Protein 8CCZ (pdb70)

Structure (mmCIF, N/CA/C/O backbone):
data_8CCZ
#
_entry.id   8CCZ
#
_cell.length_a   54.545
_cell.length_b   78.124
_cell.length_c   76.575
_cell.angle_alpha   90.000
_cell.angle_beta   96.093
_cell.angle_gamma   90.000
#
_symmetry.space_group_name_H-M   'P 1 21 1'
#
loop_
_entity.id
_entity.type
_entity.pdbx_description
1 polymer 'NAD-dependent protein deacetylase sirtuin-3, mitochondrial'
2 polymer 'Protein Tat'
3 non-polymer 'ZINC ION'
4 water water
#
loop_
_atom_site.group_PDB
_atom_site.id
_atom_site.type_symbol
_atom_site.label_atom_id
_atom_site.label_alt_id
_atom_site.label_comp_id
_atom_site.label_asym_id
_atom_site.label_entity_id
_atom_site.label_seq_id
_atom_site.pdbx_PDB_ins_code
_atom_site.Cartn_x
_atom_site.Cartn_y
_atom_site.Cartn_z
_atom_site.occupancy
_atom_site.B_iso_or_equiv
_atom_site.auth_seq_id
_atom_site.auth_comp_id
_atom_site.auth_asym_id
_atom_site.auth_atom_id
_atom_site.pdbx_PDB_model_num
ATOM 1 N N . LYS A 1 5 ? -2.68964 6.81376 13.94261 1.000 60.62922 122 LYS A N 1
ATOM 2 C CA . LYS A 1 5 ? -1.47880 6.89551 14.75010 1.000 59.60624 122 LYS A CA 1
ATOM 3 C C . LYS A 1 5 ? -1.82914 7.01236 16.22993 1.000 54.17245 122 LYS A C 1
ATOM 4 O O . LYS A 1 5 ? -2.33074 8.04288 16.67883 1.000 59.65506 122 LYS A O 1
ATOM 10 N N . LEU A 1 6 ? -1.56519 5.94902 16.98279 1.000 52.45479 123 LEU A N 1
ATOM 11 C CA . LEU A 1 6 ? -1.86209 5.93800 18.40533 1.000 48.96372 123 LEU A CA 1
ATOM 12 C C . LEU A 1 6 ? -0.74379 6.61027 19.19689 1.000 42.30267 123 LEU A C 1
ATOM 13 O O . LEU A 1 6 ? 0.38469 6.76952 18.72331 1.000 43.85383 123 LEU A O 1
ATOM 18 N N . SER A 1 7 ? -1.07531 7.00715 20.42046 1.000 43.70604 124 SER A N 1
ATOM 19 C CA . SER A 1 7 ? -0.13883 7.63791 21.33740 1.000 46.21864 124 SER A CA 1
ATOM 20 C C . SER A 1 7 ? 0.13174 6.70778 22.51558 1.000 39.55870 124 SER A C 1
ATOM 21 O O . SER A 1 7 ? -0.41791 5.60668 22.61209 1.000 37.64459 124 SER A O 1
ATOM 24 N N . LEU A 1 8 ? 0.99690 7.16570 23.42281 1.000 38.52972 125 LEU A N 1
ATOM 25 C CA . LEU A 1 8 ? 1.26319 6.39619 24.63294 1.000 38.79390 125 LEU A CA 1
ATOM 26 C C . LEU A 1 8 ? 0.05403 6.39669 25.55892 1.000 39.06247 125 LEU A C 1
ATOM 27 O O . LEU A 1 8 ? -0.28271 5.36443 26.15072 1.000 37.49254 125 LEU A O 1
ATOM 32 N N . GLN A 1 9 ? -0.61345 7.54578 25.69441 1.000 39.43062 126 GLN A N 1
ATOM 33 C CA . GLN A 1 9 ? -1.80432 7.61185 26.53428 1.000 40.64479 126 GLN A CA 1
ATOM 34 C C . GLN A 1 9 ? -2.94447 6.78595 25.95306 1.000 35.87393 126 GLN A C 1
ATOM 35 O O . GLN A 1 9 ? -3.75956 6.23965 26.70539 1.000 45.44924 126 GLN A O 1
ATOM 41 N N . ASP A 1 10 ? -3.01515 6.67534 24.62356 1.000 41.18148 127 ASP A N 1
ATOM 42 C CA . ASP A 1 10 ? -4.03402 5.83150 24.00706 1.000 41.98726 127 ASP A CA 1
ATOM 43 C C . ASP A 1 10 ? -3.84865 4.37088 24.39793 1.000 41.18666 127 ASP A C 1
ATOM 44 O O . ASP A 1 10 ? -4.82287 3.67636 24.71018 1.000 35.60981 127 ASP A O 1
ATOM 49 N N . VAL A 1 11 ? -2.60436 3.88701 24.38807 1.000 35.48148 128 VAL A N 1
ATOM 50 C CA . VAL A 1 11 ? -2.33796 2.51801 24.81953 1.000 38.72456 128 VAL A CA 1
ATOM 51 C C . VAL A 1 11 ? -2.63640 2.36140 26.30543 1.000 33.91584 128 VAL A C 1
ATOM 52 O O . VAL A 1 11 ? -3.13731 1.31967 26.74696 1.000 36.71305 128 VAL A O 1
ATOM 56 N N . ALA A 1 12 ? -2.34506 3.39564 27.09832 1.000 37.54284 129 ALA A N 1
ATOM 57 C CA . ALA A 1 12 ? -2.63643 3.33827 28.52668 1.000 35.07400 129 ALA A CA 1
ATOM 58 C C . ALA A 1 12 ? -4.13654 3.26315 28.78375 1.000 41.05849 129 ALA A C 1
ATOM 59 O O . ALA A 1 12 ? -4.58366 2.51014 29.65603 1.000 40.83030 129 ALA A O 1
ATOM 61 N N . GLU A 1 13 ? -4.93041 4.03187 28.03295 1.000 41.44655 130 GLU A N 1
ATOM 62 C CA . GLU A 1 13 ? -6.37760 4.00831 28.22718 1.000 41.64239 130 GLU A CA 1
ATOM 63 C C . GLU A 1 13 ? -6.96789 2.65337 27.85583 1.000 42.95128 130 GLU A C 1
ATOM 64 O O . GLU A 1 13 ? -7.93035 2.19679 28.48430 1.000 42.20486 130 GLU A O 1
ATOM 70 N N . LEU A 1 14 ? -6.40908 1.99829 26.83555 1.000 41.98290 131 LEU A N 1
ATOM 71 C CA . LEU A 1 14 ? -6.88984 0.67323 26.45800 1.000 45.65301 131 LEU A CA 1
ATOM 72 C C . LEU A 1 14 ? -6.63051 -0.34059 27.56460 1.000 48.71994 131 LEU A C 1
ATOM 73 O O . LEU A 1 14 ? -7.43745 -1.25123 27.78586 1.000 51.67263 131 LEU A O 1
ATOM 78 N N . ILE A 1 15 ? -5.51062 -0.19473 28.27499 1.000 42.32986 132 ILE A N 1
ATOM 79 C CA . ILE A 1 15 ? -5.20196 -1.10583 29.37154 1.000 43.29694 132 ILE A CA 1
ATOM 80 C C . ILE A 1 15 ? -6.07236 -0.79770 30.58435 1.000 44.34147 132 ILE A C 1
ATOM 81 O O . ILE A 1 15 ? -6.49885 -1.70802 31.30572 1.000 44.94983 132 ILE A O 1
ATOM 86 N N . ARG A 1 16 ? -6.35704 0.48585 30.82662 1.000 45.59488 133 ARG A N 1
ATOM 87 C CA . ARG A 1 16 ? -7.18178 0.85253 31.97510 1.000 48.30859 133 ARG A CA 1
ATOM 88 C C . ARG A 1 16 ? -8.60986 0.34504 31.81617 1.000 50.13415 133 ARG A C 1
ATOM 89 O O . ARG A 1 16 ? -9.21235 -0.14091 32.78072 1.000 55.76162 133 ARG A O 1
ATOM 97 N N . ALA A 1 17 ? -9.16571 0.44412 30.61066 1.000 45.87105 134 ALA A N 1
ATOM 98 C CA . ALA A 1 17 ? -10.50162 -0.06444 30.33208 1.000 45.31494 134 ALA A CA 1
ATOM 99 C C . ALA A 1 17 ? -10.50963 -1.55066 29.99963 1.000 51.98038 134 ALA A C 1
ATOM 100 O O . ALA A 1 17 ? -11.54207 -2.05988 29.55407 1.000 61.23372 134 ALA A O 1
ATOM 102 N N . ARG A 1 18 ? -9.38530 -2.24336 30.18687 1.000 48.93737 135 ARG A N 1
ATOM 103 C CA . ARG A 1 18 ? -9.29745 -3.68649 29.95975 1.000 53.31366 135 ARG A CA 1
ATOM 104 C C . ARG A 1 18 ? -9.60735 -4.04605 28.50864 1.000 55.92795 135 ARG A C 1
ATOM 105 O O . ARG A 1 18 ? -10.01618 -5.16925 28.20385 1.000 60.83038 135 ARG A O 1
ATOM 113 N N . ALA A 1 19 ? -9.41933 -3.08530 27.60010 1.000 53.51039 136 ALA A N 1
ATOM 114 C CA . ALA A 1 19 ? -9.57118 -3.37769 26.18093 1.000 52.35218 136 ALA A CA 1
ATOM 115 C C . ALA A 1 19 ? -8.45552 -4.28508 25.68515 1.000 53.61801 136 ALA A C 1
ATOM 116 O O . ALA A 1 19 ? -8.67340 -5.09112 24.77459 1.000 54.84917 136 ALA A O 1
ATOM 118 N N . CYS A 1 20 ? -7.26683 -4.17717 26.27463 1.000 47.12308 137 CYS A N 1
ATOM 119 C CA . CYS A 1 20 ? -6.13909 -5.05820 25.98051 1.000 46.73245 137 CYS A CA 1
ATOM 120 C C . CYS A 1 20 ? -5.78108 -5.78874 27.27142 1.000 49.29598 137 CYS A C 1
ATOM 121 O O . CYS A 1 20 ? -5.17803 -5.20314 28.17709 1.000 51.44268 137 CYS A O 1
ATOM 124 N N . GLN A 1 21 ? -6.15383 -7.06951 27.35607 1.000 44.26853 138 GLN A N 1
ATOM 125 C CA . GLN A 1 21 ? -5.93531 -7.86092 28.56193 1.000 44.64950 138 GLN A CA 1
ATOM 126 C C . GLN A 1 21 ? -5.24993 -9.19134 28.26611 1.000 37.56009 138 GLN A C 1
ATOM 127 O O . GLN A 1 21 ? -5.25174 -10.08553 29.11867 1.000 40.11950 138 GLN A O 1
ATOM 133 N N . ARG A 1 22 ? -4.66641 -9.34245 27.07560 1.000 33.99773 139 ARG A N 1
ATOM 134 C CA . ARG A 1 22 ? -3.85432 -10.50676 26.72373 1.000 34.66709 139 ARG A CA 1
ATOM 135 C C . ARG A 1 22 ? -2.55138 -9.99437 26.10738 1.000 34.34210 139 ARG A C 1
ATOM 136 O O . ARG A 1 22 ? -2.29235 -10.15521 24.91274 1.000 29.97017 139 ARG A O 1
ATOM 144 N N . VAL A 1 23 ? -1.73179 -9.36788 26.94222 1.000 27.82226 140 VAL A N 1
ATOM 145 C CA . VAL A 1 23 ? -0.51912 -8.69643 26.49504 1.000 24.13798 140 VAL A CA 1
ATOM 146 C C . VAL A 1 23 ? 0.62519 -9.69881 26.45145 1.000 24.47158 140 VAL A C 1
ATOM 147 O O . VAL A 1 23 ? 0.88055 -10.40832 27.43187 1.000 23.84427 140 VAL A O 1
ATOM 151 N N . VAL A 1 24 ? 1.31646 -9.75840 25.31568 1.000 27.82688 141 VAL A N 1
ATOM 152 C CA . VAL A 1 24 ? 2.58147 -10.47545 25.20376 1.000 25.02075 141 VAL A CA 1
ATOM 153 C C . VAL A 1 24 ? 3.70470 -9.45035 25.21521 1.000 26.07724 141 VAL A C 1
ATOM 154 O O . VAL A 1 24 ? 3.58518 -8.37041 24.62097 1.000 26.95168 141 VAL A O 1
ATOM 158 N N . VAL A 1 25 ? 4.79126 -9.77370 25.90954 1.000 26.89252 142 VAL A N 1
ATOM 159 C CA . VAL A 1 25 ? 5.89560 -8.84590 26.11188 1.000 25.73401 142 VAL A CA 1
ATOM 160 C C . VAL A 1 25 ? 7.17562 -9.47199 25.57926 1.000 25.00813 142 VAL A C 1
ATOM 161 O O . VAL A 1 25 ? 7.44221 -10.65769 25.80489 1.000 24.77675 142 VAL A O 1
ATOM 165 N N . MET A 1 26 ? 7.96165 -8.66845 24.86708 1.000 25.46976 143 MET A N 1
ATOM 166 C CA . MET A 1 26 ? 9.28618 -9.05003 24.39368 1.000 27.44506 143 MET A CA 1
ATOM 167 C C . MET A 1 26 ? 10.29315 -8.07499 24.98466 1.000 23.52211 143 MET A C 1
ATOM 168 O O . MET A 1 26 ? 10.18239 -6.86316 24.77213 1.000 21.31332 143 MET A O 1
ATOM 173 N N . VAL A 1 27 ? 11.26356 -8.59625 25.73337 1.000 26.75664 144 VAL A N 1
ATOM 174 C CA . VAL A 1 27 ? 12.23583 -7.75769 26.42138 1.000 25.69889 144 VAL A CA 1
ATOM 175 C C . VAL A 1 27 ? 13.64563 -8.20312 26.06356 1.000 29.17810 144 VAL A C 1
ATOM 176 O O . VAL A 1 27 ? 13.88791 -9.36392 25.71732 1.000 22.62355 144 VAL A O 1
ATOM 180 N N . GLY A 1 28 ? 14.57960 -7.25914 26.14968 1.000 25.97927 145 GLY A N 1
ATOM 181 C CA . GLY A 1 28 ? 15.98296 -7.53327 25.91818 1.000 24.02668 145 GLY A CA 1
ATOM 182 C C . GLY A 1 28 ? 16.85727 -7.00017 27.03451 1.000 24.04267 145 GLY A C 1
ATOM 183 O O . GLY A 1 28 ? 16.36469 -6.71367 28.12968 1.000 20.63605 145 GLY A O 1
ATOM 184 N N . ALA A 1 29 ? 18.15771 -6.85334 26.76730 1.000 20.63158 146 ALA A N 1
ATOM 185 C CA . ALA A 1 29 ? 19.09880 -6.45065 27.80708 1.000 22.92712 146 ALA A CA 1
ATOM 186 C C . ALA A 1 29 ? 18.85344 -5.03470 28.31150 1.000 27.01058 146 ALA A C 1
ATOM 187 O O . ALA A 1 29 ? 19.32970 -4.68985 29.39844 1.000 24.14553 146 ALA A O 1
ATOM 189 N N . GLY A 1 30 ? 18.12250 -4.21240 27.55575 1.000 24.99474 147 GLY A N 1
ATOM 190 C CA . GLY A 1 30 ? 17.89337 -2.83479 27.95440 1.000 25.95446 147 GLY A CA 1
ATOM 191 C C . GLY A 1 30 ? 17.10835 -2.68238 29.23995 1.000 25.52080 147 GLY A C 1
ATOM 192 O O . GLY A 1 30 ? 17.21997 -1.64622 29.90402 1.000 27.75405 147 GLY A O 1
ATOM 193 N N . ILE A 1 31 ? 16.31591 -3.69304 29.61233 1.000 22.94898 148 ILE A N 1
ATOM 194 C CA . ILE A 1 31 ? 15.51942 -3.61795 30.83452 1.000 19.16011 148 ILE A CA 1
ATOM 195 C C . ILE A 1 31 ? 16.28622 -4.05922 32.07204 1.000 19.41853 148 ILE A C 1
ATOM 196 O O . ILE A 1 31 ? 15.79282 -3.86303 33.19361 1.000 26.08693 148 ILE A O 1
ATOM 201 N N . SER A 1 32 ? 17.47120 -4.65481 31.91102 1.000 25.62001 149 SER A N 1
ATOM 202 C CA . SER A 1 32 ? 18.25620 -5.13310 33.04053 1.000 25.57963 149 SER A CA 1
ATOM 203 C C . SER A 1 32 ? 19.48336 -4.28633 33.34178 1.000 23.75450 149 SER A C 1
ATOM 204 O O . SER A 1 32 ? 20.05578 -4.43017 34.42616 1.000 22.02641 149 SER A O 1
ATOM 207 N N . THR A 1 33 ? 19.90828 -3.42984 32.41554 1.000 26.18538 150 THR A N 1
ATOM 208 C CA . THR A 1 33 ? 20.95143 -2.45438 32.72342 1.000 32.41772 150 THR A CA 1
ATOM 209 C C . THR A 1 33 ? 20.63935 -1.60329 33.95300 1.000 28.74038 150 THR A C 1
ATOM 210 O O . THR A 1 33 ? 21.57221 -1.33080 34.72815 1.000 26.71477 150 THR A O 1
ATOM 214 N N . PRO A 1 34 ? 19.39974 -1.15685 34.19755 1.000 28.21898 151 PRO A N 1
ATOM 215 C CA . PRO A 1 34 ? 19.12373 -0.42414 35.44603 1.000 30.79809 151 PRO A CA 1
ATOM 216 C C . PRO A 1 34 ? 19.44834 -1.20432 36.70755 1.000 27.19717 151 PRO A C 1
ATOM 217 O O . PRO A 1 34 ? 19.69628 -0.58580 37.74973 1.000 28.72855 151 PRO A O 1
ATOM 221 N N . SER A 1 35 ? 19.45057 -2.53461 36.65422 1.000 28.70516 152 SER A N 1
ATOM 222 C CA . SER A 1 35 ? 19.81531 -3.34939 37.80547 1.000 26.81991 152 SER A CA 1
ATOM 223 C C . SER A 1 35 ? 21.31386 -3.35897 38.07403 1.000 26.27481 152 SER A C 1
ATOM 224 O O . SER A 1 35 ? 21.74199 -3.93455 39.08031 1.000 29.45505 152 SER A O 1
ATOM 227 N N . GLY A 1 36 ? 22.11484 -2.74148 37.20908 1.000 27.10312 153 GLY A N 1
ATOM 228 C CA . GLY A 1 36 ? 23.55270 -2.73160 37.35933 1.000 26.20353 153 GLY A CA 1
ATOM 229 C C . GLY A 1 36 ? 24.28147 -3.79612 36.57281 1.000 31.86089 153 GLY A C 1
ATOM 230 O O . GLY A 1 36 ? 25.51117 -3.88121 36.67459 1.000 35.88000 153 GLY A O 1
ATOM 231 N N . ILE A 1 37 ? 23.56774 -4.60880 35.79937 1.000 33.47039 154 ILE A N 1
ATOM 232 C CA . ILE A 1 37 ? 24.18070 -5.65657 34.98776 1.000 32.41189 154 ILE A CA 1
ATOM 233 C C . ILE A 1 37 ? 25.02678 -4.99864 33.90524 1.000 35.55730 154 ILE A C 1
ATOM 234 O O . ILE A 1 37 ? 24.49376 -4.27219 33.05371 1.000 39.48614 154 ILE A O 1
ATOM 239 N N . PRO A 1 38 ? 26.33542 -5.22404 33.89684 1.000 41.31917 155 PRO A N 1
ATOM 240 C CA . PRO A 1 38 ? 27.20890 -4.48499 32.98447 1.000 46.34514 155 PRO A CA 1
ATOM 241 C C . PRO A 1 38 ? 27.19160 -5.04347 31.57186 1.000 49.83757 155 PRO A C 1
ATOM 242 O O . PRO A 1 38 ? 26.99032 -6.23855 31.34328 1.000 44.92268 155 PRO A O 1
ATOM 246 N N . ASP A 1 39 ? 27.41103 -4.14356 30.61678 1.000 48.45337 156 ASP A N 1
ATOM 247 C CA . ASP A 1 39 ? 27.59223 -4.51940 29.21980 1.000 46.70579 156 ASP A CA 1
ATOM 248 C C . ASP A 1 39 ? 29.05907 -4.87589 29.01381 1.000 53.84555 156 ASP A C 1
ATOM 249 O O . ASP A 1 39 ? 29.92665 -3.99635 29.02700 1.000 60.08172 156 ASP A O 1
ATOM 254 N N . PHE A 1 40 ? 29.34106 -6.16414 28.82485 1.000 52.46179 157 PHE A N 1
ATOM 255 C CA . PHE A 1 40 ? 30.72370 -6.63139 28.72634 1.000 52.07830 157 PHE A CA 1
ATOM 256 C C . PHE A 1 40 ? 31.41942 -6.20118 27.43909 1.000 58.11541 157 PHE A C 1
ATOM 257 O O . PHE A 1 40 ? 32.54863 -6.65515 27.21078 1.000 61.09460 157 PHE A O 1
ATOM 265 N N . ARG A 1 41 ? 30.81775 -5.36226 26.59564 1.000 56.87143 158 ARG A N 1
ATOM 266 C CA . ARG A 1 41 ? 31.49137 -4.87768 25.39933 1.000 60.12243 158 ARG A CA 1
ATOM 267 C C . ARG A 1 41 ? 32.24977 -3.57859 25.63071 1.000 57.08370 158 ARG A C 1
ATOM 268 O O . ARG A 1 41 ? 33.11007 -3.22696 24.81543 1.000 64.37900 158 ARG A O 1
ATOM 276 N N . SER A 1 42 ? 31.95495 -2.86255 26.71455 1.000 59.43723 159 SER A N 1
ATOM 277 C CA . SER A 1 42 ? 32.55380 -1.56889 26.99416 1.000 57.89393 159 SER A CA 1
ATOM 278 C C . SER A 1 42 ? 33.36178 -1.61596 28.28648 1.000 63.94172 159 SER A C 1
ATOM 279 O O . SER A 1 42 ? 33.01062 -2.34687 29.21820 1.000 55.01718 159 SER A O 1
ATOM 282 N N . PRO A 1 43 ? 34.44771 -0.85064 28.37048 1.000 64.68319 160 PRO A N 1
ATOM 283 C CA . PRO A 1 43 ? 35.28300 -0.87398 29.57727 1.000 59.10748 160 PRO A CA 1
ATOM 284 C C . PRO A 1 43 ? 34.56752 -0.26145 30.77249 1.000 55.47426 160 PRO A C 1
ATOM 285 O O . PRO A 1 43 ? 33.54430 0.41485 30.65326 1.000 63.33251 160 PRO A O 1
ATOM 289 N N . GLY A 1 44 ? 35.13451 -0.51513 31.95067 1.000 57.56353 161 GLY A N 1
ATOM 290 C CA . GLY A 1 44 ? 34.61978 0.06149 33.17659 1.000 59.61551 161 GLY A CA 1
ATOM 291 C C . GLY A 1 44 ? 34.34218 -0.94583 34.27376 1.000 58.50534 161 GLY A C 1
ATOM 292 O O . GLY A 1 44 ? 34.86102 -0.82037 35.38742 1.000 56.90329 161 GLY A O 1
ATOM 293 N N . SER A 1 45 ? 33.52815 -1.95189 33.97129 1.000 56.98497 162 SER A N 1
ATOM 294 C CA . SER A 1 45 ? 33.09175 -2.90272 34.97995 1.000 43.68306 162 SER A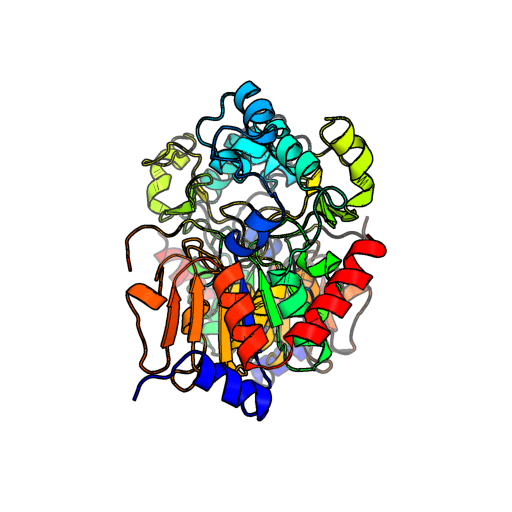 CA 1
ATOM 295 C C . SER A 1 45 ? 34.19289 -3.90773 35.30600 1.000 48.55828 162 SER A C 1
ATOM 296 O O . SER A 1 45 ? 35.14569 -4.10192 34.54573 1.000 45.37027 162 SER A O 1
ATOM 299 N N . GLY A 1 46 ? 34.04775 -4.55146 36.46667 1.000 42.63647 163 GLY A N 1
ATOM 300 C CA . GLY A 1 46 ? 34.92956 -5.64795 36.82129 1.000 49.47820 163 GLY A CA 1
ATOM 301 C C . GLY A 1 46 ? 34.75317 -6.87002 35.94731 1.000 46.31652 163 GLY A C 1
ATOM 302 O O . GLY A 1 46 ? 35.68016 -7.67888 35.83283 1.000 39.94800 163 GLY A O 1
ATOM 303 N N . LEU A 1 47 ? 33.57883 -7.02301 35.33126 1.000 40.17263 164 LEU A N 1
ATOM 304 C CA . LEU A 1 47 ? 33.37630 -8.10232 34.37175 1.000 39.75838 164 LEU A CA 1
ATOM 305 C C . LEU A 1 47 ? 34.21002 -7.88302 33.11654 1.000 32.64289 164 LEU A C 1
ATOM 306 O O . LEU A 1 47 ? 34.82396 -8.82367 32.60022 1.000 34.45461 164 LEU A O 1
ATOM 311 N N . TYR A 1 48 ? 34.24237 -6.64694 32.61200 1.000 33.28453 165 TYR A N 1
ATOM 312 C CA . TYR A 1 48 ? 35.06554 -6.34375 31.44617 1.000 43.40185 165 TYR A CA 1
ATOM 313 C C . TYR A 1 48 ? 36.54094 -6.57834 31.74072 1.000 46.19097 165 TYR A C 1
ATOM 314 O O . TYR A 1 48 ? 37.26917 -7.12777 30.90563 1.000 45.05438 165 TYR A O 1
ATOM 323 N N . SER A 1 49 ? 37.00069 -6.16366 32.92383 1.000 42.57412 166 SER A N 1
ATOM 324 C CA . SER A 1 49 ? 38.39703 -6.37576 33.28976 1.000 44.35769 166 SER A CA 1
ATOM 325 C C . SER A 1 49 ? 38.71271 -7.85975 33.42043 1.000 40.86973 166 SER A C 1
ATOM 326 O O . SER A 1 49 ? 39.77753 -8.31629 32.98801 1.000 44.10255 166 SER A O 1
ATOM 329 N N . ASN A 1 50 ? 37.79751 -8.63029 34.01289 1.000 39.84934 167 ASN A N 1
ATOM 330 C CA . ASN A 1 50 ? 38.00497 -10.06752 34.14052 1.000 39.67099 167 ASN A CA 1
ATOM 331 C C . ASN A 1 50 ? 37.93496 -10.78663 32.80029 1.000 40.81286 167 ASN A C 1
ATOM 332 O O . ASN A 1 50 ? 38.44316 -11.90669 32.68792 1.000 37.67805 167 ASN A O 1
ATOM 337 N N . LEU A 1 51 ? 37.31774 -10.17716 31.78795 1.000 41.40593 168 LEU A N 1
ATOM 338 C CA . LEU A 1 51 ? 37.27474 -10.76756 30.45721 1.000 36.11562 168 LEU A CA 1
ATOM 339 C C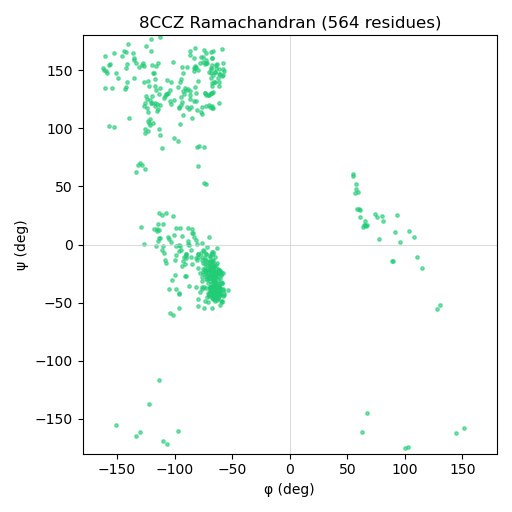 . LEU A 1 51 ? 38.41762 -10.30571 29.56465 1.000 40.93802 168 LEU A C 1
ATOM 340 O O . LEU A 1 51 ? 38.65636 -10.92341 28.52059 1.000 32.90186 168 LEU A O 1
ATOM 345 N N . GLN A 1 52 ? 39.12748 -9.24165 29.95056 1.000 42.35569 169 GLN A N 1
ATOM 346 C CA . GLN A 1 52 ? 40.22850 -8.74326 29.13262 1.000 43.14542 169 GLN A CA 1
ATOM 347 C C . GLN A 1 52 ? 41.38115 -9.73557 29.06302 1.000 45.87859 169 GLN A C 1
ATOM 348 O O . GLN A 1 52 ? 42.06958 -9.80938 28.03877 1.000 48.23880 169 GLN A O 1
ATOM 354 N N . GLN A 1 53 ? 41.61155 -10.49730 30.13532 1.000 42.03305 170 GLN A N 1
ATOM 355 C CA . GLN A 1 53 ? 42.72320 -11.44170 30.15922 1.000 42.47388 170 GLN A CA 1
ATOM 356 C C . GLN A 1 53 ? 42.60618 -12.50448 29.07488 1.000 45.24837 170 GLN A C 1
ATOM 357 O O . GLN A 1 53 ? 43.61937 -13.10278 28.69650 1.000 50.76298 170 GLN A O 1
ATOM 363 N N . TYR A 1 54 ? 41.40308 -12.74855 28.56648 1.000 37.85412 171 TYR A N 1
ATOM 364 C CA . TYR A 1 54 ? 41.18246 -13.70382 27.49228 1.000 37.56547 171 TYR A CA 1
ATOM 365 C C . TYR A 1 54 ? 41.13539 -12.97367 26.15715 1.000 45.74173 171 TYR A C 1
ATOM 366 O O . TYR A 1 54 ? 40.49517 -11.92548 26.03169 1.000 44.30169 171 TYR A O 1
ATOM 375 N N . ASP A 1 55 ? 41.81798 -13.53702 25.15943 1.000 47.85478 172 ASP A N 1
ATOM 376 C CA . ASP A 1 55 ? 41.99330 -12.88210 23.86283 1.000 59.01419 172 ASP A CA 1
ATOM 377 C C . ASP A 1 55 ? 40.73249 -13.06314 23.01485 1.000 50.26081 172 ASP A C 1
ATOM 378 O O . ASP A 1 55 ? 40.71451 -13.74720 21.98909 1.000 54.61363 172 ASP A O 1
ATOM 383 N N . LEU A 1 56 ? 39.66153 -12.42408 23.46567 1.000 48.82529 173 LEU A N 1
ATOM 384 C CA . LEU A 1 56 ? 38.40343 -12.44768 22.72893 1.000 43.72114 173 LEU A CA 1
ATOM 385 C C . LEU A 1 56 ? 38.53589 -11.62891 21.45187 1.000 44.63418 173 LEU A C 1
ATOM 386 O O . LEU A 1 56 ? 38.81623 -10.42493 21.52626 1.000 40.81520 173 LEU A O 1
ATOM 391 N N . PRO A 1 57 ? 38.35300 -12.22571 20.27062 1.000 36.84435 174 PRO A N 1
ATOM 392 C CA . PRO A 1 57 ? 38.39856 -11.42106 19.04034 1.000 36.01787 174 PRO A CA 1
ATOM 393 C C . PRO A 1 57 ? 37.24557 -10.44176 18.93771 1.000 34.58904 174 PRO A C 1
ATOM 394 O O . PRO A 1 57 ? 37.37603 -9.40941 18.26835 1.000 41.57503 174 PRO A O 1
ATOM 398 N N . TYR A 1 58 ? 36.12112 -10.74072 19.58387 1.000 32.80049 175 TYR A N 1
ATOM 399 C CA . TYR A 1 58 ? 34.95946 -9.86517 19.62913 1.000 34.30392 175 TYR A CA 1
ATOM 400 C C . TYR A 1 58 ? 34.08599 -10.31718 20.78679 1.000 31.59468 175 TYR A C 1
ATOM 401 O O . TYR A 1 58 ? 34.11325 -11.49942 21.14714 1.000 32.05179 175 TYR A O 1
ATOM 410 N N . PRO A 1 59 ? 33.31658 -9.41123 21.39658 1.000 34.83783 176 PRO A N 1
ATOM 411 C CA . PRO A 1 59 ? 32.54109 -9.79739 22.58841 1.000 38.54633 176 PRO A CA 1
ATOM 412 C C . PRO A 1 59 ? 31.55789 -10.93035 22.34641 1.000 36.50558 176 PRO A C 1
ATOM 413 O O . PRO A 1 59 ? 31.32826 -11.73797 23.25530 1.000 28.45834 176 PRO A O 1
ATOM 417 N N . GLU A 1 60 ? 30.97861 -11.02752 21.14808 1.000 33.38735 177 GLU A N 1
ATOM 418 C CA . GLU A 1 60 ? 29.98985 -12.06438 20.87314 1.000 31.11122 177 GLU A CA 1
ATOM 419 C C . GLU A 1 60 ? 30.58605 -13.46554 20.81992 1.000 27.17521 177 GLU A C 1
ATOM 420 O O . GLU A 1 60 ? 29.82474 -14.43813 20.78033 1.000 24.41600 177 GLU A O 1
ATOM 426 N N . ALA A 1 61 ? 31.91536 -13.59587 20.81514 1.000 24.08551 178 ALA A N 1
ATOM 427 C CA . ALA A 1 61 ? 32.53515 -14.91646 20.83912 1.000 25.84997 178 ALA A CA 1
ATOM 428 C C . ALA A 1 61 ? 32.22236 -15.67201 22.12228 1.000 26.67625 178 ALA A C 1
ATOM 429 O O . ALA A 1 61 ? 32.31447 -16.90489 22.14524 1.000 22.37152 178 ALA A O 1
ATOM 431 N N . ILE A 1 62 ? 31.84631 -14.95947 23.18692 1.000 23.23327 179 ILE A N 1
ATOM 432 C CA . ILE A 1 62 ? 31.51099 -15.60485 24.44851 1.000 27.74077 179 ILE A CA 1
ATOM 433 C C . ILE A 1 62 ? 30.24905 -16.44981 24.32994 1.000 25.15994 179 ILE A C 1
ATOM 434 O O . ILE A 1 62 ? 30.02125 -17.33899 25.15798 1.000 25.19980 179 ILE A O 1
ATOM 439 N N . PHE A 1 63 ? 29.41958 -16.19850 23.31609 1.000 24.51617 180 PHE A N 1
ATOM 440 C CA . PHE A 1 63 ? 28.22895 -16.99666 23.05535 1.000 20.28927 180 PHE A CA 1
ATOM 441 C C . PHE A 1 63 ? 28.35609 -17.81798 21.77686 1.000 22.44217 180 PHE A C 1
ATOM 442 O O . PHE A 1 63 ? 27.34228 -18.16016 21.16019 1.000 20.61893 180 PHE A O 1
ATOM 450 N N . GLU A 1 64 ? 29.57871 -18.13184 21.35987 1.000 20.34465 181 GLU A N 1
ATOM 451 C CA . GLU A 1 64 ? 29.81822 -18.97227 20.19780 1.000 21.29299 181 GLU A CA 1
ATOM 452 C C . GLU A 1 64 ? 30.42807 -20.29520 20.64168 1.000 23.82376 181 GLU A C 1
ATOM 453 O O . GLU A 1 64 ? 31.34320 -20.32182 21.46986 1.000 17.79312 181 GLU A O 1
ATOM 459 N N . LEU A 1 65 ? 29.91318 -21.39078 20.08604 1.000 26.46818 182 LEU A N 1
ATOM 460 C CA . LEU A 1 65 ? 30.32653 -22.73777 20.46538 1.000 23.09490 182 LEU A CA 1
ATOM 461 C C . LEU A 1 65 ? 31.77315 -23.05783 20.08525 1.000 24.17315 182 LEU A C 1
ATOM 462 O O . LEU A 1 65 ? 32.48417 -23.66362 20.89763 1.000 21.08190 182 LEU A O 1
ATOM 467 N N . PRO A 1 66 ? 32.25283 -22.70690 18.88034 1.000 23.68053 183 PRO A N 1
ATOM 468 C CA . PRO A 1 66 ? 33.66893 -22.98614 18.57493 1.000 21.18126 183 PRO A CA 1
ATOM 469 C C . PRO A 1 66 ? 34.63749 -22.33585 19.54808 1.000 29.89626 183 PRO A C 1
ATOM 470 O O . PRO A 1 66 ? 35.58910 -22.98856 19.99601 1.000 23.94802 183 PRO A O 1
ATOM 474 N N . PHE A 1 67 ? 34.42249 -21.06395 19.89466 1.000 27.11377 184 PHE A N 1
ATOM 475 C CA . PHE A 1 67 ? 35.29731 -20.41931 20.86782 1.000 22.77176 184 PHE A CA 1
ATOM 476 C C . PHE A 1 67 ? 35.08363 -20.97752 22.26763 1.000 21.74905 184 PHE A C 1
ATOM 477 O O . PHE A 1 67 ? 36.01643 -20.98180 23.07951 1.000 23.73320 184 PHE A O 1
ATOM 485 N N . PHE A 1 68 ? 33.86961 -21.44429 22.56883 1.000 23.29619 185 PHE A N 1
ATOM 486 C CA . PHE A 1 68 ? 33.59591 -22.00072 23.88961 1.000 23.57541 185 PHE A CA 1
ATOM 487 C C . PHE A 1 68 ? 34.45603 -23.22931 24.15225 1.000 22.93313 185 PHE A C 1
ATOM 488 O O . PHE A 1 68 ? 35.05625 -23.36557 25.22380 1.000 18.22695 185 PHE A O 1
ATOM 496 N N . PHE A 1 69 ? 34.52879 -24.13770 23.18023 1.000 24.56061 186 PHE A N 1
ATOM 497 C CA . PHE A 1 69 ? 35.36641 -25.31869 23.32884 1.000 22.17641 186 PHE A CA 1
ATOM 498 C C . PHE A 1 69 ? 36.84629 -25.01029 23.15246 1.000 21.91892 186 PHE A C 1
ATOM 499 O O . PHE A 1 69 ? 37.68618 -25.78944 23.61564 1.000 28.88697 186 PHE A O 1
ATOM 507 N N . HIS A 1 70 ? 37.18455 -23.89797 22.49763 1.000 31.96735 187 HIS A N 1
ATOM 508 C CA . HIS A 1 70 ? 38.57250 -23.44943 22.48004 1.000 27.98498 187 HIS A CA 1
ATOM 509 C C . HIS A 1 70 ? 39.00965 -22.99734 23.86787 1.000 26.93848 187 HIS A C 1
ATOM 510 O O . HIS A 1 70 ? 40.08750 -23.37116 24.34518 1.000 25.04952 187 HIS A O 1
ATOM 517 N N . ASN A 1 71 ? 38.17633 -22.20132 24.53452 1.000 23.26293 188 ASN A N 1
ATOM 518 C CA . ASN A 1 71 ? 38.43955 -21.73353 25.88846 1.000 20.45790 188 ASN A CA 1
ATOM 519 C C . ASN A 1 71 ? 37.12247 -21.36099 26.55886 1.000 25.77653 188 ASN A C 1
ATOM 520 O O . ASN A 1 71 ? 36.56518 -20.29011 26.28422 1.000 22.59415 188 ASN A O 1
ATOM 525 N N . PRO A 1 72 ? 36.58717 -22.21969 27.43222 1.000 23.19993 189 PRO A N 1
ATOM 526 C CA . PRO A 1 72 ? 35.30447 -21.91278 28.08069 1.000 24.75270 189 PRO A CA 1
ATOM 527 C C . PRO A 1 72 ? 35.40916 -20.94688 29.24879 1.000 25.31649 189 PRO A C 1
ATOM 528 O O . PRO A 1 72 ? 34.36742 -20.50428 29.75169 1.000 21.18993 189 PRO A O 1
ATOM 532 N N . LYS A 1 73 ? 36.61913 -20.60507 29.69076 1.000 24.96222 190 LYS A N 1
ATOM 533 C CA . LYS A 1 73 ? 36.76161 -19.73887 30.85846 1.000 29.26201 190 LYS A CA 1
ATOM 534 C C . LYS A 1 73 ? 36.12241 -18.36294 30.68856 1.000 26.51575 190 LYS A C 1
ATOM 535 O O . LYS A 1 73 ? 35.53071 -17.87174 31.66600 1.000 25.12564 190 LYS A O 1
ATOM 541 N N . PRO A 1 74 ? 36.20482 -17.68703 29.53209 1.000 27.25305 191 PRO A N 1
ATOM 542 C CA . PRO A 1 74 ? 35.47751 -16.41103 29.40042 1.000 25.94666 191 PRO A CA 1
ATOM 543 C C . PRO A 1 74 ? 33.98432 -16.53261 29.65253 1.000 26.74119 191 PRO A C 1
ATOM 544 O O . PRO A 1 74 ? 33.40109 -15.65975 30.30755 1.000 23.56048 191 PRO A O 1
ATOM 548 N N . PHE A 1 75 ? 33.34488 -17.59369 29.15210 1.000 24.46997 192 PHE A N 1
ATOM 549 C CA . PHE A 1 75 ? 31.90771 -17.74518 29.35655 1.000 22.94280 192 PHE A CA 1
ATOM 550 C C . PHE A 1 75 ? 31.57714 -17.94430 30.82819 1.000 19.43120 192 PHE A C 1
ATOM 551 O O . PHE A 1 75 ? 30.63007 -17.34173 31.34704 1.000 23.86644 192 PHE A O 1
ATOM 559 N N . PHE A 1 76 ? 32.33828 -18.79784 31.51505 1.000 21.61720 193 PHE A N 1
ATOM 560 C CA . PHE A 1 76 ? 32.07569 -19.04858 32.92579 1.000 28.50765 193 PHE A CA 1
ATOM 561 C C . PHE A 1 76 ? 32.45268 -17.86264 33.80404 1.000 24.91716 193 PHE A C 1
ATOM 562 O O . PHE A 1 76 ? 31.99151 -17.78466 34.94770 1.000 28.06259 193 PHE A O 1
ATOM 570 N N . THR A 1 77 ? 33.27658 -16.94040 33.30046 1.000 21.21775 194 THR A N 1
ATOM 571 C CA . THR A 1 77 ? 33.45527 -15.66791 33.99103 1.000 27.99168 194 THR A CA 1
ATOM 572 C C . THR A 1 77 ? 32.16258 -14.86262 33.97400 1.000 26.55847 194 THR A C 1
ATOM 573 O O . THR A 1 77 ? 31.76664 -14.28258 34.99222 1.000 21.59881 194 THR A O 1
ATOM 577 N N . LEU A 1 78 ? 31.48455 -14.82679 32.82405 1.000 23.26994 195 LEU A N 1
ATOM 578 C CA . LEU A 1 78 ? 30.18030 -14.17746 32.74928 1.000 26.52950 195 LEU A CA 1
ATOM 579 C C . LEU A 1 78 ? 29.13387 -14.95174 33.54099 1.000 21.45922 195 LEU A C 1
ATOM 580 O O . LEU A 1 78 ? 28.26751 -14.35175 34.18889 1.000 16.79222 195 LEU A O 1
ATOM 585 N N . ALA A 1 79 ? 29.19748 -16.28551 33.49783 1.000 22.26879 196 ALA A N 1
ATOM 586 C CA . ALA A 1 79 ? 28.25584 -17.09963 34.25949 1.000 23.25252 196 ALA A CA 1
ATOM 587 C C . ALA A 1 79 ? 28.37819 -16.83031 35.75293 1.000 22.35645 196 ALA A C 1
ATOM 588 O O . ALA A 1 79 ? 27.36746 -16.70836 36.45457 1.000 23.16580 196 ALA A O 1
ATOM 590 N N . LYS A 1 80 ? 29.61157 -16.73599 36.25573 1.000 20.89484 197 LYS A N 1
ATOM 591 C CA . LYS A 1 80 ? 29.82149 -16.41796 37.66476 1.000 32.49914 197 LYS A CA 1
ATOM 592 C C . LYS A 1 80 ? 29.22508 -15.06192 38.01736 1.000 24.07678 197 LYS A C 1
ATOM 593 O O . LYS A 1 80 ? 28.66310 -14.88376 39.10452 1.000 28.14711 197 LYS A O 1
ATOM 599 N N . GLU A 1 81 ? 29.32354 -14.09812 37.10081 1.000 22.40274 198 GLU A N 1
ATOM 600 C CA . GLU A 1 81 ? 28.78366 -12.76762 37.35759 1.000 30.01697 198 GLU A CA 1
ATOM 601 C C . GLU A 1 81 ? 27.25971 -12.76572 37.31833 1.000 31.42745 198 GLU A C 1
ATOM 602 O O . GLU A 1 81 ? 26.61425 -12.07273 38.11333 1.000 29.74419 198 GLU A O 1
ATOM 608 N N . LEU A 1 82 ? 26.66694 -13.53778 36.40738 1.000 24.85053 199 LEU A N 1
ATOM 609 C CA . LEU A 1 82 ? 25.22668 -13.51627 36.18886 1.000 25.43452 199 LEU A CA 1
ATOM 610 C C . LEU A 1 82 ? 24.47017 -14.58365 36.96640 1.000 32.80085 199 LEU A C 1
ATOM 611 O O . LEU A 1 82 ? 23.23591 -14.59996 36.91066 1.000 28.38342 199 LEU A O 1
ATOM 616 N N . TYR A 1 83 ? 25.16459 -15.46995 37.67607 1.000 33.30571 200 TYR A N 1
ATOM 617 C CA . TYR A 1 83 ? 24.47788 -16.48290 38.46316 1.000 35.14186 200 TYR A CA 1
ATOM 618 C C . TYR A 1 83 ? 23.59862 -15.80833 39.51763 1.000 37.26668 200 TYR A C 1
ATOM 619 O O . TYR A 1 83 ? 23.94365 -14.73636 40.02510 1.000 36.45106 200 TYR A O 1
ATOM 628 N N . PRO A 1 84 ? 22.45040 -16.40345 39.85256 1.000 43.93769 201 PRO A N 1
ATOM 629 C CA . PRO A 1 84 ? 21.49888 -15.72316 40.74031 1.000 43.17905 201 PRO A CA 1
ATOM 630 C C . PRO A 1 84 ? 22.10743 -15.39024 42.09375 1.000 42.92765 201 PRO A C 1
ATOM 631 O O . PRO A 1 84 ? 22.93317 -16.13027 42.63151 1.000 50.69066 201 PRO A O 1
ATOM 635 N N . GLY A 1 85 ? 21.68435 -14.25101 42.64083 1.000 40.55886 202 GLY A N 1
ATOM 636 C CA . GLY A 1 85 ? 22.17957 -13.74569 43.90312 1.000 40.41345 202 GLY A CA 1
ATOM 637 C C . GLY A 1 85 ? 22.94013 -12.44095 43.79713 1.000 43.29878 202 GLY A C 1
ATOM 638 O O . GLY A 1 85 ? 23.07035 -11.73289 44.80386 1.000 51.06203 202 GLY A O 1
ATOM 639 N N . ASN A 1 86 ? 23.44050 -12.09927 42.60975 1.000 35.90694 203 ASN A N 1
ATOM 640 C CA . ASN A 1 86 ? 24.22306 -10.88340 42.42589 1.000 31.45344 203 ASN A CA 1
ATOM 641 C C . ASN A 1 86 ? 23.36914 -9.66288 42.11610 1.000 38.63352 203 ASN A C 1
ATOM 642 O O . ASN A 1 86 ? 23.70299 -8.55692 42.55724 1.000 36.40977 203 ASN A O 1
ATOM 647 N N . TYR A 1 87 ? 22.27898 -9.83205 41.37090 1.000 30.40469 204 TYR A N 1
ATOM 648 C CA . TYR A 1 87 ? 21.47045 -8.71230 40.91496 1.000 25.41563 204 TYR A CA 1
ATOM 649 C C . TYR A 1 87 ? 20.00613 -8.92886 41.26790 1.000 25.85082 204 TYR A C 1
ATOM 650 O O . TYR A 1 87 ? 19.54418 -10.06178 41.42725 1.000 29.69525 204 TYR A O 1
ATOM 659 N N . LYS A 1 88 ? 19.28593 -7.82181 41.38575 1.000 27.25218 205 LYS A N 1
ATOM 660 C CA . LYS A 1 88 ? 17.86787 -7.78465 41.69290 1.000 30.25994 205 LYS A CA 1
ATOM 661 C C . LYS A 1 88 ? 17.08278 -7.21685 40.51852 1.000 23.02063 205 LYS A C 1
ATOM 662 O O . LYS A 1 88 ? 17.63087 -6.48336 39.68931 1.000 20.70429 205 LYS A O 1
ATOM 668 N N . PRO A 1 89 ? 15.79592 -7.53928 40.40798 1.000 22.58891 206 PRO A N 1
ATOM 669 C CA . PRO A 1 89 ? 14.97815 -6.91858 39.36183 1.000 21.55217 206 PRO A CA 1
ATOM 670 C C . PRO A 1 89 ? 14.77311 -5.43831 39.63850 1.000 23.34210 206 PRO A C 1
ATOM 671 O O . PRO A 1 89 ? 14.78990 -4.98696 40.78637 1.000 26.60567 206 PRO A O 1
ATOM 675 N N . ASN A 1 90 ? 14.58316 -4.67774 38.56664 1.000 22.77501 207 ASN A N 1
ATOM 676 C CA . ASN A 1 90 ? 14.34081 -3.24930 38.67325 1.000 27.42353 207 ASN A CA 1
ATOM 677 C C . ASN A 1 90 ? 12.87200 -2.94827 38.37414 1.000 30.72574 207 ASN A C 1
ATOM 678 O O . ASN A 1 90 ? 12.04305 -3.85587 38.23021 1.000 23.75503 207 ASN A O 1
ATOM 683 N N . VAL A 1 91 ? 12.55578 -1.65447 38.26917 1.000 27.55991 208 VAL A N 1
ATOM 684 C CA . VAL A 1 91 ? 11.16531 -1.21370 38.18563 1.000 28.00770 208 VAL A CA 1
ATOM 685 C C . VAL A 1 91 ? 10.49324 -1.72657 36.91740 1.000 29.01043 208 VAL A C 1
ATOM 686 O O . VAL A 1 91 ? 9.27241 -1.92816 36.89107 1.000 28.50838 208 VAL A O 1
ATOM 690 N N . THR A 1 92 ? 11.26639 -1.95509 35.85307 1.000 24.28767 209 THR A N 1
ATOM 691 C CA . THR A 1 92 ? 10.68263 -2.47821 34.62169 1.000 25.92580 209 THR A CA 1
ATOM 692 C C . THR A 1 92 ? 10.21617 -3.91762 34.80068 1.000 26.78918 209 THR A C 1
ATOM 693 O O . THR A 1 92 ? 9.17834 -4.31217 34.25503 1.000 25.56727 209 THR A O 1
ATOM 697 N N . HIS A 1 93 ? 10.97381 -4.71840 35.55589 1.000 22.36532 210 HIS A N 1
ATOM 698 C CA . HIS A 1 93 ? 10.55228 -6.08787 35.83214 1.000 25.42954 210 HIS A CA 1
ATOM 699 C C . HIS A 1 93 ? 9.28175 -6.11087 36.66848 1.000 28.24738 210 HIS A C 1
ATOM 700 O O . HIS A 1 93 ? 8.39225 -6.93891 36.43990 1.000 19.61585 210 HIS A O 1
ATOM 707 N N . TYR A 1 94 ? 9.17743 -5.20471 37.64155 1.000 22.27873 211 TYR A N 1
ATOM 708 C CA . TYR A 1 94 ? 8.02631 -5.20276 38.53484 1.000 28.04136 211 TYR A CA 1
ATOM 709 C C . TYR A 1 94 ? 6.79080 -4.59361 37.88788 1.000 22.51351 211 TYR A C 1
ATOM 710 O O . TYR A 1 94 ? 5.66887 -4.90498 38.30159 1.000 29.36143 211 TYR A O 1
ATOM 719 N N . PHE A 1 95 ? 6.96725 -3.73084 36.88517 1.000 27.30279 212 PHE A N 1
ATOM 720 C CA . PHE A 1 95 ? 5.82818 -3.32568 36.06956 1.000 30.59623 212 PHE A CA 1
ATOM 721 C C . PHE A 1 95 ? 5.23204 -4.52473 35.34773 1.000 25.27056 212 PHE A C 1
ATOM 722 O O . PHE A 1 95 ? 4.00752 -4.69002 35.30500 1.000 28.61806 212 PHE A O 1
ATOM 730 N N . LEU A 1 96 ? 6.08715 -5.37381 34.77327 1.000 28.88322 213 LEU A N 1
ATOM 731 C CA . LEU A 1 96 ? 5.61100 -6.61151 34.16799 1.000 29.30601 213 LEU A CA 1
ATOM 732 C C . LEU A 1 96 ? 5.04304 -7.56057 35.21523 1.000 25.54713 213 LEU A C 1
ATOM 733 O O . LEU A 1 96 ? 4.12595 -8.33454 34.91685 1.000 32.02411 213 LEU A O 1
ATOM 738 N N . ARG A 1 97 ? 5.57370 -7.51720 36.43998 1.000 25.41502 214 ARG A N 1
ATOM 739 C CA . ARG A 1 97 ? 5.00479 -8.30544 37.52896 1.000 27.49106 214 ARG A CA 1
ATOM 740 C C . ARG A 1 97 ? 3.60559 -7.81679 37.88183 1.000 34.75813 214 ARG A C 1
ATOM 741 O O . ARG A 1 97 ? 2.68249 -8.62015 38.06113 1.000 32.46004 214 ARG A O 1
ATOM 749 N N . LEU A 1 98 ? 3.43213 -6.49649 37.98825 1.000 31.77408 215 LEU A N 1
ATOM 750 C CA . LEU A 1 98 ? 2.11000 -5.93951 38.25526 1.000 30.84392 215 LEU A CA 1
ATOM 751 C C . LEU A 1 98 ? 1.13972 -6.26395 37.12725 1.000 30.57596 215 LEU A C 1
ATOM 752 O O . LEU A 1 98 ? -0.05147 -6.49421 37.36798 1.000 30.86317 215 LEU A O 1
ATOM 757 N N . LEU A 1 99 ? 1.63348 -6.28278 35.88675 1.000 30.69195 216 LEU A N 1
ATOM 758 C CA . LEU A 1 99 ? 0.78627 -6.63590 34.75283 1.000 32.69926 216 LEU A CA 1
ATOM 759 C C . LEU A 1 99 ? 0.26689 -8.06237 34.88218 1.000 33.12096 216 LEU A C 1
ATOM 760 O O . LEU A 1 99 ? -0.89029 -8.34406 34.54867 1.000 34.52419 216 LEU A O 1
ATOM 765 N N . HIS A 1 100 ? 1.10715 -8.97534 35.37565 1.000 34.55968 217 HIS A N 1
ATOM 766 C CA . HIS A 1 100 ? 0.66612 -10.35060 35.58429 1.000 34.08405 217 HIS A CA 1
ATOM 767 C C . HIS A 1 100 ? -0.30980 -10.45156 36.74999 1.000 34.41186 217 HIS A C 1
ATOM 768 O O . HIS A 1 100 ? -1.30878 -11.17582 36.66735 1.000 37.38361 217 HIS A O 1
ATOM 775 N N . ASP A 1 101 ? -0.03483 -9.73863 37.84644 1.000 32.41768 218 ASP A N 1
ATOM 776 C CA . ASP A 1 101 ? -0.90427 -9.81355 39.01649 1.000 26.43138 218 ASP A CA 1
ATOM 777 C C . ASP A 1 101 ? -2.30683 -9.30956 38.70925 1.000 28.93633 218 ASP A C 1
ATOM 778 O O . ASP A 1 101 ? -3.28493 -9.81413 39.27286 1.000 36.39385 218 ASP A O 1
ATOM 783 N N . LYS A 1 102 ? -2.42676 -8.32408 37.82349 1.000 29.84422 219 LYS A N 1
ATOM 784 C CA . LYS A 1 102 ? -3.72172 -7.79537 37.41894 1.000 37.11488 219 LYS A CA 1
ATOM 785 C C . LYS A 1 102 ? -4.38639 -8.62840 36.32716 1.000 33.01951 219 LYS A C 1
ATOM 786 O O . LYS A 1 102 ? -5.42878 -8.21959 35.80472 1.000 33.15724 219 LYS A O 1
ATOM 792 N N . GLY A 1 103 ? -3.81056 -9.77603 35.97329 1.000 35.64857 220 GLY A N 1
ATOM 793 C CA . GLY A 1 103 ? -4.44021 -10.67586 35.02719 1.000 35.38996 220 GLY A CA 1
ATOM 794 C C . GLY A 1 103 ? -4.39485 -10.23488 33.58379 1.000 34.07870 220 GLY A C 1
ATOM 795 O O . GLY A 1 103 ? -5.25879 -10.63427 32.79887 1.000 44.25319 220 GLY A O 1
ATOM 796 N N . LEU A 1 104 ? -3.40355 -9.42940 33.20309 1.000 33.21582 221 LEU A N 1
ATOM 797 C CA . LEU A 1 104 ? -3.32032 -8.88658 31.85599 1.000 31.52139 221 LEU A CA 1
ATOM 798 C C . LEU A 1 104 ? -2.19157 -9.48001 31.02539 1.000 33.78137 221 LEU A C 1
ATOM 799 O O . LEU A 1 104 ? -2.12055 -9.20038 29.82373 1.000 31.34024 221 LEU A O 1
ATOM 804 N N . LEU A 1 105 ? -1.31736 -10.28686 31.61996 1.000 33.26400 222 LEU A N 1
ATOM 805 C CA . LEU A 1 105 ? -0.14328 -10.80281 30.92785 1.000 34.42634 222 LEU A CA 1
ATOM 806 C C . LEU A 1 105 ? -0.44872 -12.17385 30.33686 1.000 32.00056 222 LEU A C 1
ATOM 807 O O . LEU A 1 105 ? -0.77450 -13.11397 31.07026 1.000 27.72584 222 LEU A O 1
ATOM 812 N N . LEU A 1 106 ? -0.33854 -12.28632 29.01191 1.000 32.55369 223 LEU A N 1
ATOM 813 C CA . LEU A 1 106 ? -0.46566 -13.58821 28.36686 1.000 30.38517 223 LEU A CA 1
ATOM 814 C C . LEU A 1 106 ? 0.83023 -14.38173 28.48131 1.000 28.30344 223 LEU A C 1
ATOM 815 O O . LEU A 1 106 ? 0.82718 -15.52783 28.94352 1.000 23.79324 223 LEU A O 1
ATOM 820 N N . ARG A 1 107 ? 1.94710 -13.78352 28.07303 1.000 28.04129 224 ARG A N 1
ATOM 821 C CA . ARG A 1 107 ? 3.24194 -14.44307 28.15356 1.000 27.00163 224 ARG A CA 1
ATOM 822 C C . ARG A 1 107 ? 4.33618 -13.38961 28.07086 1.000 27.68952 224 ARG A C 1
ATOM 823 O O . ARG A 1 107 ? 4.16238 -12.34572 27.43719 1.000 21.27988 224 ARG A O 1
ATOM 831 N N . LEU A 1 108 ? 5.46322 -13.67597 28.71719 1.000 26.98253 225 LEU A N 1
ATOM 832 C CA . LEU A 1 108 ? 6.63787 -12.81348 28.68360 1.000 23.91907 225 LEU A CA 1
ATOM 833 C C . LEU A 1 108 ? 7.75993 -13.55325 27.96768 1.000 17.57024 225 LEU A C 1
ATOM 834 O O . LEU A 1 108 ? 8.22413 -14.59515 28.44326 1.000 24.64322 225 LEU A O 1
ATOM 839 N N . TYR A 1 109 ? 8.19463 -13.01050 26.83518 1.000 20.93169 226 TYR A N 1
ATOM 840 C CA . TYR A 1 109 ? 9.30674 -13.55899 26.07102 1.000 22.00725 226 TYR A CA 1
ATOM 841 C C . TYR A 1 109 ? 10.54019 -12.70179 26.32202 1.000 21.97210 226 TYR A C 1
ATOM 842 O O . TYR A 1 109 ? 10.52589 -11.49492 26.05770 1.000 19.03617 226 TYR A O 1
ATOM 851 N N . THR A 1 110 ? 11.60028 -13.32121 26.83077 1.000 21.12320 227 THR A N 1
ATOM 852 C CA . THR A 1 110 ? 12.81320 -12.60708 27.19730 1.000 21.25549 227 THR A CA 1
ATOM 853 C C . THR A 1 110 ? 14.01545 -13.18087 26.46060 1.000 18.14185 227 THR A C 1
ATOM 854 O O . THR A 1 110 ? 14.12497 -14.39733 26.27388 1.000 21.71090 227 THR A O 1
ATOM 858 N N . GLN A 1 111 ? 14.90409 -12.28861 26.02578 1.000 19.59618 228 GLN A N 1
ATOM 859 C CA . GLN A 1 111 ? 16.21287 -12.66609 25.51225 1.000 23.03835 228 GLN A CA 1
ATOM 860 C C . GLN A 1 111 ? 17.27007 -12.72412 26.60260 1.000 21.19863 228 GLN A C 1
ATOM 861 O O . GLN A 1 111 ? 18.38730 -13.18277 26.34097 1.000 24.12709 228 GLN A O 1
ATOM 867 N N . ASN A 1 112 ? 16.94370 -12.27286 27.80809 1.000 17.32065 229 ASN A N 1
ATOM 868 C CA . ASN A 1 112 ? 17.92764 -12.15065 28.86894 1.000 20.17179 229 ASN A CA 1
ATOM 869 C C . ASN A 1 112 ? 18.14804 -13.48341 29.57035 1.000 21.73444 229 ASN A C 1
ATOM 870 O O . ASN A 1 112 ? 17.27010 -14.35083 29.60546 1.000 20.90550 229 ASN A O 1
ATOM 875 N N . ILE A 1 113 ? 19.34366 -13.63352 30.13787 1.000 24.38021 230 ILE A N 1
ATOM 876 C CA . ILE A 1 113 ? 19.73844 -14.82647 30.86944 1.000 23.53724 230 ILE A CA 1
ATOM 877 C C . ILE A 1 113 ? 20.04942 -14.52234 32.32886 1.000 24.80449 230 ILE A C 1
ATOM 878 O O . ILE A 1 113 ? 20.62331 -15.36047 33.02395 1.000 22.40699 230 ILE A O 1
ATOM 883 N N . ASP A 1 114 ? 19.68032 -13.33462 32.80943 1.000 22.87826 231 ASP A N 1
ATOM 884 C CA . ASP A 1 114 ? 19.90287 -12.97315 34.20257 1.000 20.63367 231 ASP A CA 1
ATOM 885 C C . ASP A 1 114 ? 18.86850 -13.57261 35.14412 1.000 24.20929 231 ASP A C 1
ATOM 886 O O . ASP A 1 114 ? 19.02874 -13.45941 36.36460 1.000 22.09921 231 ASP A O 1
ATOM 891 N N . GLY A 1 115 ? 17.81559 -14.19105 34.61286 1.000 20.51213 232 GLY A N 1
ATOM 892 C CA . GLY A 1 115 ? 16.80101 -14.80223 35.44823 1.000 20.29766 232 GLY A CA 1
ATOM 893 C C . GLY A 1 115 ? 16.01942 -13.84448 36.31719 1.000 23.69890 232 GLY A C 1
ATOM 894 O O . GLY A 1 115 ? 15.35689 -14.28203 37.26048 1.000 25.76443 232 GLY A O 1
ATOM 895 N N . LEU A 1 116 ? 16.06527 -12.54370 36.01980 1.000 23.48404 233 LEU A N 1
ATOM 896 C CA . LEU A 1 116 ? 15.40956 -11.55791 36.87150 1.000 24.71156 233 LEU A CA 1
ATOM 897 C C . LEU A 1 116 ? 13.89234 -11.58273 36.74147 1.000 30.07955 233 LEU A C 1
ATOM 898 O O . LEU A 1 116 ? 13.20078 -11.12457 37.65759 1.000 24.05474 233 LEU A O 1
ATOM 903 N N . GLU A 1 117 ? 13.35814 -12.09676 35.62987 1.000 22.67313 234 GLU A N 1
ATOM 904 C CA . GLU A 1 117 ? 11.90800 -12.20354 35.49807 1.000 24.55372 234 GLU A CA 1
ATOM 905 C C . GLU A 1 117 ? 11.33235 -13.15359 36.54007 1.000 23.40579 234 GLU A C 1
ATOM 906 O O . GLU A 1 117 ? 10.29366 -12.86667 37.14734 1.000 23.39078 234 GLU A O 1
ATOM 912 N N . ARG A 1 118 ? 11.99277 -14.29375 36.75760 1.000 24.80803 235 ARG A N 1
ATOM 913 C CA . ARG A 1 118 ? 11.54179 -15.22804 37.78400 1.000 32.45863 235 ARG A CA 1
ATOM 914 C C . ARG A 1 118 ? 11.71221 -14.64122 39.17882 1.000 29.80233 235 ARG A C 1
ATOM 915 O O . ARG A 1 118 ? 10.87396 -14.86671 40.05935 1.000 24.09615 235 ARG A O 1
ATOM 923 N N . VAL A 1 119 ? 12.79462 -13.89063 39.39978 1.000 25.96216 236 VAL A N 1
ATOM 924 C CA . VAL A 1 119 ? 13.03125 -13.28569 40.70742 1.000 28.65675 236 VAL A CA 1
ATOM 925 C C . VAL A 1 119 ? 11.95763 -12.25597 41.02948 1.000 30.07445 236 VAL A C 1
ATOM 926 O O . VAL A 1 119 ? 11.57516 -12.08910 42.19433 1.000 27.50734 236 VAL A O 1
ATOM 930 N N . SER A 1 120 ? 11.43968 -11.56397 40.01159 1.000 31.19758 237 SER A N 1
ATOM 931 C CA . SER A 1 120 ? 10.41321 -10.55099 40.22867 1.000 24.56680 237 SER A CA 1
ATOM 932 C C . SER A 1 120 ? 9.08590 -11.13988 40.68917 1.000 30.90156 237 SER A C 1
ATOM 933 O O . SER A 1 120 ? 8.22454 -10.38643 41.15509 1.000 29.06256 237 SER A O 1
ATOM 936 N N . GLY A 1 121 ? 8.89915 -12.45156 40.57431 1.000 29.70316 238 GLY A N 1
ATOM 937 C CA . GLY A 1 121 ? 7.68225 -13.09966 41.01319 1.000 32.74680 238 GLY A CA 1
ATOM 938 C C . GLY A 1 121 ? 6.76502 -13.58488 39.91193 1.000 31.95820 238 GLY A C 1
ATOM 939 O O . GLY A 1 121 ? 5.65153 -14.03026 40.21249 1.000 35.53490 238 GLY A O 1
ATOM 940 N N . ILE A 1 122 ? 7.18671 -13.51337 38.65420 1.000 28.83860 239 ILE A N 1
ATOM 941 C CA . ILE A 1 122 ? 6.37045 -13.98064 37.53771 1.000 29.05725 239 ILE A CA 1
ATOM 942 C C . ILE A 1 122 ? 6.53022 -15.49184 37.42210 1.000 24.30901 239 ILE A C 1
ATOM 943 O O . ILE A 1 122 ? 7.66061 -15.98644 37.29986 1.000 27.19984 239 ILE A O 1
ATOM 948 N N . PRO A 1 123 ? 5.43994 -16.25757 37.46921 1.000 32.55867 240 PRO A N 1
ATOM 949 C CA . PRO A 1 123 ? 5.56118 -17.71924 37.42653 1.000 30.83553 240 PRO A CA 1
ATOM 950 C C . PRO A 1 123 ? 6.20873 -18.19354 36.13495 1.000 30.06799 240 PRO A C 1
ATOM 951 O O . PRO A 1 123 ? 6.10652 -17.55101 35.08724 1.000 25.83578 240 PRO A O 1
ATOM 955 N N . ALA A 1 124 ? 6.88747 -19.34050 36.22735 1.000 27.12263 241 ALA A N 1
ATOM 956 C CA . ALA A 1 124 ? 7.56794 -19.89994 35.06421 1.000 32.88376 241 ALA A CA 1
ATOM 957 C C . ALA A 1 124 ? 6.59449 -20.21280 33.93607 1.000 25.83122 241 ALA A C 1
ATOM 958 O O . ALA A 1 124 ? 6.97687 -20.17759 32.76079 1.000 24.74889 241 ALA A O 1
ATOM 960 N N . SER A 1 125 ? 5.33658 -20.51498 34.26953 1.000 29.48017 242 SER A N 1
ATOM 961 C CA . SER A 1 125 ? 4.35258 -20.83300 33.24011 1.000 32.97246 242 SER A CA 1
ATOM 962 C C . SER A 1 125 ? 4.05309 -19.63081 32.35400 1.000 30.85702 242 SER A C 1
ATOM 963 O O . SER A 1 125 ? 3.69900 -19.79870 31.18146 1.000 32.68978 242 SER A O 1
ATOM 966 N N . LYS A 1 126 ? 4.18965 -18.41997 32.88779 1.000 27.72916 243 LYS A N 1
ATOM 967 C CA . LYS A 1 126 ? 3.97409 -17.19730 32.12607 1.000 30.33817 243 LYS A CA 1
ATOM 968 C C . LYS A 1 126 ? 5.21972 -16.72391 31.39013 1.000 27.60946 243 LYS A C 1
ATOM 969 O O . LYS A 1 126 ? 5.15909 -15.70461 30.69489 1.000 22.34742 243 LYS A O 1
ATOM 975 N N . LEU A 1 127 ? 6.33703 -17.43253 31.51603 1.000 27.23441 244 LEU A N 1
ATOM 976 C CA . LEU A 1 127 ? 7.62472 -16.95458 31.03796 1.000 26.45905 244 LEU A CA 1
ATOM 977 C C . LEU A 1 127 ? 8.16125 -17.86546 29.94297 1.000 29.11279 244 LEU A C 1
ATOM 978 O O . LEU A 1 127 ? 7.99549 -19.08837 29.99931 1.000 29.57265 244 LEU A O 1
ATOM 983 N N . VAL A 1 128 ? 8.80299 -17.25888 28.94677 1.000 21.64962 245 VAL A N 1
ATOM 984 C CA . VAL A 1 128 ? 9.51620 -17.97865 27.89561 1.000 25.00852 245 VAL A CA 1
ATOM 985 C C . VAL A 1 128 ? 10.93266 -17.41836 27.87347 1.000 22.50551 245 VAL A C 1
ATOM 986 O O . VAL A 1 128 ? 11.17775 -16.35210 27.29774 1.000 22.40827 245 VAL A O 1
ATOM 990 N N . GLU A 1 129 ? 11.86758 -18.12649 28.50695 1.000 21.65935 246 GLU A N 1
ATOM 991 C CA . GLU A 1 129 ? 13.27659 -17.73527 28.50412 1.000 22.12873 246 GLU A CA 1
ATOM 992 C C . GLU A 1 129 ? 13.88981 -18.20738 27.18784 1.000 26.10294 246 GLU A C 1
ATOM 993 O O . GLU A 1 129 ? 14.50790 -19.27034 27.08644 1.000 23.12914 246 GLU A O 1
ATOM 999 N N . ALA A 1 130 ? 13.71478 -17.37364 26.15816 1.000 22.59524 247 ALA A N 1
ATOM 1000 C CA . ALA A 1 130 ? 13.99447 -17.77073 24.78216 1.000 23.58729 247 ALA A CA 1
ATOM 1001 C C . ALA A 1 130 ? 15.47667 -17.98000 24.50247 1.000 24.08279 247 ALA A C 1
ATOM 1002 O O . ALA A 1 130 ? 15.81515 -18.67687 23.54043 1.000 20.45772 247 ALA A O 1
ATOM 1004 N N . HIS A 1 131 ? 16.36731 -17.38719 25.29733 1.000 23.11407 248 HIS A N 1
ATOM 1005 C CA . HIS A 1 131 ? 17.80187 -17.53520 25.08735 1.000 19.91118 248 HIS A CA 1
ATOM 1006 C C . HIS A 1 131 ? 18.46597 -18.37104 26.17531 1.000 21.85013 248 HIS A C 1
ATOM 1007 O O . HIS A 1 131 ? 19.69060 -18.32552 26.32765 1.000 20.71675 248 HIS A O 1
ATOM 1014 N N . GLY A 1 132 ? 17.68736 -19.13295 26.92945 1.000 18.17347 249 GLY A N 1
ATOM 1015 C CA . GLY A 1 132 ? 18.24096 -20.07711 27.87618 1.000 25.27876 249 GLY A CA 1
ATOM 1016 C C . GLY A 1 132 ? 18.17956 -19.58992 29.30851 1.000 27.96799 249 GLY A C 1
ATOM 1017 O O . GLY A 1 132 ? 17.60969 -18.54444 29.63519 1.000 21.44180 249 GLY A O 1
ATOM 1018 N N . THR A 1 133 ? 18.79566 -20.38428 30.18011 1.000 23.57498 250 THR A N 1
ATOM 1019 C CA . THR A 1 133 ? 18.77681 -20.10968 31.60782 1.000 23.61323 250 THR A CA 1
ATOM 1020 C C . THR A 1 133 ? 19.96351 -20.79493 32.26615 1.000 22.61982 250 THR A C 1
ATOM 1021 O O . THR A 1 133 ? 20.48632 -21.79083 31.75806 1.000 22.63986 250 THR A O 1
ATOM 1025 N N . PHE A 1 134 ? 20.38198 -20.24200 33.40070 1.000 26.63637 251 PHE A N 1
ATOM 1026 C CA . PHE A 1 134 ? 21.39133 -20.86006 34.24782 1.000 27.11429 251 PHE A CA 1
ATOM 1027 C C . PHE A 1 134 ? 20.79060 -21.82534 35.26022 1.000 28.58850 251 PHE A C 1
ATOM 1028 O O . PHE A 1 134 ? 21.52842 -22.37857 36.08236 1.000 31.53462 251 PHE A O 1
ATOM 1036 N N . ALA A 1 135 ? 19.47289 -22.03583 35.22378 1.000 30.89684 252 ALA A N 1
ATOM 1037 C CA . ALA A 1 135 ? 18.82120 -22.94994 36.15266 1.000 32.78076 252 ALA A CA 1
ATOM 1038 C C . ALA A 1 135 ? 19.12757 -24.40986 35.85463 1.000 28.95028 252 ALA A C 1
ATOM 1039 O O . ALA A 1 135 ? 18.85121 -25.26715 36.70032 1.000 28.88615 252 ALA A O 1
ATOM 1041 N N . SER A 1 136 ? 19.67977 -24.71292 34.68263 1.000 27.88931 253 SER A N 1
ATOM 1042 C CA A SER A 1 136 ? 20.01886 -26.08184 34.32804 0.821 27.09480 253 SER A CA 1
ATOM 1043 C CA B SER A 1 136 ? 20.02018 -26.08177 34.32940 0.179 27.15605 253 SER A CA 1
ATOM 1044 C C . SER A 1 136 ? 21.24400 -26.07143 33.42728 1.000 24.07462 253 SER A C 1
ATOM 1045 O O . SER A 1 136 ? 21.59290 -25.04995 32.82978 1.000 22.74161 253 SER A O 1
ATOM 1050 N N . ALA A 1 137 ? 21.89477 -27.22798 33.33835 1.000 25.50004 254 ALA A N 1
ATOM 1051 C CA . ALA A 1 137 ? 23.09041 -27.38517 32.52774 1.000 24.95773 254 ALA A CA 1
ATOM 1052 C C . ALA A 1 137 ? 23.07439 -28.75991 31.87570 1.000 24.60197 254 ALA A C 1
ATOM 1053 O O . ALA A 1 137 ? 22.30394 -29.64647 32.25372 1.000 23.62122 254 ALA A O 1
ATOM 1055 N N . THR A 1 138 ? 23.94285 -28.92893 30.88248 1.000 19.20070 255 THR A N 1
ATOM 1056 C CA . THR A 1 138 ? 24.02377 -30.16080 30.11332 1.000 22.54516 255 THR A CA 1
ATOM 1057 C C . THR A 1 138 ? 25.47921 -30.45221 29.78862 1.000 22.25939 255 THR A C 1
ATOM 1058 O O . THR A 1 138 ? 26.22549 -29.55199 29.39340 1.000 25.19731 255 THR A O 1
ATOM 1062 N N . CYS A 1 139 ? 25.87856 -31.70944 29.96279 1.000 22.32572 256 CYS A N 1
ATOM 1063 C CA . CYS A 1 139 ? 27.21454 -32.12465 29.56223 1.000 23.10030 256 CYS A CA 1
ATOM 1064 C C . CYS A 1 139 ? 27.32581 -32.11329 28.04357 1.000 20.28307 256 CYS A C 1
ATOM 1065 O O . CYS A 1 139 ? 26.48701 -32.68889 27.34325 1.000 24.83990 256 CYS A O 1
ATOM 1068 N N . THR A 1 140 ? 28.36963 -31.45722 27.53535 1.000 20.05690 257 THR A N 1
ATOM 1069 C CA . THR A 1 140 ? 28.55215 -31.31598 26.09647 1.000 23.13561 257 THR A CA 1
ATOM 1070 C C . THR A 1 140 ? 28.90790 -32.62718 25.40849 1.000 25.76998 257 THR A C 1
ATOM 1071 O O . THR A 1 140 ? 28.87592 -32.68401 24.17461 1.000 24.55981 257 THR A O 1
ATOM 1075 N N . VAL A 1 141 ? 29.23282 -33.67551 26.16347 1.000 22.96798 258 VAL A N 1
ATOM 1076 C CA . VAL A 1 141 ? 29.67362 -34.93546 25.57547 1.000 27.62605 258 VAL A CA 1
ATOM 1077 C C . VAL A 1 141 ? 28.55504 -35.96828 25.62557 1.000 26.59784 258 VAL A C 1
ATOM 1078 O O . VAL A 1 141 ? 28.12986 -36.48625 24.58707 1.000 25.49148 258 VAL A O 1
ATOM 1082 N N . CYS A 1 142 ? 28.06905 -36.27502 26.82737 1.000 24.71698 259 CYS A N 1
ATOM 1083 C CA . CYS A 1 142 ? 27.12126 -37.36475 27.02254 1.000 22.16947 259 CYS A CA 1
ATOM 1084 C C . CYS A 1 142 ? 25.68369 -36.89757 27.21259 1.000 30.45552 259 CYS A C 1
ATOM 1085 O O . CYS A 1 142 ? 24.80593 -37.73599 27.43989 1.000 21.87848 259 CYS A O 1
ATOM 1088 N N . GLN A 1 143 ? 25.42525 -35.59028 27.14420 1.000 27.13417 260 GLN A N 1
ATOM 1089 C CA . GLN A 1 143 ? 24.08475 -35.01054 27.21807 1.000 24.75286 260 GLN A CA 1
ATOM 1090 C C . GLN A 1 143 ? 23.41762 -35.21127 28.57329 1.000 25.37916 260 GLN A C 1
ATOM 1091 O O . GLN A 1 143 ? 22.19653 -35.06054 28.68720 1.000 23.65815 260 GLN A O 1
ATOM 1097 N N . ARG A 1 144 ? 24.18224 -35.54333 29.60551 1.000 24.03025 261 ARG A N 1
ATOM 1098 C CA . ARG A 1 144 ? 23.59921 -35.72833 30.92843 1.000 25.91965 261 ARG A CA 1
ATOM 1099 C C . ARG A 1 144 ? 23.14556 -34.38294 31.48329 1.000 24.21123 261 ARG A C 1
ATOM 1100 O O . ARG A 1 144 ? 23.92663 -33.42351 31.48529 1.000 25.57082 261 ARG A O 1
ATOM 1108 N N . PRO A 1 145 ? 21.90203 -34.26518 31.94148 1.000 32.65808 262 PRO A N 1
ATOM 1109 C CA . PRO A 1 145 ? 21.41862 -32.99377 32.48450 1.000 29.30224 262 PRO A CA 1
ATOM 1110 C C . PRO A 1 145 ? 21.80115 -32.80345 33.94278 1.000 26.53748 262 PRO A C 1
ATOM 1111 O O . PRO A 1 145 ? 21.96449 -33.75536 34.70758 1.000 35.39944 262 PRO A O 1
ATOM 1115 N N . PHE A 1 146 ? 21.93673 -31.53303 34.32367 1.000 31.90771 263 PHE A N 1
ATOM 1116 C CA . PHE A 1 146 ? 22.31665 -31.16062 35.67584 1.000 28.61210 263 PHE A CA 1
ATOM 1117 C C . PHE A 1 146 ? 21.53394 -29.93224 36.11475 1.000 32.15943 263 PHE A C 1
ATOM 1118 O O . PHE A 1 146 ? 21.32593 -29.00837 35.31339 1.000 29.34806 263 PHE A O 1
ATOM 1126 N N . PRO A 1 147 ? 21.08413 -29.89393 37.36649 1.000 29.13725 264 PRO A N 1
ATOM 1127 C CA . PRO A 1 147 ? 20.58002 -28.63464 37.91865 1.000 28.24792 264 PRO A CA 1
ATOM 1128 C C . PRO A 1 147 ? 21.70479 -27.61430 37.99996 1.000 27.58713 264 PRO A C 1
ATOM 1129 O O . PRO A 1 147 ? 22.87304 -27.96148 38.19299 1.000 32.05594 264 PRO A O 1
ATOM 1133 N N . GLY A 1 148 ? 21.34109 -26.33909 37.83669 1.000 27.66179 265 GLY A N 1
ATOM 1134 C CA . GLY A 1 148 ? 22.33951 -25.28423 37.88815 1.000 26.23092 265 GLY A CA 1
ATOM 1135 C C . GLY A 1 148 ? 23.08518 -25.22633 39.20616 1.000 31.82802 265 GLY A C 1
ATOM 1136 O O . GLY A 1 148 ? 24.21252 -24.73066 39.26356 1.000 29.28413 265 GLY A O 1
ATOM 1137 N N . GLU A 1 149 ? 22.47886 -25.74586 40.27521 1.000 34.22364 266 GLU A N 1
ATOM 1138 C CA . GLU A 1 149 ? 23.11961 -25.72904 41.58455 1.000 34.29335 266 GLU A CA 1
ATOM 1139 C C . GLU A 1 149 ? 24.29280 -26.69844 41.65298 1.000 26.36883 266 GLU A C 1
ATOM 1140 O O . GLU A 1 149 ? 25.21237 -26.49763 42.45360 1.000 35.80575 266 GLU A O 1
ATOM 1146 N N . ASP A 1 150 ? 24.28367 -27.74749 40.82629 1.000 31.51683 267 ASP A N 1
ATOM 1147 C CA . ASP A 1 150 ? 25.31416 -28.77571 40.91487 1.000 28.98464 267 ASP A CA 1
ATOM 1148 C C . ASP A 1 150 ? 26.66278 -28.31058 40.37847 1.000 35.60940 267 ASP A C 1
ATOM 1149 O O . ASP A 1 150 ? 27.67930 -28.95156 40.66498 1.000 35.03298 267 ASP A O 1
ATOM 1154 N N . ILE A 1 151 ? 26.70123 -27.22084 39.61329 1.000 34.32477 268 ILE A N 1
ATOM 1155 C CA . ILE A 1 151 ? 27.95046 -26.66675 39.10466 1.000 29.24626 268 ILE A CA 1
ATOM 1156 C C . ILE A 1 151 ? 28.26116 -25.31256 39.72686 1.000 27.91918 268 ILE A C 1
ATOM 1157 O O . ILE A 1 151 ? 29.23176 -24.66015 39.32858 1.000 27.93411 268 ILE A O 1
ATOM 1162 N N . ARG A 1 152 ? 27.46122 -24.87330 40.70177 1.000 30.78318 269 ARG A N 1
ATOM 1163 C CA . ARG A 1 152 ? 27.64925 -23.54342 41.27432 1.000 29.79181 269 ARG A CA 1
ATOM 1164 C C . ARG A 1 152 ? 28.98416 -23.43046 42.00033 1.000 32.39357 269 ARG A C 1
ATOM 1165 O O . ARG A 1 152 ? 29.66976 -22.40695 41.89501 1.000 31.92607 269 ARG A O 1
ATOM 1173 N N . ALA A 1 153 ? 29.37168 -24.47371 42.73784 1.000 35.11399 270 ALA A N 1
ATOM 1174 C CA . ALA A 1 153 ? 30.62446 -24.43450 43.48691 1.000 29.27099 270 ALA A CA 1
ATOM 1175 C C . ALA A 1 153 ? 31.82096 -24.27673 42.55655 1.000 29.11871 270 ALA A C 1
ATOM 1176 O O . ALA A 1 153 ? 32.71741 -23.46424 42.81288 1.000 30.58890 270 ALA A O 1
ATOM 1178 N N . ASP A 1 154 ? 31.85125 -25.04963 41.46669 1.000 30.34183 271 ASP A N 1
ATOM 1179 C CA . ASP A 1 154 ? 32.93531 -24.92074 40.49710 1.000 33.44813 271 ASP A CA 1
ATOM 1180 C C . ASP A 1 154 ? 32.93471 -23.54304 39.84848 1.000 28.84901 271 ASP A C 1
ATOM 1181 O O . ASP A 1 154 ? 33.99388 -22.92634 39.68059 1.000 28.70818 271 ASP A O 1
ATOM 1186 N N . VAL A 1 155 ? 31.75299 -23.04635 39.47470 1.000 30.98369 272 VAL A N 1
ATOM 1187 C CA . VAL A 1 155 ? 31.66050 -21.74862 38.81032 1.000 27.38150 272 VAL A CA 1
ATOM 1188 C C . VAL A 1 155 ? 32.13606 -20.63648 39.73667 1.000 30.01363 272 VAL A C 1
ATOM 1189 O O . VAL A 1 155 ? 32.88768 -19.74346 39.32558 1.000 30.60490 272 VAL A O 1
ATOM 1193 N N . MET A 1 156 ? 31.71395 -20.67409 41.00221 1.000 29.50001 273 MET A N 1
ATOM 1194 C CA . MET A 1 156 ? 32.12825 -19.64760 41.95117 1.000 37.55907 273 MET A CA 1
ATOM 1195 C C . MET A 1 156 ? 33.61324 -19.72361 42.27902 1.000 38.46396 273 MET A C 1
ATOM 1196 O O . MET A 1 156 ? 34.20006 -18.70972 42.67104 1.000 37.58135 273 MET A O 1
ATOM 1201 N N . ALA A 1 157 ? 34.23343 -20.89006 42.12217 1.000 32.76675 274 ALA A N 1
ATOM 1202 C CA . ALA A 1 157 ? 35.65871 -21.05334 42.36938 1.000 41.56513 274 ALA A CA 1
ATOM 1203 C C . ALA A 1 157 ? 36.49622 -20.91771 41.10382 1.000 36.74808 274 ALA A C 1
ATOM 1204 O O . ALA A 1 157 ? 37.67433 -21.28986 41.11392 1.000 36.76884 274 ALA A O 1
ATOM 1206 N N . ASP A 1 158 ? 35.91274 -20.39854 40.02110 1.000 36.76702 275 ASP A N 1
ATOM 1207 C CA . ASP A 1 158 ? 36.61183 -20.18781 38.75231 1.000 29.99733 275 ASP A CA 1
ATOM 1208 C C . ASP A 1 158 ? 37.13418 -21.49650 38.16568 1.000 31.28808 275 ASP A C 1
ATOM 1209 O O . ASP A 1 158 ? 38.14608 -21.51290 37.46058 1.000 28.76800 275 ASP A O 1
ATOM 1214 N N . ARG A 1 159 ? 36.44992 -22.60116 38.44989 1.000 28.29667 276 ARG A N 1
ATOM 1215 C CA . ARG A 1 159 ? 36.77923 -23.90331 37.88650 1.000 29.08228 276 ARG A CA 1
ATOM 1216 C C . ARG A 1 159 ? 35.75073 -24.26575 36.82487 1.000 27.04628 276 ARG A C 1
ATOM 1217 O O . ARG A 1 159 ? 34.54269 -24.16987 37.06775 1.000 26.76485 276 ARG A O 1
ATOM 1225 N N . VAL A 1 160 ? 36.22776 -24.67602 35.65422 1.000 24.24708 277 VAL A N 1
ATOM 1226 C CA . VAL A 1 160 ? 35.34219 -25.11808 34.58043 1.000 26.27988 277 VAL A CA 1
ATOM 1227 C C . VAL A 1 160 ? 34.67042 -26.41226 35.02371 1.000 26.86905 277 VAL A C 1
ATOM 1228 O O . VAL A 1 160 ? 35.35724 -27.41813 35.25570 1.000 27.92208 277 VAL A O 1
ATOM 1232 N N . PRO A 1 161 ? 33.34570 -26.43296 35.16466 1.000 27.25607 278 PRO A N 1
ATOM 1233 C CA . PRO A 1 161 ? 32.68047 -27.63456 35.68235 1.000 25.32690 278 PRO A CA 1
ATOM 1234 C C . PRO A 1 161 ? 32.78943 -28.79887 34.71096 1.000 25.21750 278 PRO A C 1
ATOM 1235 O O . PRO A 1 161 ? 32.61178 -28.64441 33.50034 1.000 24.51710 278 PRO A O 1
ATOM 1239 N N . ARG A 1 162 ? 33.08630 -29.97366 35.26025 1.000 25.67103 279 ARG A N 1
ATOM 1240 C CA . ARG A 1 162 ? 33.27991 -31.18622 34.48219 1.000 22.44662 279 ARG A CA 1
ATOM 1241 C C . ARG A 1 162 ? 32.21137 -32.21139 34.83480 1.000 23.31499 279 ARG A C 1
ATOM 1242 O O . ARG A 1 162 ? 31.66718 -32.21175 35.94351 1.000 27.77938 279 ARG A O 1
ATOM 1250 N N . CYS A 1 163 ? 31.91871 -33.08528 33.88021 1.000 17.34607 280 CYS A N 1
ATOM 1251 C CA . CYS A 1 163 ? 30.91682 -34.12000 34.10140 1.000 22.19442 280 CYS A CA 1
ATOM 1252 C C . CYS A 1 163 ? 31.48023 -35.19750 35.01934 1.000 22.45435 280 CYS A C 1
ATOM 1253 O O . CYS A 1 163 ? 32.58657 -35.69264 34.77947 1.000 24.25448 280 CYS A O 1
ATOM 1256 N N . PRO A 1 164 ? 30.76104 -35.58579 36.07492 1.000 29.24927 281 PRO A N 1
ATOM 1257 C CA . PRO A 1 164 ? 31.26041 -36.65809 36.94703 1.000 31.75449 281 PRO A CA 1
ATOM 1258 C C . PRO A 1 164 ? 31.32192 -38.01475 36.26474 1.000 28.34440 281 PRO A C 1
ATOM 1259 O O . PRO A 1 164 ? 31.99283 -38.91649 36.78650 1.000 32.80646 281 PRO A O 1
ATOM 1263 N N . VAL A 1 165 ? 30.66855 -38.18449 35.11961 1.000 28.89782 282 VAL A N 1
ATOM 1264 C CA . VAL A 1 165 ? 30.59761 -39.47315 34.43406 1.000 36.40229 282 VAL A CA 1
ATOM 1265 C C . VAL A 1 165 ? 31.66177 -39.58919 33.34779 1.000 36.52130 282 VAL A C 1
ATOM 1266 O O . VAL A 1 165 ? 32.45512 -40.52965 33.34171 1.000 35.90274 282 VAL A O 1
ATOM 1270 N N . CYS A 1 166 ? 31.70348 -38.63477 32.41093 1.000 28.59602 283 CYS A N 1
ATOM 1271 C CA . CYS A 1 166 ? 32.63034 -38.70377 31.28510 1.000 27.02765 283 CYS A CA 1
ATOM 1272 C C . CYS A 1 166 ? 33.68268 -37.60164 31.28392 1.000 23.97316 283 CYS A C 1
ATOM 1273 O O . CYS A 1 166 ? 34.46516 -37.52282 30.33087 1.000 31.00301 283 CYS A O 1
ATOM 1276 N N . THR A 1 167 ? 33.71227 -36.74024 32.30217 1.000 23.79982 284 THR A N 1
ATOM 1277 C CA . THR A 1 167 ? 34.65178 -35.62712 32.44003 1.000 28.45429 284 THR A CA 1
ATOM 1278 C C . THR A 1 167 ? 34.50130 -34.57777 31.34394 1.000 28.94477 284 THR A C 1
ATOM 1279 O O . THR A 1 167 ? 35.38991 -33.73358 31.17445 1.000 25.84820 284 THR A O 1
ATOM 1283 N N . GLY A 1 168 ? 33.40151 -34.60175 30.59610 1.000 25.68738 285 GLY A N 1
ATOM 1284 C CA . GLY A 1 168 ? 33.16216 -33.56586 29.61641 1.000 26.21375 285 GLY A CA 1
ATOM 1285 C C . GLY A 1 168 ? 32.79067 -32.24484 30.26122 1.000 23.45936 285 GLY A C 1
ATOM 1286 O O . GLY A 1 168 ? 32.34580 -32.17574 31.40768 1.000 24.82911 285 GLY A O 1
ATOM 1287 N N . VAL A 1 169 ? 32.98895 -31.16586 29.50195 1.000 27.34529 286 VAL A N 1
ATOM 1288 C CA . VAL A 1 169 ? 32.61871 -29.84461 29.99151 1.000 20.90009 286 VAL A CA 1
ATOM 1289 C C . VAL A 1 169 ? 31.10614 -29.77061 30.13505 1.000 17.21482 286 VAL A C 1
ATOM 1290 O O . VAL A 1 169 ? 30.35707 -30.15235 29.22645 1.000 24.87022 286 VAL A O 1
ATOM 1294 N N . VAL A 1 170 ? 30.64903 -29.29982 31.29099 1.000 21.25305 287 VAL A N 1
ATOM 1295 C CA . VAL A 1 170 ? 29.22909 -29.11301 31.56196 1.000 21.20053 287 VAL A CA 1
ATOM 1296 C C . VAL A 1 170 ? 28.88346 -27.66043 31.26986 1.000 22.28689 287 VAL A C 1
ATOM 1297 O O . VAL A 1 170 ? 29.40833 -26.74515 31.91541 1.000 23.57196 287 VAL A O 1
ATOM 1301 N N . LYS A 1 171 ? 28.00094 -27.44828 30.29981 1.000 21.40468 288 LYS A N 1
ATOM 1302 C CA . LYS A 1 171 ? 27.65410 -26.11181 29.85439 1.000 25.50521 288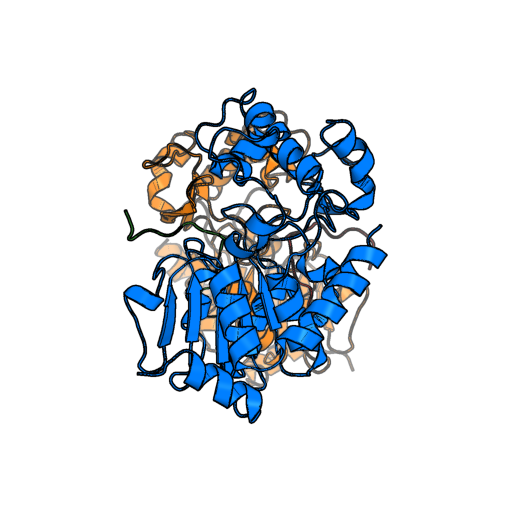 LYS A CA 1
ATOM 1303 C C . LYS A 1 171 ? 26.25422 -25.74518 30.31596 1.000 18.94770 288 LYS A C 1
ATOM 1304 O O . LYS A 1 171 ? 25.31697 -26.53054 30.11615 1.000 22.99827 288 LYS A O 1
ATOM 1310 N N . PRO A 1 172 ? 26.07556 -24.58165 30.94278 1.000 25.08722 289 PRO A N 1
ATOM 1311 C CA . PRO A 1 172 ? 24.72489 -24.13451 31.29930 1.000 24.67275 289 PRO A CA 1
ATOM 1312 C C . PRO A 1 172 ? 23.83963 -24.04637 30.06513 1.000 20.31027 289 PRO A C 1
ATOM 1313 O O . PRO A 1 172 ? 24.31228 -23.80078 28.95347 1.000 24.11510 289 PRO A O 1
ATOM 1317 N N . ASP A 1 173 ? 22.53931 -24.25149 30.26812 1.000 20.18552 290 ASP A N 1
ATOM 1318 C CA . ASP A 1 173 ? 21.60819 -24.28109 29.14648 1.000 23.62950 290 ASP A CA 1
ATOM 1319 C C . ASP A 1 173 ? 21.34633 -22.88099 28.59956 1.000 23.27980 290 ASP A C 1
ATOM 1320 O O . ASP A 1 173 ? 20.19290 -22.45761 28.47824 1.000 24.43096 290 ASP A O 1
ATOM 1325 N N . ILE A 1 174 ? 22.41401 -22.15934 28.27183 1.000 21.07503 291 ILE A N 1
ATOM 1326 C CA . ILE A 1 174 ? 22.32137 -20.87854 27.58402 1.000 19.49162 291 ILE A CA 1
ATOM 1327 C C . ILE A 1 174 ? 22.37966 -21.13781 26.08813 1.000 19.87321 291 ILE A C 1
ATOM 1328 O O . ILE A 1 174 ? 23.21669 -21.91347 25.61472 1.000 24.86357 291 ILE A O 1
ATOM 1333 N N . VAL A 1 175 ? 21.49375 -20.49220 25.34142 1.000 24.07451 292 VAL A N 1
ATOM 1334 C CA . VAL A 1 175 ? 21.44257 -20.68549 23.89736 1.000 23.82227 292 VAL A CA 1
ATOM 1335 C C . VAL A 1 175 ? 22.57748 -19.89785 23.25580 1.000 22.20225 292 VAL A C 1
ATOM 1336 O O . VAL A 1 175 ? 22.60176 -18.66338 23.30890 1.000 20.71239 292 VAL A O 1
ATOM 1340 N N . PHE A 1 176 ? 23.52290 -20.61198 22.65657 1.000 20.96190 293 PHE A N 1
ATOM 1341 C CA . PHE A 1 176 ? 24.59347 -19.98719 21.89855 1.000 22.70890 293 PHE A CA 1
ATOM 1342 C C . PHE A 1 176 ? 24.14556 -19.76124 20.45965 1.000 22.78073 293 PHE A C 1
ATOM 1343 O O . PHE A 1 176 ? 23.16020 -20.33798 19.99327 1.000 22.88955 293 PHE A O 1
ATOM 1351 N N . PHE A 1 177 ? 24.88225 -18.90249 19.75805 1.000 24.14164 294 PHE A N 1
ATOM 1352 C CA . PHE A 1 177 ? 24.61131 -18.68222 18.34477 1.000 23.14904 294 PHE A CA 1
ATOM 1353 C C . PHE A 1 177 ? 24.79092 -19.98284 17.57123 1.000 22.82649 294 PHE A C 1
ATOM 1354 O O . PHE A 1 177 ? 25.70997 -20.76203 17.83678 1.000 28.12111 294 PHE A O 1
ATOM 1362 N N . GLY A 1 178 ? 23.89987 -20.21845 16.61052 1.000 23.18448 295 GLY A N 1
ATOM 1363 C CA . GLY A 1 178 ? 23.87265 -21.46605 15.88209 1.000 23.61968 295 GLY A CA 1
ATOM 1364 C C . GLY A 1 178 ? 23.00910 -22.54160 16.50168 1.000 33.85381 295 GLY A C 1
ATOM 1365 O O . GLY A 1 178 ? 22.70147 -23.53331 15.82751 1.000 33.01240 295 GLY A O 1
ATOM 1366 N N . GLU A 1 179 ? 22.60622 -22.37955 17.75727 1.000 28.03149 296 GLU A N 1
ATOM 1367 C CA . GLU A 1 179 ? 21.74893 -23.36074 18.40631 1.000 33.84504 296 GLU A CA 1
ATOM 1368 C C . GLU A 1 179 ? 20.28401 -22.95409 18.28328 1.000 34.97752 296 GLU A C 1
ATOM 1369 O O . GLU A 1 179 ? 19.96155 -21.76452 18.35441 1.000 33.79200 296 GLU A O 1
ATOM 1375 N N . PRO A 1 180 ? 19.38941 -23.91813 18.08551 1.000 38.68901 297 PRO A N 1
ATOM 1376 C CA . PRO A 1 180 ? 17.95806 -23.60450 18.10941 1.000 40.63678 297 PRO A CA 1
ATOM 1377 C C . PRO A 1 180 ? 17.50363 -23.21372 19.50637 1.000 39.44354 297 PRO A C 1
ATOM 1378 O O . PRO A 1 180 ? 18.06115 -23.65220 20.51577 1.000 31.67293 297 PRO A O 1
ATOM 1382 N N . LEU A 1 181 ? 16.47834 -22.36754 19.55152 1.000 33.76666 298 LEU A N 1
ATOM 1383 C CA . LEU A 1 181 ? 15.94100 -21.89974 20.81520 1.000 35.40980 298 LEU A CA 1
ATOM 1384 C C . LEU A 1 181 ? 15.27622 -23.05364 21.56543 1.000 36.14453 298 LEU A C 1
ATOM 1385 O O . LEU A 1 181 ? 14.95454 -24.08578 20.97120 1.000 35.20196 298 LEU A O 1
ATOM 1390 N N . PRO A 1 182 ? 15.07847 -22.91242 22.87911 1.000 36.80853 299 PRO A N 1
ATOM 1391 C CA . PRO A 1 182 ? 14.42781 -23.98409 23.64031 1.000 37.51103 299 PRO A CA 1
ATOM 1392 C C . PRO A 1 182 ? 13.04450 -24.29913 23.09141 1.000 39.18689 299 PRO A C 1
ATOM 1393 O O . PRO A 1 182 ? 12.39735 -23.47499 22.44152 1.000 33.58686 299 PRO A O 1
ATOM 1397 N N . GLN A 1 183 ? 12.59496 -25.52659 23.36361 1.000 41.38048 300 GLN A N 1
ATOM 1398 C CA . GLN A 1 183 ? 11.31128 -25.98549 22.84555 1.000 42.30171 300 GLN A CA 1
ATOM 1399 C C . GLN A 1 183 ? 10.15125 -25.13246 23.34017 1.000 34.99810 300 GLN A C 1
ATOM 1400 O O . GLN A 1 183 ? 9.10032 -25.09467 22.69019 1.000 37.26754 300 GLN A O 1
ATOM 1406 N N . ARG A 1 184 ? 10.32084 -24.44128 24.46884 1.000 35.54490 301 ARG A N 1
ATOM 1407 C CA . ARG A 1 184 ? 9.26758 -23.57636 24.98262 1.000 26.42443 301 ARG A CA 1
ATOM 1408 C C . ARG A 1 184 ? 9.04609 -22.35098 24.10506 1.000 28.14430 301 ARG A C 1
ATOM 1409 O O . ARG A 1 184 ? 7.99370 -21.71247 24.20781 1.000 30.89682 301 ARG A O 1
ATOM 1417 N N . PHE A 1 185 ? 10.00881 -22.01330 23.24456 1.000 23.55049 302 PHE A N 1
ATOM 1418 C CA . PHE A 1 185 ? 9.82385 -20.90354 22.31729 1.000 24.48641 302 PHE A CA 1
ATOM 1419 C C . PHE A 1 185 ? 8.67935 -21.16568 21.34814 1.000 32.26314 302 PHE A C 1
ATOM 1420 O O . PHE A 1 185 ? 8.08511 -20.21817 20.82400 1.000 27.23461 302 PHE A O 1
ATOM 1428 N N . LEU A 1 186 ? 8.34898 -22.43627 21.10482 1.000 27.65006 303 LEU A N 1
ATOM 1429 C CA . LEU A 1 186 ? 7.26926 -22.78053 20.18834 1.000 34.14623 303 LEU A CA 1
ATOM 1430 C C . LEU A 1 186 ? 5.89754 -22.35397 20.69334 1.000 35.52937 303 LEU A C 1
ATOM 1431 O O . LEU A 1 186 ? 4.92157 -22.48164 19.94789 1.000 34.42148 303 LEU A O 1
ATOM 1436 N N . LEU A 1 187 ? 5.79484 -21.85197 21.92644 1.000 32.33843 304 LEU A N 1
ATOM 1437 C CA . LEU A 1 187 ? 4.52969 -21.31389 22.41186 1.000 32.88551 304 LEU A CA 1
ATOM 1438 C C . LEU A 1 187 ? 4.08909 -20.07290 21.64794 1.000 25.28068 304 LEU A C 1
ATOM 1439 O O . LEU A 1 187 ? 2.94524 -19.63600 21.81883 1.000 27.17863 304 LEU A O 1
ATOM 1444 N N . HIS A 1 188 ? 4.96213 -19.49900 20.81451 1.000 26.58113 305 HIS A N 1
ATOM 1445 C CA . HIS A 1 188 ? 4.60654 -18.29112 20.07881 1.000 26.84664 305 HIS A CA 1
ATOM 1446 C C . HIS A 1 188 ? 3.55640 -18.56865 19.01085 1.000 32.80668 305 HIS A C 1
ATOM 1447 O O . HIS A 1 188 ? 2.79516 -17.66572 18.64595 1.000 29.40449 305 HIS A O 1
ATOM 1454 N N . VAL A 1 189 ? 3.49392 -19.80258 18.50216 1.000 29.40676 306 VAL A N 1
ATOM 1455 C CA . VAL A 1 189 ? 2.49112 -20.14330 17.50010 1.000 34.20504 306 VAL A CA 1
ATOM 1456 C C . VAL A 1 189 ? 1.08612 -20.08775 18.08239 1.000 28.67016 306 VAL A C 1
ATOM 1457 O O . VAL A 1 189 ? 0.10895 -19.98191 17.33333 1.000 34.68127 306 VAL A O 1
ATOM 1461 N N . VAL A 1 190 ? 0.96066 -20.14673 19.40469 1.000 31.30103 307 VAL A N 1
ATOM 1462 C CA . VAL A 1 190 ? -0.32778 -20.05783 20.07516 1.000 35.21001 307 VAL A CA 1
ATOM 1463 C C . VAL A 1 190 ? -0.52294 -18.69911 20.73606 1.000 35.99010 307 VAL A C 1
ATOM 1464 O O . VAL A 1 190 ? -1.62289 -18.14643 20.70971 1.000 31.14783 307 VAL A O 1
ATOM 1468 N N . ASP A 1 191 ? 0.54004 -18.14376 21.32220 1.000 29.65153 308 ASP A N 1
ATOM 1469 C CA . ASP A 1 191 ? 0.40866 -16.90180 22.07762 1.000 33.41935 308 ASP A CA 1
ATOM 1470 C C . ASP A 1 191 ? 0.15534 -15.71255 21.15831 1.000 24.80998 308 ASP A C 1
ATOM 1471 O O . ASP A 1 191 ? -0.77057 -14.92581 21.38667 1.000 28.10437 308 ASP A O 1
ATOM 1476 N N . PHE A 1 192 ? 0.96484 -15.56672 20.11253 1.000 24.55908 309 PHE A N 1
ATOM 1477 C CA . PHE A 1 192 ? 0.94978 -14.36529 19.28323 1.000 33.21958 309 PHE A CA 1
ATOM 1478 C C . PHE A 1 192 ? -0.32244 -14.20972 18.44930 1.000 34.63179 309 PHE A C 1
ATOM 1479 O O . PHE A 1 192 ? -0.78101 -13.07503 18.26241 1.000 33.13757 309 PHE A O 1
ATOM 1487 N N . PRO A 1 193 ? -0.92459 -15.28272 17.92135 1.000 35.88729 310 PRO A N 1
ATOM 1488 C CA . PRO A 1 193 ? -2.27442 -15.13053 17.35051 1.000 39.25543 310 PRO A CA 1
ATOM 1489 C C . PRO A 1 193 ? -3.31403 -14.70967 18.37369 1.000 39.19328 310 PRO A C 1
ATOM 1490 O O . PRO A 1 193 ? -4.35715 -14.16531 17.99058 1.000 36.53160 310 PRO A O 1
ATOM 1494 N N . MET A 1 194 ? -3.05890 -14.93623 19.66163 1.000 37.41537 311 MET A N 1
ATOM 1495 C CA . MET A 1 194 ? -4.01397 -14.62269 20.71467 1.000 34.87754 311 MET A CA 1
ATOM 1496 C C . MET A 1 194 ? -3.80209 -13.24218 21.32009 1.000 34.53878 311 MET A C 1
ATOM 1497 O O . MET A 1 194 ? -4.71997 -12.71058 21.95602 1.000 39.49755 311 MET A O 1
ATOM 1502 N N . ALA A 1 195 ? -2.62674 -12.65020 21.13086 1.000 33.68413 312 ALA A N 1
ATOM 1503 C CA . ALA A 1 195 ? -2.30962 -11.38496 21.77652 1.000 37.21281 312 ALA A CA 1
ATOM 1504 C C . ALA A 1 195 ? -3.15378 -10.24825 21.21485 1.000 36.47470 312 ALA A C 1
ATOM 1505 O O . ALA A 1 195 ? -3.44407 -10.19826 20.01643 1.000 37.72939 312 ALA A O 1
ATOM 1507 N N . ASP A 1 196 ? -3.54780 -9.33044 22.09699 1.000 28.73530 313 ASP A N 1
ATOM 1508 C CA . ASP A 1 196 ? -4.23237 -8.10611 21.70849 1.000 35.59569 313 ASP A CA 1
ATOM 1509 C C . ASP A 1 196 ? -3.36847 -6.86724 21.90620 1.000 38.61421 313 ASP A C 1
ATOM 1510 O O . ASP A 1 196 ? -3.81496 -5.75758 21.59443 1.000 29.90778 313 ASP A O 1
ATOM 1515 N N . LEU A 1 197 ? -2.14614 -7.02913 22.41122 1.000 29.63268 314 LEU A N 1
ATOM 1516 C CA . LEU A 1 197 ? -1.21494 -5.92575 22.60113 1.000 34.74951 314 LEU A CA 1
ATOM 1517 C C . LEU A 1 197 ? 0.19261 -6.49535 22.71228 1.000 32.32791 314 LEU A C 1
ATOM 1518 O O . LEU A 1 197 ? 0.41173 -7.48125 23.42025 1.000 26.75883 314 LEU A O 1
ATOM 1523 N N . LEU A 1 198 ? 1.13723 -5.87490 22.00806 1.000 29.53812 315 LEU A N 1
ATOM 1524 C CA . LEU A 1 198 ? 2.53116 -6.30430 22.00307 1.000 28.16707 315 LEU A CA 1
ATOM 1525 C C . LEU A 1 198 ? 3.39354 -5.20066 22.59748 1.000 27.72922 315 LEU A C 1
ATOM 1526 O O . LEU A 1 198 ? 3.44006 -4.08727 22.06254 1.000 25.66001 315 LEU A O 1
ATOM 1531 N N . LEU A 1 199 ? 4.07527 -5.51099 23.69589 1.000 29.91433 316 LEU A N 1
ATOM 1532 C CA . LEU A 1 199 ? 5.00157 -4.58949 24.33899 1.000 26.30487 316 LEU A CA 1
ATOM 1533 C C . LEU A 1 199 ? 6.42711 -5.04511 24.06267 1.000 27.25058 316 LEU A C 1
ATOM 1534 O O . LEU A 1 199 ? 6.75722 -6.21903 24.26082 1.000 25.76962 316 LEU A O 1
ATOM 1539 N N . ILE A 1 200 ? 7.26186 -4.12114 23.59640 1.000 23.46593 317 ILE A N 1
ATOM 1540 C CA . ILE A 1 200 ? 8.66275 -4.39125 23.29041 1.000 24.17643 317 ILE A CA 1
ATOM 1541 C C . ILE A 1 200 ? 9.49641 -3.41841 24.11186 1.000 24.46263 317 ILE A C 1
ATOM 1542 O O . ILE A 1 200 ? 9.43734 -2.20178 23.89210 1.000 27.30820 317 ILE A O 1
ATOM 1547 N N . LEU A 1 201 ? 10.26995 -3.94654 25.05775 1.000 28.06496 318 LEU A N 1
ATOM 1548 C CA . LEU A 1 201 ? 10.98928 -3.13395 26.02917 1.000 27.55569 318 LEU A CA 1
ATOM 1549 C C . LEU A 1 201 ? 12.47678 -3.45210 25.98120 1.000 26.33802 318 LEU A C 1
ATOM 1550 O O . LEU A 1 201 ? 12.87222 -4.61396 26.12318 1.000 23.76296 318 LEU A O 1
ATOM 1555 N N . GLY A 1 202 ? 13.29200 -2.41898 25.77906 1.000 23.21291 319 GLY A N 1
ATOM 1556 C CA . GLY A 1 202 ? 14.73061 -2.51646 25.94089 1.000 27.02630 319 GLY A CA 1
ATOM 1557 C C . GLY A 1 202 ? 15.43963 -3.55568 25.09645 1.000 31.32980 319 GLY A C 1
ATOM 1558 O O . GLY A 1 202 ? 16.20844 -4.36398 25.62450 1.000 30.56665 319 GLY A O 1
ATOM 1559 N N . THR A 1 203 ? 15.20472 -3.54374 23.78641 1.000 27.94864 320 THR A N 1
ATOM 1560 C CA . THR A 1 203 ? 15.89446 -4.45715 22.88757 1.000 34.38492 320 THR A CA 1
ATOM 1561 C C . THR A 1 203 ? 16.01465 -3.81560 21.51384 1.000 31.45636 320 THR A C 1
ATOM 1562 O O . THR A 1 203 ? 15.14851 -3.04423 21.09169 1.000 31.43776 320 THR A O 1
ATOM 1566 N N . SER A 1 204 ? 17.10637 -4.14206 20.82344 1.000 28.88750 321 SER A N 1
ATOM 1567 C CA . SER A 1 204 ? 17.35481 -3.65388 19.47530 1.000 33.50305 321 SER A CA 1
ATOM 1568 C C . SER A 1 204 ? 16.91799 -4.63507 18.39575 1.000 34.06096 321 SER A C 1
ATOM 1569 O O . SER A 1 204 ? 16.98874 -4.29429 17.20992 1.000 36.45056 321 SER A O 1
ATOM 1572 N N . LEU A 1 205 ? 16.47508 -5.83546 18.77858 1.000 33.85626 322 LEU A N 1
ATOM 1573 C CA . LEU A 1 205 ? 15.96125 -6.83952 17.84432 1.000 32.21967 322 LEU A CA 1
ATOM 1574 C C . LEU A 1 205 ? 16.99409 -7.18787 16.77266 1.000 32.34876 322 LEU A C 1
ATOM 1575 O O . LEU A 1 205 ? 16.69832 -7.22629 15.57642 1.000 30.04430 322 LEU A O 1
ATOM 1580 N N . GLU A 1 206 ? 18.22061 -7.44923 17.21737 1.000 34.84108 323 GLU A N 1
ATOM 1581 C CA . GLU A 1 206 ? 19.31327 -7.82573 16.33255 1.000 40.13502 323 GLU A CA 1
ATOM 1582 C C . GLU A 1 206 ? 19.50875 -9.33270 16.24242 1.000 29.59282 323 GLU A C 1
ATOM 1583 O O . GLU A 1 206 ? 20.40027 -9.78515 15.51781 1.000 35.83711 323 GLU A O 1
ATOM 1589 N N . VAL A 1 207 ? 18.70932 -10.11848 16.95960 1.000 29.61685 324 VAL A N 1
ATOM 1590 C CA . VAL A 1 207 ? 18.90191 -11.55994 17.06124 1.000 26.82852 324 VAL A CA 1
ATOM 1591 C C . VAL A 1 207 ? 17.62012 -12.25966 16.63222 1.000 25.00806 324 VAL A C 1
ATOM 1592 O O . VAL A 1 207 ? 16.53659 -11.95377 17.14398 1.000 26.57211 324 VAL A O 1
ATOM 1596 N N . GLU A 1 208 ? 17.74868 -13.19606 15.69758 1.000 30.25344 325 GLU A N 1
ATOM 1597 C CA . GLU A 1 208 ? 16.67312 -14.04552 15.21468 1.000 33.60791 325 GLU A CA 1
ATOM 1598 C C . GLU A 1 208 ? 16.77088 -15.42847 15.84398 1.000 28.44926 325 GLU A C 1
ATOM 1599 O O . GLU A 1 208 ? 17.84665 -15.84686 16.28171 1.000 25.18745 325 GLU A O 1
ATOM 1605 N N . PRO A 1 209 ? 15.66003 -16.18451 15.90687 1.000 29.07026 326 PRO A N 1
ATOM 1606 C CA . PRO A 1 209 ? 14.31514 -15.87321 15.40780 1.000 31.47238 326 PRO A CA 1
ATOM 1607 C C . PRO A 1 209 ? 13.46738 -15.05166 16.37484 1.000 29.30784 326 PRO A C 1
ATOM 1608 O O . PRO A 1 209 ? 12.27044 -14.88579 16.14129 1.000 26.02069 326 PRO A O 1
ATOM 1612 N N . PHE A 1 210 ? 14.08350 -14.54451 17.44463 1.000 27.77755 327 PHE A N 1
ATOM 1613 C CA . PHE A 1 210 ? 13.33268 -13.77025 18.42803 1.000 27.94144 327 PHE A CA 1
ATOM 1614 C C . PHE A 1 210 ? 12.81238 -12.46881 17.83086 1.000 23.89346 327 PHE A C 1
ATOM 1615 O O . PHE A 1 210 ? 11.68440 -12.05277 18.12037 1.000 23.57080 327 PHE A O 1
ATOM 1623 N N . ALA A 1 211 ? 13.62004 -11.81398 16.99271 1.000 27.83130 328 ALA A N 1
ATOM 1624 C CA . ALA A 1 211 ? 13.26493 -10.48538 16.50258 1.000 26.10558 328 ALA A CA 1
ATOM 1625 C C . ALA A 1 211 ? 12.02120 -10.52220 15.62235 1.000 30.52343 328 ALA A C 1
ATOM 1626 O O . ALA A 1 211 ? 11.19717 -9.60096 15.66386 1.000 29.45693 328 ALA A O 1
ATOM 1628 N N . SER A 1 212 ? 11.86172 -11.57811 14.82573 1.000 28.37014 329 SER A N 1
ATOM 1629 C CA . SER A 1 212 ? 10.74737 -11.66563 13.88930 1.000 30.12835 329 SER A CA 1
ATOM 1630 C C . SER A 1 212 ? 9.42023 -12.00470 14.55636 1.000 34.11231 329 SER A C 1
ATOM 1631 O O . SER A 1 212 ? 8.41167 -12.12719 13.85296 1.000 34.65819 329 SER A O 1
ATOM 1634 N N . LEU A 1 213 ? 9.38769 -12.16225 15.88217 1.000 36.62596 330 LEU A N 1
ATOM 1635 C CA . LEU A 1 213 ? 8.11714 -12.37053 16.56716 1.000 31.68419 330 LEU A CA 1
ATOM 1636 C C . LEU A 1 213 ? 7.24122 -11.12575 16.54737 1.000 27.00352 330 LEU A C 1
ATOM 1637 O O . LEU A 1 213 ? 6.02137 -11.23919 16.70774 1.000 32.40273 330 LEU A O 1
ATOM 1642 N N . THR A 1 214 ? 7.83588 -9.94538 16.35575 1.000 27.74864 331 THR A N 1
ATOM 1643 C CA . THR A 1 214 ? 7.06150 -8.70869 16.36020 1.000 31.31386 331 THR A CA 1
ATOM 1644 C C . THR A 1 214 ? 6.04289 -8.67478 15.22865 1.000 32.91409 331 THR A C 1
ATOM 1645 O O . THR A 1 214 ? 5.00551 -8.01235 15.34726 1.000 33.29785 331 THR A O 1
ATOM 1649 N N . GLU A 1 215 ? 6.31661 -9.37334 14.13025 1.000 36.71789 332 GLU A N 1
ATOM 1650 C CA . GLU A 1 215 ? 5.40493 -9.43033 12.99773 1.000 36.11057 332 GLU A CA 1
ATOM 1651 C C . GLU A 1 215 ? 4.46359 -10.62645 13.05994 1.000 36.67763 332 GLU A C 1
ATOM 1652 O O . GLU A 1 215 ? 3.72466 -10.86855 12.10004 1.000 35.77554 332 GLU A O 1
ATOM 1658 N N . ALA A 1 216 ? 4.47030 -11.37284 14.16406 1.000 29.45175 333 ALA A N 1
ATOM 1659 C CA . ALA A 1 216 ? 3.59272 -12.52282 14.33003 1.000 30.99506 333 ALA A CA 1
ATOM 1660 C C . ALA A 1 216 ? 2.25361 -12.16636 14.96116 1.000 35.06727 333 ALA A C 1
ATOM 1661 O O . ALA A 1 216 ? 1.34657 -13.00596 14.96557 1.000 34.97185 333 ALA A O 1
ATOM 1663 N N . VAL A 1 217 ? 2.10818 -10.95598 15.49882 1.000 29.19771 334 VAL A N 1
ATOM 1664 C CA . VAL A 1 217 ? 0.81277 -10.51454 15.99666 1.000 34.95776 334 VAL A CA 1
ATOM 1665 C C . VAL A 1 217 ? -0.06654 -10.09260 14.82398 1.000 33.97469 334 VAL A C 1
ATOM 1666 O O . VAL A 1 217 ? 0.41295 -9.73042 13.74639 1.000 32.39298 334 VAL A O 1
ATOM 1670 N N . ARG A 1 218 ? -1.37657 -10.14203 15.04096 1.000 33.79859 335 ARG A N 1
ATOM 1671 C CA . ARG A 1 218 ? -2.31011 -9.85941 13.96353 1.000 40.84537 335 ARG A CA 1
ATOM 1672 C C . ARG A 1 218 ? -2.32778 -8.36556 13.64092 1.000 35.83160 335 ARG A C 1
ATOM 1673 O O . ARG A 1 218 ? -1.84875 -7.52629 14.40921 1.000 38.63506 335 ARG A O 1
ATOM 1681 N N . SER A 1 219 ? -2.89266 -8.04461 12.47294 1.000 41.42162 336 SER A N 1
ATOM 1682 C CA . SER A 1 219 ? -2.70475 -6.72345 11.87842 1.000 40.13803 336 SER A CA 1
ATOM 1683 C C . SER A 1 219 ? -3.31665 -5.60926 12.71965 1.000 38.34750 336 SER A C 1
ATOM 1684 O O . SER A 1 219 ? -2.81977 -4.47756 12.69576 1.000 36.64921 336 SER A O 1
ATOM 1687 N N . SER A 1 220 ? -4.38473 -5.89654 13.45941 1.000 36.06299 337 SER A N 1
ATOM 1688 C CA . SER A 1 220 ? -5.05790 -4.87611 14.25214 1.000 36.29719 337 SER A CA 1
ATOM 1689 C C . SER A 1 220 ? -4.43921 -4.67944 15.63000 1.000 43.51654 337 SER A C 1
ATOM 1690 O O . SER A 1 220 ? -4.86261 -3.77492 16.35837 1.000 40.21513 337 SER A O 1
ATOM 1693 N N . VAL A 1 221 ? -3.45063 -5.48783 15.99783 1.000 38.00029 338 VAL A N 1
ATOM 1694 C CA . VAL A 1 221 ? -2.87067 -5.46150 17.33851 1.000 30.15045 338 VAL A CA 1
ATOM 1695 C C . VAL A 1 221 ? -1.82438 -4.35702 17.43790 1.000 25.40465 338 VAL A C 1
ATOM 1696 O O . VAL A 1 221 ? -0.86633 -4.33680 16.65117 1.000 31.06884 338 VAL A O 1
ATOM 1700 N N . PRO A 1 222 ? -1.96107 -3.42743 18.38123 1.000 33.50165 339 PRO A N 1
ATOM 1701 C CA . PRO A 1 222 ? -0.94668 -2.37999 18.53458 1.000 30.78848 339 PRO A CA 1
ATOM 1702 C C . PRO A 1 222 ? 0.35304 -2.94238 19.08612 1.000 32.60733 339 PRO A C 1
ATOM 1703 O O . PRO A 1 222 ? 0.36677 -3.90459 19.85779 1.000 30.61067 339 PRO A O 1
ATOM 1707 N N . ARG A 1 223 ? 1.45816 -2.32240 18.67836 1.000 36.90820 340 ARG A N 1
ATOM 1708 C CA . ARG A 1 223 ? 2.79633 -2.72112 19.10410 1.000 30.03305 340 ARG A CA 1
ATOM 1709 C C . ARG A 1 223 ? 3.47254 -1.52030 19.75209 1.000 34.05583 340 ARG A C 1
ATOM 1710 O O . ARG A 1 223 ? 3.87476 -0.57921 19.05937 1.000 35.42815 340 ARG A O 1
ATOM 1718 N N . LEU A 1 224 ? 3.59446 -1.55362 21.07626 1.000 30.31571 341 LEU A N 1
ATOM 1719 C CA . LEU A 1 224 ? 4.21380 -0.47205 21.83108 1.000 27.09637 341 LEU A CA 1
ATOM 1720 C C . LEU A 1 224 ? 5.68965 -0.78626 22.04405 1.000 30.79158 341 LEU A C 1
ATOM 1721 O O . LEU A 1 224 ? 6.03274 -1.83280 22.60509 1.000 25.00827 341 LEU A O 1
ATOM 1726 N N . LEU A 1 225 ? 6.55678 0.11683 21.59564 1.000 24.34665 342 LEU A N 1
ATOM 1727 C CA . LEU A 1 225 ? 8.00066 -0.03375 21.72335 1.000 25.23375 342 LEU A CA 1
ATOM 1728 C C . LEU A 1 225 ? 8.52721 1.02611 22.68028 1.000 32.62447 342 LEU A C 1
ATOM 1729 O O . LEU A 1 225 ? 8.36305 2.22594 22.43356 1.000 28.48807 342 LEU A O 1
ATOM 1734 N N . ILE A 1 226 ? 9.15550 0.58431 23.76387 1.000 25.42594 343 ILE A N 1
ATOM 1735 C CA . ILE A 1 226 ? 9.82220 1.47013 24.71040 1.000 28.10705 343 ILE A CA 1
ATOM 1736 C C . ILE A 1 226 ? 11.31089 1.16084 24.61983 1.000 34.36412 343 ILE A C 1
ATOM 1737 O O . ILE A 1 226 ? 11.79569 0.18420 25.20279 1.000 27.11688 343 ILE A O 1
ATOM 1742 N N . ASN A 1 227 ? 12.03963 1.99246 23.88152 1.000 32.76604 344 ASN A N 1
ATOM 1743 C CA . ASN A 1 227 ? 13.45013 1.75548 23.61596 1.000 36.88051 344 ASN A CA 1
ATOM 1744 C C . ASN A 1 227 ? 14.07622 3.07459 23.19270 1.000 38.35650 344 ASN A C 1
ATOM 1745 O O . ASN A 1 227 ? 13.37659 4.01819 22.81913 1.000 39.63911 344 ASN A O 1
ATOM 1750 N N . ARG A 1 228 ? 15.40752 3.13358 23.26063 1.000 39.36934 345 ARG A N 1
ATOM 1751 C CA . ARG A 1 228 ? 16.09899 4.36568 22.90002 1.000 37.45570 345 ARG A CA 1
ATOM 1752 C C . ARG A 1 228 ? 16.04711 4.64266 21.40349 1.000 44.43248 345 ARG A C 1
ATOM 1753 O O . ARG A 1 228 ? 16.19503 5.79964 20.99546 1.000 43.15015 345 ARG A O 1
ATOM 1761 N N . ASP A 1 229 ? 15.83235 3.61707 20.58201 1.000 42.97613 346 ASP A N 1
ATOM 1762 C CA . ASP A 1 229 ? 15.77554 3.77871 19.13761 1.000 45.68096 346 ASP A CA 1
ATOM 1763 C C . ASP A 1 229 ? 14.59405 2.99752 18.58242 1.000 43.25444 346 ASP A C 1
ATOM 1764 O O . ASP A 1 229 ? 14.06520 2.08716 19.22479 1.000 37.21232 346 ASP A O 1
ATOM 1769 N N . LEU A 1 230 ? 14.18630 3.36813 17.37138 1.000 38.57412 347 LEU A N 1
ATOM 1770 C CA . LEU A 1 230 ? 13.27282 2.55861 16.57525 1.000 43.10741 347 LEU A CA 1
ATOM 1771 C C . LEU A 1 230 ? 14.10111 1.53087 15.81238 1.000 40.19076 347 LEU A C 1
ATOM 1772 O O . LEU A 1 230 ? 14.96210 1.89769 15.00407 1.000 47.04247 347 LEU A O 1
ATOM 1777 N N . VAL A 1 231 ? 13.85235 0.24702 16.07705 1.000 38.73701 348 VAL A N 1
ATOM 1778 C CA . VAL A 1 231 ? 14.74126 -0.82195 15.64218 1.000 42.63660 348 VAL A CA 1
ATOM 1779 C C . VAL A 1 231 ? 13.93694 -1.97748 15.06440 1.000 47.50586 348 VAL A C 1
ATOM 1780 O O . VAL A 1 231 ? 12.72193 -2.07933 15.24777 1.000 46.65539 348 VAL A O 1
ATOM 1784 N N . GLY A 1 232 ? 14.64576 -2.85851 14.36210 1.000 44.23487 349 GLY A N 1
ATOM 1785 C CA . GLY A 1 232 ? 14.07864 -4.08642 13.86192 1.000 50.71611 349 GLY A CA 1
ATOM 1786 C C . GLY A 1 232 ? 12.95799 -3.87395 12.86704 1.000 59.95126 349 GLY A C 1
ATOM 1787 O O . GLY A 1 232 ? 12.80078 -2.79687 12.28336 1.000 57.86793 349 GLY A O 1
ATOM 1788 N N . PRO A 1 233 ? 12.14149 -4.91099 12.66950 1.000 57.12966 350 PRO A N 1
ATOM 1789 C CA . PRO A 1 233 ? 11.05134 -4.83287 11.68465 1.000 58.47508 350 PRO A CA 1
ATOM 1790 C C . PRO A 1 233 ? 10.00072 -3.77560 11.99914 1.000 55.38928 350 PRO A C 1
ATOM 1791 O O . PRO A 1 233 ? 9.06574 -3.58412 11.21497 1.000 52.54852 350 PRO A O 1
ATOM 1795 N N . LEU A 1 234 ? 10.12945 -3.08836 13.13575 1.000 45.72534 351 LEU A N 1
ATOM 1796 C CA . LEU A 1 234 ? 9.27727 -1.93881 13.41094 1.000 52.81828 351 LEU A CA 1
ATOM 1797 C C . LEU A 1 234 ? 9.68990 -0.70145 12.62524 1.000 54.15323 351 LEU A C 1
ATOM 1798 O O . LEU A 1 234 ? 8.91636 0.26027 12.56529 1.000 56.21542 351 LEU A O 1
ATOM 1803 N N . ALA A 1 235 ? 10.87925 -0.70225 12.02500 1.000 60.73593 352 ALA A N 1
ATOM 1804 C CA . ALA A 1 235 ? 11.37034 0.42648 11.24438 1.000 65.90052 352 ALA A CA 1
ATOM 1805 C C . ALA A 1 235 ? 11.16758 0.24726 9.74649 1.000 59.94907 352 ALA A C 1
ATOM 1806 O O . ALA A 1 235 ? 10.84612 1.21562 9.05145 1.000 63.25575 352 ALA A O 1
ATOM 1808 N N . TRP A 1 236 ? 11.34937 -0.96827 9.23004 1.000 63.37933 353 TRP A N 1
ATOM 1809 C CA . TRP A 1 236 ? 11.13679 -1.22887 7.81178 1.000 67.01563 353 TRP A CA 1
ATOM 1810 C C . TRP A 1 236 ? 9.71023 -1.64849 7.49848 1.000 64.09750 353 TRP A C 1
ATOM 1811 O O . TRP A 1 236 ? 9.23809 -1.41885 6.37911 1.000 65.75977 353 TRP A O 1
ATOM 1822 N N . HIS A 1 237 ? 9.01117 -2.25355 8.45524 1.000 60.40818 354 HIS A N 1
ATOM 1823 C CA . HIS A 1 237 ? 7.61960 -2.66602 8.27920 1.000 62.40183 354 HIS A CA 1
ATOM 1824 C C . HIS A 1 237 ? 6.78331 -2.13210 9.43585 1.000 51.89256 354 HIS A C 1
ATOM 1825 O O . HIS A 1 237 ? 6.29771 -2.90030 10.27514 1.000 54.47041 354 HIS A O 1
ATOM 1832 N N . PRO A 1 238 ? 6.59255 -0.81609 9.51079 1.000 54.79107 355 PRO A N 1
ATOM 1833 C CA . PRO A 1 238 ? 5.73802 -0.26162 10.56245 1.000 48.27878 355 PRO A CA 1
ATOM 1834 C C . PRO A 1 238 ? 4.26943 -0.49031 10.24570 1.000 48.51601 355 PRO A C 1
ATOM 1835 O O . PRO A 1 238 ? 3.87079 -0.67906 9.09433 1.000 49.60402 355 PRO A O 1
ATOM 1839 N N . ARG A 1 239 ? 3.45886 -0.47458 11.29645 1.000 43.46336 356 ARG A N 1
ATOM 1840 C CA . ARG A 1 239 ? 2.02849 -0.69913 11.17427 1.000 47.41982 356 ARG A CA 1
ATOM 1841 C C . ARG A 1 239 ? 1.26935 0.51735 11.68895 1.000 48.08619 356 ARG A C 1
ATOM 1842 O O . ARG A 1 239 ? 1.82933 1.40253 12.34137 1.000 46.63679 356 ARG A O 1
ATOM 1850 N N . SER A 1 240 ? -0.02816 0.55114 11.37535 1.000 49.53550 357 SER A N 1
ATOM 1851 C CA . SER A 1 240 ? -0.83549 1.73305 11.66079 1.000 50.45261 357 SER A CA 1
ATOM 1852 C C . SER A 1 240 ? -0.97839 1.98550 13.15639 1.000 45.66884 357 SER A C 1
ATOM 1853 O O . SER A 1 240 ? -1.12539 3.13936 13.57520 1.000 42.65597 357 SER A O 1
ATOM 1856 N N . ARG A 1 241 ? -0.93796 0.93468 13.97408 1.000 45.34866 358 ARG A N 1
ATOM 1857 C CA . ARG A 1 241 ? -1.10998 1.06112 15.41584 1.000 39.88617 358 ARG A CA 1
ATOM 1858 C C . ARG A 1 241 ? 0.19846 0.86030 16.17568 1.000 39.23889 358 ARG A C 1
ATOM 1859 O O . ARG A 1 241 ? 0.18998 0.45396 17.33987 1.000 41.92760 358 ARG A O 1
ATOM 1867 N N . ASP A 1 242 ? 1.32774 1.14686 15.53341 1.000 41.32422 359 ASP A N 1
ATOM 1868 C CA . ASP A 1 242 ? 2.61902 1.07144 16.20183 1.000 36.71315 359 ASP A CA 1
ATOM 1869 C C . ASP A 1 242 ? 2.86090 2.33960 17.01032 1.000 41.16847 359 ASP A C 1
ATOM 1870 O O . ASP A 1 242 ? 2.69672 3.45282 16.50123 1.000 40.33013 359 ASP A O 1
ATOM 1875 N N . VAL A 1 243 ? 3.24697 2.16934 18.27179 1.000 35.40586 360 VAL A N 1
ATOM 1876 C CA . VAL A 1 243 ? 3.55922 3.27866 19.16413 1.000 37.42932 360 VAL A CA 1
ATOM 1877 C C . VAL A 1 243 ? 5.00537 3.13157 19.61101 1.000 38.56827 360 VAL A C 1
ATOM 1878 O O . VAL A 1 243 ? 5.40366 2.06856 20.10143 1.000 32.69237 360 VAL A O 1
ATOM 1882 N N . ALA A 1 244 ? 5.78691 4.19497 19.44170 1.000 34.47381 361 ALA A N 1
ATOM 1883 C CA . ALA A 1 244 ? 7.21006 4.18939 19.76290 1.000 32.54638 361 ALA A CA 1
ATOM 1884 C C . ALA A 1 244 ? 7.48546 5.27736 20.79260 1.000 39.79416 361 ALA A C 1
ATOM 1885 O O . ALA A 1 244 ? 7.45118 6.46962 20.46863 1.000 41.42794 361 ALA A O 1
ATOM 1887 N N . GLN A 1 245 ? 7.75084 4.86593 22.03071 1.000 33.53539 362 GLN A N 1
ATOM 1888 C CA . GLN A 1 245 ? 8.13516 5.77803 23.10732 1.000 31.93237 362 GLN A CA 1
ATOM 1889 C C . GLN A 1 245 ? 9.65820 5.74812 23.19061 1.000 36.64489 362 GLN A C 1
ATOM 1890 O O . GLN A 1 245 ? 10.24605 4.94606 23.91760 1.000 39.55236 362 GLN A O 1
ATOM 1896 N N . LEU A 1 246 ? 10.30075 6.62915 22.42737 1.000 37.38234 363 LEU A N 1
ATOM 1897 C CA . LEU A 1 246 ? 11.75357 6.62450 22.32437 1.000 35.46708 363 LEU A CA 1
ATOM 1898 C C . LEU A 1 246 ? 12.37619 7.36956 23.49854 1.000 38.79749 363 LEU A C 1
ATOM 1899 O O . LEU A 1 246 ? 11.92399 8.45805 23.86747 1.000 42.42509 363 LEU A O 1
ATOM 1904 N N . GLY A 1 247 ? 13.41223 6.78263 24.07754 1.000 37.23674 364 GLY A N 1
ATOM 1905 C CA . GLY A 1 247 ? 14.11378 7.37954 25.19305 1.000 34.85761 364 GLY A CA 1
ATOM 1906 C C . GLY A 1 247 ? 14.57410 6.30763 26.16126 1.000 32.86017 364 GLY A C 1
ATOM 1907 O O . GLY A 1 247 ? 14.65017 5.13279 25.81402 1.000 37.95334 364 GLY A O 1
ATOM 1908 N N . ASP A 1 248 ? 14.88325 6.74710 27.37972 1.000 30.64347 365 ASP A N 1
ATOM 1909 C CA . ASP A 1 248 ? 15.28158 5.82165 28.43165 1.000 33.95423 365 ASP A CA 1
ATOM 1910 C C . ASP A 1 248 ? 14.15195 4.84392 28.73311 1.000 25.72712 365 ASP A C 1
ATOM 1911 O O . ASP A 1 248 ? 12.98375 5.23018 28.83190 1.000 29.38580 365 ASP A O 1
ATOM 1916 N N . VAL A 1 249 ? 14.51035 3.56547 28.87725 1.000 28.08241 366 VAL A N 1
ATOM 1917 C CA . VAL A 1 249 ? 13.50471 2.52393 29.07801 1.000 26.70312 366 VAL A CA 1
ATOM 1918 C C . VAL A 1 249 ? 12.77383 2.73003 30.39953 1.000 26.84512 366 VAL A C 1
ATOM 1919 O O . VAL A 1 249 ? 11.54147 2.64493 30.46634 1.000 21.91849 366 VAL A O 1
ATOM 1923 N N . VAL A 1 250 ? 13.52170 3.00551 31.47076 1.000 22.18548 367 VAL A N 1
ATOM 1924 C CA . VAL A 1 250 ? 12.89756 3.20038 32.77727 1.000 25.36322 367 VAL A CA 1
ATOM 1925 C C . VAL A 1 250 ? 11.98123 4.41669 32.75679 1.000 25.63921 367 VAL A C 1
ATOM 1926 O O . VAL A 1 250 ? 10.85994 4.37393 33.27804 1.000 27.56102 367 VAL A O 1
ATOM 1930 N N . HIS A 1 251 ? 12.43549 5.51582 32.14735 1.000 26.96615 368 HIS A N 1
ATOM 1931 C CA . HIS A 1 251 ? 11.58651 6.69925 32.03612 1.000 27.69174 368 HIS A CA 1
ATOM 1932 C C . HIS A 1 251 ? 10.32981 6.40239 31.22808 1.000 28.97033 368 HIS A C 1
ATOM 1933 O O . HIS A 1 251 ? 9.23496 6.86433 31.57438 1.000 32.29231 368 HIS A O 1
ATOM 1940 N N . GLY A 1 252 ? 10.46731 5.63312 30.14551 1.000 26.01900 369 GLY A N 1
ATOM 1941 C CA . GLY A 1 252 ? 9.29792 5.25826 29.36784 1.000 29.93028 369 GLY A CA 1
ATOM 1942 C C . GLY A 1 252 ? 8.33596 4.38141 30.14496 1.000 27.83586 369 GLY A C 1
ATOM 1943 O O . GLY A 1 252 ? 7.11805 4.47547 29.97361 1.000 26.55225 369 GLY A O 1
ATOM 1944 N N . VAL A 1 253 ? 8.86704 3.52449 31.01812 1.000 27.81643 370 VAL A N 1
ATOM 1945 C CA . VAL A 1 253 ? 8.00978 2.63626 31.79691 1.000 28.60568 370 VAL A CA 1
ATOM 1946 C C . VAL A 1 253 ? 7.28876 3.41223 32.89405 1.000 30.18846 370 VAL A C 1
ATOM 1947 O O . VAL A 1 253 ? 6.06816 3.29516 33.05669 1.000 30.80233 370 VAL A O 1
ATOM 1951 N N . GLU A 1 254 ? 8.02770 4.22347 33.65841 1.000 26.66646 371 GLU A N 1
ATOM 1952 C CA . GLU A 1 254 ? 7.40062 5.01000 34.71594 1.000 35.34315 371 GLU A CA 1
ATOM 1953 C C . GLU A 1 254 ? 6.46477 6.07825 34.16416 1.000 29.03766 371 GLU A C 1
ATOM 1954 O O . GLU A 1 254 ? 5.57042 6.53262 34.88600 1.000 31.38371 371 GLU A O 1
ATOM 1960 N N . SER A 1 255 ? 6.64850 6.48878 32.90718 1.000 28.54657 372 SER A N 1
ATOM 1961 C CA . SER A 1 255 ? 5.65608 7.34195 32.26308 1.000 36.16988 372 SER A CA 1
ATOM 1962 C C . SER A 1 255 ? 4.37668 6.56469 31.98139 1.000 36.20238 372 SER A C 1
ATOM 1963 O O . SER A 1 255 ? 3.27136 7.06125 32.22992 1.000 31.76765 372 SER A O 1
ATOM 1966 N N . LEU A 1 256 ? 4.50973 5.33885 31.46759 1.000 32.99868 373 LEU A N 1
ATOM 1967 C CA . LEU A 1 256 ? 3.33816 4.50793 31.21163 1.000 31.65153 373 LEU A CA 1
ATOM 1968 C C . LEU A 1 256 ? 2.64184 4.11870 32.50937 1.000 30.30456 373 LEU A C 1
ATOM 1969 O O . LEU A 1 256 ? 1.40760 4.10082 32.57493 1.000 30.44496 373 LEU A O 1
ATOM 1974 N N . VAL A 1 257 ? 3.41511 3.80330 33.55153 1.000 29.39786 374 VAL A N 1
ATOM 1975 C CA . VAL A 1 257 ? 2.82114 3.44303 34.83653 1.000 28.60361 374 VAL A CA 1
ATOM 1976 C C . VAL A 1 257 ? 2.02072 4.61057 35.39859 1.000 32.27775 374 VAL A C 1
ATOM 1977 O O . VAL A 1 257 ? 0.93033 4.42632 35.95387 1.000 35.71500 374 VAL A O 1
ATOM 1981 N N . GLU A 1 258 ? 2.54103 5.83124 35.25182 1.000 35.48018 375 GLU A N 1
ATOM 1982 C CA . GLU A 1 258 ? 1.81505 7.00631 35.72248 1.000 36.57718 375 GLU A CA 1
ATOM 1983 C C . GLU A 1 258 ? 0.54213 7.23109 34.91567 1.000 38.13207 375 GLU A C 1
ATOM 1984 O O . GLU A 1 258 ? -0.51344 7.53412 35.48444 1.000 39.13056 375 GLU A O 1
ATOM 1990 N N . LEU A 1 259 ? 0.62007 7.08820 33.58963 1.000 36.80653 376 LEU A N 1
ATOM 1991 C CA . LEU A 1 259 ? -0.57257 7.21539 32.75952 1.000 36.17323 376 LEU A CA 1
ATOM 1992 C C . LEU A 1 259 ? -1.60791 6.14571 33.07750 1.000 39.69521 376 LEU A C 1
ATOM 1993 O O . LEU A 1 259 ? -2.80028 6.35850 32.83145 1.000 41.28683 376 LEU A O 1
ATOM 1998 N N . LEU A 1 260 ? -1.18028 5.00450 33.61683 1.000 32.39572 377 LEU A N 1
ATOM 1999 C CA . LEU A 1 260 ? -2.09729 3.95066 34.02704 1.000 38.07962 377 LEU A CA 1
ATOM 2000 C C . LEU A 1 260 ? -2.65823 4.15983 35.42552 1.000 39.85060 377 LEU A C 1
ATOM 2001 O O . LEU A 1 260 ? -3.66541 3.53288 35.77330 1.000 40.41426 377 LEU A O 1
ATOM 2006 N N . GLY A 1 261 ? -2.03576 5.01718 36.23104 1.000 38.70359 378 GLY A N 1
ATOM 2007 C CA . GLY A 1 261 ? -2.46637 5.20204 37.60135 1.000 35.76131 378 GLY A CA 1
ATOM 2008 C C . GLY A 1 261 ? -1.97567 4.14600 38.56218 1.000 37.53480 378 GLY A C 1
ATOM 2009 O O . GLY A 1 261 ? -2.60380 3.93186 39.60374 1.000 35.27111 378 GLY A O 1
ATOM 2010 N N . TRP A 1 262 ? -0.86531 3.47976 38.24694 1.000 32.20106 379 TRP A N 1
ATOM 2011 C CA . TRP A 1 262 ? -0.33092 2.39491 39.05851 1.000 37.27907 379 TRP A CA 1
ATOM 2012 C C . TRP A 1 262 ? 0.90859 2.79875 39.84661 1.000 32.02087 379 TRP A C 1
ATOM 2013 O O . TRP A 1 262 ? 1.53571 1.93645 40.46967 1.000 37.33765 379 TRP A O 1
ATOM 2024 N N . THR A 1 263 ? 1.27689 4.08279 39.82907 1.000 33.97594 380 THR A N 1
ATOM 2025 C CA . THR A 1 263 ? 2.55953 4.50364 40.38965 1.000 33.05648 380 THR A CA 1
ATOM 2026 C C . THR A 1 263 ? 2.66988 4.14516 41.86669 1.000 32.23960 380 THR A C 1
ATOM 2027 O O . THR A 1 263 ? 3.67288 3.56888 42.30465 1.000 35.25894 380 THR A O 1
ATOM 2031 N N . GLU A 1 264 ? 1.64302 4.47605 42.65176 1.000 36.59357 381 GLU A N 1
ATOM 2032 C CA . GLU A 1 264 ? 1.69833 4.20482 44.08443 1.000 35.38300 381 GLU A CA 1
ATOM 2033 C C . GLU A 1 264 ? 1.64312 2.70940 44.36797 1.000 37.44904 381 GLU A C 1
ATOM 2034 O O . GLU A 1 264 ? 2.33959 2.21594 45.26228 1.000 36.00142 381 GLU A O 1
ATOM 2040 N N . GLU A 1 265 ? 0.82335 1.97169 43.61737 1.000 35.71266 382 GLU A N 1
ATOM 2041 C CA . GLU A 1 265 ? 0.75232 0.52640 43.80664 1.000 37.01131 382 GLU A CA 1
ATOM 2042 C C . GLU A 1 265 ? 2.05397 -0.15016 43.39520 1.000 29.97355 382 GLU A C 1
ATOM 2043 O O . GLU A 1 265 ? 2.46721 -1.14082 44.00883 1.000 35.22598 382 GLU A O 1
ATOM 2049 N N . MET A 1 266 ? 2.71961 0.37935 42.36877 1.000 28.85642 383 MET A N 1
ATOM 2050 C CA . MET A 1 266 ? 3.96466 -0.21988 41.90329 1.000 33.56141 383 MET A CA 1
ATOM 2051 C C . MET A 1 266 ? 5.08244 -0.04740 42.92523 1.000 35.65635 383 MET A C 1
ATOM 2052 O O . MET A 1 266 ? 5.85261 -0.98243 43.17237 1.000 31.62284 383 MET A O 1
ATOM 2057 N N . ARG A 1 267 ? 5.18672 1.13914 43.53026 1.000 34.99245 384 ARG A N 1
ATOM 2058 C CA . ARG A 1 267 ? 6.25469 1.38655 44.49491 1.000 30.27951 384 ARG A CA 1
ATOM 2059 C C . ARG A 1 267 ? 6.08888 0.52364 45.73959 1.000 28.70157 384 ARG A C 1
ATOM 2060 O O . ARG A 1 267 ? 7.07400 0.01214 46.28536 1.000 34.43179 384 ARG A O 1
ATOM 2068 N N . ASP A 1 268 ? 4.84904 0.35099 46.20411 1.000 36.56990 385 ASP A N 1
ATOM 2069 C CA . ASP A 1 268 ? 4.60545 -0.50975 47.35729 1.000 32.92314 385 ASP A CA 1
ATOM 2070 C C . ASP A 1 268 ? 4.96579 -1.95614 47.04609 1.000 37.26842 385 ASP A C 1
ATOM 2071 O O . ASP A 1 268 ? 5.45418 -2.68617 47.91724 1.000 37.55505 385 ASP A O 1
ATOM 2076 N N . LEU A 1 269 ? 4.73079 -2.38678 45.80500 1.000 33.63065 386 LEU A N 1
ATOM 2077 C CA . LEU A 1 269 ? 5.13976 -3.72475 45.39277 1.000 31.62751 386 LEU A CA 1
ATOM 2078 C C . LEU A 1 269 ? 6.65663 -3.86330 45.40014 1.000 29.27464 386 LEU A C 1
ATOM 2079 O O . LEU A 1 269 ? 7.19395 -4.87559 45.86450 1.000 26.03624 386 LEU A O 1
ATOM 2084 N N . VAL A 1 270 ? 7.36350 -2.84850 44.89834 1.000 30.53048 387 VAL A N 1
ATOM 2085 C CA . VAL A 1 270 ? 8.81451 -2.94354 44.75555 1.000 30.56870 387 VAL A CA 1
ATOM 2086 C C . VAL A 1 270 ? 9.48178 -3.04625 46.12168 1.000 34.60429 387 VAL A C 1
ATOM 2087 O O . VAL A 1 270 ? 10.32924 -3.91692 46.35352 1.000 32.60606 387 VAL A O 1
ATOM 2091 N N . GLN A 1 271 ? 9.10122 -2.16352 47.05003 1.000 35.49213 388 GLN A N 1
ATOM 2092 C CA . GLN A 1 271 ? 9.76438 -2.12495 48.35018 1.000 29.66228 388 GLN A CA 1
ATOM 2093 C C . GLN A 1 271 ? 9.57534 -3.43157 49.11163 1.000 40.79688 388 GLN A C 1
ATOM 2094 O O . GLN A 1 271 ? 10.49208 -3.89385 49.80038 1.000 35.48106 388 GLN A O 1
ATOM 2100 N N . ARG A 1 272 ? 8.39857 -4.04915 48.99282 1.000 34.54199 389 ARG A N 1
ATOM 2101 C CA . ARG A 1 272 ? 8.16809 -5.32360 49.66179 1.000 40.83458 389 ARG A CA 1
ATOM 2102 C C . ARG A 1 272 ? 8.85433 -6.47671 48.94152 1.000 48.94207 389 ARG A C 1
ATOM 2103 O O . ARG A 1 272 ? 9.27280 -7.44259 49.58851 1.000 50.72125 389 ARG A O 1
ATOM 2111 N N . GLU A 1 273 ? 8.98339 -6.39702 47.61598 1.000 41.38769 390 GLU A N 1
ATOM 2112 C CA . GLU A 1 273 ? 9.68381 -7.44318 46.87932 1.000 43.02576 390 GLU A CA 1
ATOM 2113 C C . GLU A 1 273 ? 11.19532 -7.30054 47.00844 1.000 42.72038 390 GLU A C 1
ATOM 2114 O O . GLU A 1 273 ? 11.90430 -8.30198 47.15668 1.000 50.24839 390 GLU A O 1
ATOM 2120 N N . THR A 1 274 ? 11.70301 -6.06669 46.95417 1.000 45.98047 391 THR A N 1
ATOM 2121 C CA . THR A 1 274 ? 13.13775 -5.84593 47.10777 1.000 49.75579 391 THR A CA 1
ATOM 2122 C C . THR A 1 274 ? 13.61283 -6.24446 48.49994 1.000 56.26190 391 THR A C 1
ATOM 2123 O O . THR A 1 274 ? 14.64515 -6.91052 48.64528 1.000 61.90331 391 THR A O 1
ATOM 2127 N N . GLY A 1 275 ? 12.86588 -5.85581 49.53596 1.000 54.60031 392 GLY A N 1
ATOM 2128 C CA . GLY A 1 275 ? 13.27511 -6.16806 50.89417 1.000 49.39015 392 GLY A CA 1
ATOM 2129 C C . GLY A 1 275 ? 13.26582 -7.65073 51.20540 1.000 55.17397 392 GLY A C 1
ATOM 2130 O O . GLY A 1 275 ? 14.08219 -8.12465 52.00116 1.000 62.66050 392 GLY A O 1
ATOM 2131 N N . LYS A 1 276 ? 12.34903 -8.40288 50.59197 1.000 58.01937 393 LYS A N 1
ATOM 2132 C CA . LYS A 1 276 ? 12.29564 -9.84242 50.81844 1.000 66.49160 393 LYS A CA 1
ATOM 2133 C C . LYS A 1 276 ? 13.47506 -10.57319 50.19092 1.000 69.08627 393 LYS A C 1
ATOM 2134 O O . LYS A 1 276 ? 13.75195 -11.71617 50.57008 1.000 61.34530 393 LYS A O 1
ATOM 2140 N N . LEU A 1 277 ? 14.17230 -9.94537 49.24661 1.000 66.62379 394 LEU A N 1
ATOM 2141 C CA . LEU A 1 277 ? 15.35250 -10.53379 48.62746 1.000 66.01443 394 LEU A CA 1
ATOM 2142 C C . LEU A 1 277 ? 16.62404 -10.29390 49.43238 1.000 68.90844 394 LEU A C 1
ATOM 2143 O O . LEU A 1 277 ? 17.72199 -10.50699 48.90678 1.000 75.77386 394 LEU A O 1
ATOM 2148 N N . ASP A 1 278 ? 16.50281 -9.85653 50.68167 1.000 71.09884 395 ASP A N 1
ATOM 2149 C CA . ASP A 1 278 ? 17.66317 -9.60468 51.52765 1.000 73.81337 395 ASP A CA 1
ATOM 2150 C C . ASP A 1 278 ? 17.85121 -10.72305 52.54688 1.000 75.75239 395 ASP A C 1
ATOM 2151 O O . ASP A 1 278 ? 18.46240 -10.52264 53.59642 1.000 75.60291 395 ASP A O 1
ATOM 2156 N N . GLY B 1 4 ? -7.05607 -61.15062 18.11247 1.000 71.07522 121 GLY B N 1
ATOM 2157 C CA . GLY B 1 4 ? -6.59581 -61.63893 16.82589 1.000 73.41418 121 GLY B CA 1
ATOM 2158 C C . GLY B 1 4 ? -5.46197 -60.81553 16.24847 1.000 78.86146 121 GLY B C 1
ATOM 2159 O O . GLY B 1 4 ? -5.66038 -59.67215 15.83792 1.000 78.22848 121 GLY B O 1
ATOM 2160 N N . LYS B 1 5 ? -4.26763 -61.39872 16.21580 1.000 79.37214 122 LYS B N 1
ATOM 2161 C CA . LYS B 1 5 ? -3.10256 -60.69890 15.69913 1.000 80.94846 122 LYS B CA 1
ATOM 2162 C C . LYS B 1 5 ? -3.05414 -60.77587 14.17798 1.000 77.88920 122 LYS B C 1
ATOM 2163 O O . LYS B 1 5 ? -3.55419 -61.72178 13.56233 1.000 73.67539 122 LYS B O 1
ATOM 2169 N N . LEU B 1 6 ? -2.44056 -59.76301 13.57629 1.000 72.92367 123 LEU B N 1
ATOM 2170 C CA . LEU B 1 6 ? -2.32970 -59.66152 12.13100 1.000 67.45116 123 LEU B CA 1
ATOM 2171 C C . LEU B 1 6 ? -1.10271 -60.41834 11.62781 1.000 64.89071 123 LEU B C 1
ATOM 2172 O O . LEU B 1 6 ? -0.21587 -60.80510 12.39199 1.000 69.78328 123 LEU B O 1
ATOM 2177 N N . SER B 1 7 ? -1.06312 -60.62773 10.31778 1.000 57.78785 124 SER B N 1
ATOM 2178 C CA . SER B 1 7 ? 0.05517 -61.26599 9.63871 1.000 62.74481 124 SER B CA 1
ATOM 2179 C C . SER B 1 7 ? 0.63584 -60.30091 8.60985 1.000 58.19735 124 SER B C 1
ATOM 2180 O O . SER B 1 7 ? 0.13405 -59.19191 8.41156 1.000 53.72477 124 SER B O 1
ATOM 2183 N N . LEU B 1 8 ? 1.71121 -60.73518 7.94961 1.000 54.10341 125 LEU B N 1
ATOM 2184 C CA . LEU B 1 8 ? 2.31503 -59.90486 6.91316 1.000 49.58005 125 LEU B CA 1
ATOM 2185 C C . LEU B 1 8 ? 1.39200 -59.77445 5.70840 1.000 54.15774 125 LEU B C 1
ATOM 2186 O O . LEU B 1 8 ? 1.30764 -58.70318 5.09626 1.000 57.74802 125 LEU B O 1
ATOM 2191 N N . GLN B 1 9 ? 0.68848 -60.85326 5.35519 1.000 57.75788 126 GLN B N 1
ATOM 2192 C CA . GLN B 1 9 ? -0.27289 -60.77784 4.26088 1.000 55.31306 126 GLN B CA 1
ATOM 2193 C C . GLN B 1 9 ? -1.50334 -59.97094 4.65528 1.000 59.27431 126 GLN B C 1
ATOM 2194 O O . GLN B 1 9 ? -2.12949 -59.33947 3.79603 1.000 55.38504 126 GLN B O 1
ATOM 2200 N N . ASP B 1 10 ? -1.86532 -59.98001 5.94154 1.000 60.14312 127 ASP B N 1
ATOM 2201 C CA . ASP B 1 10 ? -2.94355 -59.11492 6.40975 1.000 61.71212 127 ASP B CA 1
ATOM 2202 C C . ASP B 1 10 ? -2.60401 -57.64880 6.18021 1.000 58.22864 127 ASP B C 1
ATOM 2203 O O . ASP B 1 10 ? -3.45183 -56.87016 5.72908 1.000 59.02618 127 ASP B O 1
ATOM 2208 N N . VAL B 1 11 ? -1.36525 -57.25502 6.48299 1.000 52.13247 128 VAL B N 1
ATOM 2209 C CA . VAL B 1 11 ? -0.92995 -55.89155 6.20024 1.000 50.31150 128 VAL B CA 1
ATOM 2210 C C . VAL B 1 11 ? -0.87033 -55.65570 4.69613 1.000 51.47967 128 VAL B C 1
ATOM 2211 O O . VAL B 1 11 ? -1.21104 -54.57106 4.20867 1.000 54.34381 128 VAL B O 1
ATOM 2215 N N . ALA B 1 12 ? -0.44617 -56.66853 3.93606 1.000 55.12330 129 ALA B N 1
ATOM 2216 C CA . ALA B 1 12 ? -0.38233 -56.52878 2.48499 1.000 56.69466 129 ALA B CA 1
ATOM 2217 C C . ALA B 1 12 ? -1.77595 -56.44565 1.87519 1.000 58.25109 129 ALA B C 1
ATOM 2218 O O . ALA B 1 12 ? -1.98973 -55.71534 0.90023 1.000 53.22198 129 ALA B O 1
ATOM 2220 N N . GLU B 1 13 ? -2.73488 -57.19000 2.43298 1.000 62.78031 130 GLU B N 1
ATOM 2221 C CA . GLU B 1 13 ? -4.10777 -57.12296 1.94136 1.000 63.40551 130 GLU B CA 1
ATOM 2222 C C . GLU B 1 13 ? -4.68589 -55.72365 2.10811 1.000 60.82165 130 GLU B C 1
ATOM 2223 O O . GLU B 1 13 ? -5.37662 -55.21760 1.21549 1.000 58.60502 130 GLU B O 1
ATOM 2229 N N . LEU B 1 14 ? -4.41294 -55.08303 3.24737 1.000 62.92470 131 LEU B N 1
ATOM 2230 C CA . LEU B 1 14 ? -4.93286 -53.74105 3.48814 1.000 59.65458 131 LEU B CA 1
ATOM 2231 C C . LEU B 1 14 ? -4.35337 -52.73849 2.49878 1.000 58.82925 131 LEU B C 1
ATOM 2232 O O . LEU B 1 14 ? -5.05473 -51.82783 2.04271 1.000 62.36355 131 LEU B O 1
ATOM 2237 N N . ILE B 1 15 ? -3.07352 -52.89022 2.15411 1.000 60.07872 132 ILE B N 1
ATOM 2238 C CA . ILE B 1 15 ? -2.45309 -51.98629 1.19138 1.000 60.86943 132 ILE B CA 1
ATOM 2239 C C . ILE B 1 15 ? -3.00572 -52.23388 -0.20638 1.000 64.88110 132 ILE B C 1
ATOM 2240 O O . ILE B 1 15 ? -3.30430 -51.28940 -0.94758 1.000 65.19449 132 ILE B O 1
ATOM 2245 N N . ARG B 1 16 ? -3.15481 -53.50481 -0.58816 1.000 68.02906 133 ARG B N 1
ATOM 2246 C CA . ARG B 1 16 ? -3.65599 -53.82211 -1.92148 1.000 64.14883 133 ARG B CA 1
ATOM 2247 C C . ARG B 1 16 ? -5.11626 -53.41337 -2.07278 1.000 68.01016 133 ARG B C 1
ATOM 2248 O O . ARG B 1 16 ? -5.52641 -52.93757 -3.13787 1.000 68.12438 133 ARG B O 1
ATOM 2256 N N . ALA B 1 17 ? -5.91414 -53.58787 -1.02016 1.000 68.29853 134 ALA B N 1
ATOM 2257 C CA . ALA B 1 17 ? -7.29031 -53.10902 -1.00946 1.000 71.24185 134 ALA B CA 1
ATOM 2258 C C . ALA B 1 17 ? -7.39256 -51.62599 -0.68017 1.000 70.97741 134 ALA B C 1
ATOM 2259 O O . ALA B 1 17 ? -8.50974 -51.10846 -0.57030 1.000 71.28199 134 ALA B O 1
ATOM 2261 N N . ARG B 1 18 ? -6.25750 -50.94259 -0.51872 1.000 75.03554 135 ARG B N 1
ATOM 2262 C CA . ARG B 1 18 ? -6.20725 -49.51359 -0.20615 1.000 72.71931 135 ARG B CA 1
ATOM 2263 C C . ARG B 1 18 ? -6.94764 -49.17742 1.08500 1.000 71.50525 135 ARG B C 1
ATOM 2264 O O . ARG B 1 18 ? -7.48880 -48.07907 1.23487 1.000 73.80434 135 ARG B O 1
ATOM 2272 N N . ALA B 1 19 ? -6.97715 -50.11870 2.03047 1.000 69.62743 136 ALA B N 1
ATOM 2273 C CA . ALA B 1 19 ? -7.45292 -49.79645 3.36879 1.000 68.82276 136 ALA B CA 1
ATOM 2274 C C . ALA B 1 19 ? -6.43752 -48.96664 4.14097 1.000 72.19826 136 ALA B C 1
ATOM 2275 O O . ALA B 1 19 ? -6.81266 -48.27530 5.09389 1.000 72.24916 136 ALA B O 1
ATOM 2277 N N . CYS B 1 20 ? -5.16712 -49.01794 3.74701 1.000 69.29772 137 CYS B N 1
ATOM 2278 C CA . CYS B 1 20 ? -4.10088 -48.22174 4.34967 1.000 60.98421 137 CYS B CA 1
ATOM 2279 C C . CYS B 1 20 ? -3.45440 -47.39895 3.23979 1.000 61.06418 137 CYS B C 1
ATOM 2280 O O . CYS B 1 20 ? -2.59441 -47.89839 2.50724 1.000 65.35230 137 CYS B O 1
ATOM 2283 N N . GLN B 1 21 ? -3.87482 -46.14043 3.11116 1.000 57.27058 138 GLN B N 1
ATOM 2284 C CA . GLN B 1 21 ? -3.31473 -45.22829 2.12146 1.000 56.60595 138 GLN B CA 1
ATOM 2285 C C . GLN B 1 21 ? -2.58674 -44.05530 2.76497 1.000 51.73829 138 GLN B C 1
ATOM 2286 O O . GLN B 1 21 ? -2.27470 -43.07673 2.07580 1.000 53.24125 138 GLN B O 1
ATOM 2292 N N . ARG B 1 22 ? -2.31031 -44.12832 4.06922 1.000 54.30112 139 ARG B N 1
ATOM 2293 C CA . ARG B 1 22 ? -1.55208 -43.10819 4.79076 1.000 54.74007 139 ARG B CA 1
ATOM 2294 C C . ARG B 1 22 ? -0.45115 -43.81312 5.58820 1.000 48.84441 139 ARG B C 1
ATOM 2295 O O . ARG B 1 22 ? -0.49247 -43.88733 6.81769 1.000 45.54402 139 ARG B O 1
ATOM 2303 N N . VAL B 1 23 ? 0.53942 -44.33300 4.87198 1.000 42.03744 140 VAL B N 1
ATOM 2304 C CA . VAL B 1 23 ? 1.62359 -45.09821 5.47502 1.000 40.53275 140 VAL B CA 1
ATOM 2305 C C . VAL B 1 23 ? 2.71499 -44.14097 5.93421 1.000 37.33111 140 VAL B C 1
ATOM 2306 O O . VAL B 1 23 ? 3.13625 -43.25440 5.18155 1.000 34.65919 140 VAL B O 1
ATOM 2310 N N . VAL B 1 24 ? 3.16985 -44.31693 7.17229 1.000 34.04968 141 VAL B N 1
ATOM 2311 C CA . VAL B 1 24 ? 4.31147 -43.59168 7.71900 1.000 39.29117 141 VAL B CA 1
ATOM 2312 C C . VAL B 1 24 ? 5.42813 -44.59522 7.96296 1.000 34.95400 141 VAL B C 1
ATOM 2313 O O . VAL B 1 24 ? 5.20874 -45.63455 8.59695 1.000 38.08938 141 VAL B O 1
ATOM 2317 N N . VAL B 1 25 ? 6.62118 -44.28754 7.46178 1.000 32.61827 142 VAL B N 1
ATOM 2318 C CA . VAL B 1 25 ? 7.74454 -45.21427 7.48001 1.000 27.34245 142 VAL B CA 1
ATOM 2319 C C . VAL B 1 25 ? 8.86450 -44.63443 8.33284 1.000 29.04450 142 VAL B C 1
ATOM 2320 O O . VAL B 1 25 ? 9.17234 -43.44037 8.24762 1.000 29.33825 142 VAL B O 1
ATOM 2324 N N . MET B 1 26 ? 9.46478 -45.48644 9.16089 1.000 30.29482 143 MET B N 1
ATOM 2325 C CA . MET B 1 26 ? 10.66071 -45.16259 9.92672 1.000 32.49837 143 MET B CA 1
ATOM 2326 C C . MET B 1 26 ? 11.74945 -46.15675 9.55085 1.000 25.54720 143 MET B C 1
ATOM 2327 O O . MET B 1 26 ? 11.54373 -47.37012 9.65206 1.000 26.47503 143 MET B O 1
ATOM 2332 N N . VAL B 1 27 ? 12.90335 -45.64936 9.11417 1.000 25.39401 144 VAL B N 1
ATOM 2333 C CA . VAL B 1 27 ? 13.99500 -46.50362 8.66786 1.000 26.41628 144 VAL B CA 1
ATOM 2334 C C . VAL B 1 27 ? 15.27419 -46.13153 9.40519 1.000 29.23543 144 VAL B C 1
ATOM 2335 O O . VAL B 1 27 ? 15.43806 -45.01465 9.90155 1.000 22.45242 144 VAL B O 1
ATOM 2339 N N . GLY B 1 28 ? 16.18604 -47.09885 9.47021 1.000 24.67391 145 GLY B N 1
ATOM 2340 C CA . GLY B 1 28 ? 17.48226 -46.90248 10.08849 1.000 26.96303 145 GLY B CA 1
ATOM 2341 C C . GLY B 1 28 ? 18.61440 -47.44150 9.23651 1.000 25.44011 145 GLY B C 1
ATOM 2342 O O . GLY B 1 28 ? 18.42052 -47.72640 8.05134 1.000 20.38804 145 GLY B O 1
ATOM 2343 N N . ALA B 1 29 ? 19.80210 -47.59669 9.82912 1.000 22.87058 146 ALA B N 1
ATOM 2344 C CA . ALA B 1 29 ? 20.97474 -48.00931 9.06376 1.000 20.13421 146 ALA B CA 1
ATOM 2345 C C . ALA B 1 29 ? 20.83274 -49.41004 8.48307 1.000 27.83487 146 ALA B C 1
ATOM 2346 O O . ALA B 1 29 ? 21.56879 -49.75980 7.55412 1.000 24.27253 146 ALA B O 1
ATOM 2348 N N . GLY B 1 30 ? 19.90059 -50.21398 8.99910 1.000 25.93948 147 GLY B N 1
ATOM 2349 C CA . GLY B 1 30 ? 19.71367 -51.56663 8.50034 1.000 29.07534 147 GLY B CA 1
ATOM 2350 C C . GLY B 1 30 ? 19.24677 -51.63974 7.06114 1.000 27.91281 147 GLY B C 1
ATOM 2351 O O . GLY B 1 30 ? 19.48978 -52.64982 6.38788 1.000 30.30369 147 GLY B O 1
ATOM 2352 N N . ILE B 1 31 ? 18.57443 -50.59362 6.57032 1.000 26.33338 148 ILE B N 1
ATOM 2353 C CA . ILE B 1 31 ? 18.09614 -50.59648 5.18792 1.000 25.42791 148 ILE B CA 1
ATOM 2354 C C . ILE B 1 31 ? 19.17528 -50.22951 4.18225 1.000 24.75586 148 ILE B C 1
ATOM 2355 O O . ILE B 1 31 ? 18.98022 -50.43383 2.97563 1.000 27.37282 148 ILE B O 1
ATOM 2360 N N . SER B 1 32 ? 20.30829 -49.69145 4.63891 1.000 26.23137 149 SER B N 1
ATOM 2361 C CA . SER B 1 32 ? 21.36818 -49.23480 3.74938 1.000 28.88895 149 SER B CA 1
ATOM 2362 C C . SER B 1 32 ? 22.60928 -50.11532 3.76643 1.000 27.21501 149 SER B C 1
ATOM 2363 O O . SER B 1 32 ? 23.46277 -49.96200 2.88624 1.000 27.42302 149 SER B O 1
ATOM 2366 N N . THR B 1 33 ? 22.74123 -51.01542 4.74010 1.000 27.84116 150 THR B N 1
ATOM 2367 C CA . THR B 1 33 ? 23.83776 -51.97712 4.70530 1.000 30.40808 150 THR B CA 1
ATOM 2368 C C . THR B 1 33 ? 23.84585 -52.85145 3.45067 1.000 27.09742 150 THR B C 1
ATOM 2369 O O . THR B 1 33 ? 24.94943 -53.21662 3.00821 1.000 22.45505 150 THR B O 1
ATOM 2373 N N . PRO B 1 34 ? 22.71069 -53.22986 2.84831 1.000 27.93202 151 PRO B N 1
ATOM 2374 C CA . PRO B 1 34 ? 22.78128 -53.93332 1.55688 1.000 31.88073 151 PRO B CA 1
ATOM 2375 C C . PRO B 1 34 ? 23.40409 -53.10661 0.44965 1.000 29.85427 151 PRO B C 1
ATOM 2376 O O . PRO B 1 34 ? 23.92687 -53.68499 -0.50886 1.000 31.80585 151 PRO B O 1
ATOM 2380 N N . SER B 1 35 ? 23.36568 -51.77810 0.54182 1.000 26.70161 152 SER B N 1
ATOM 2381 C CA . SER B 1 35 ? 24.01172 -50.93019 -0.45211 1.000 30.36238 152 SER B CA 1
ATOM 2382 C C . SER B 1 35 ? 25.52574 -50.88517 -0.29699 1.000 30.28078 152 SER B C 1
ATOM 2383 O O . SER B 1 35 ? 26.19964 -50.26722 -1.12871 1.000 30.24684 152 SER B O 1
ATOM 2386 N N . GLY B 1 36 ? 26.07258 -51.51769 0.73613 1.000 28.14986 153 GLY B N 1
ATOM 2387 C CA . GLY B 1 36 ? 27.49853 -51.50175 0.97195 1.000 36.95701 153 GLY B CA 1
ATOM 2388 C C . GLY B 1 36 ? 27.99067 -50.39091 1.86893 1.000 32.39644 153 GLY B C 1
ATOM 2389 O O . GLY B 1 36 ? 29.20648 -50.17891 1.94827 1.000 35.81160 153 GLY B O 1
ATOM 2390 N N . ILE B 1 37 ? 27.09308 -49.67382 2.53934 1.000 33.89497 154 ILE B N 1
ATOM 2391 C CA . ILE B 1 37 ? 27.47212 -48.60443 3.45984 1.000 35.01767 154 ILE B CA 1
ATOM 2392 C C . ILE B 1 37 ? 28.30455 -49.20721 4.58508 1.000 37.39953 154 ILE B C 1
ATOM 2393 O O . ILE B 1 37 ? 27.83063 -50.10895 5.29160 1.000 32.91776 154 ILE B O 1
ATOM 2398 N N . PRO B 1 38 ? 29.53859 -48.75168 4.78701 1.000 33.76007 155 PRO B N 1
ATOM 2399 C CA . PRO B 1 38 ? 30.39319 -49.36841 5.80516 1.000 42.92847 155 PRO B CA 1
ATOM 2400 C C . PRO B 1 38 ? 30.04644 -48.88100 7.20187 1.000 39.81526 155 PRO B C 1
ATOM 2401 O O . PRO B 1 38 ? 29.75151 -47.70313 7.42000 1.000 38.80033 155 PRO B O 1
ATOM 2405 N N . ASP B 1 39 ? 30.07765 -49.80918 8.15275 1.000 43.45382 156 ASP B N 1
ATOM 2406 C CA . ASP B 1 39 ? 29.89315 -49.46619 9.55559 1.000 48.40967 156 ASP B CA 1
ATOM 2407 C C . ASP B 1 39 ? 31.17904 -48.83934 10.07922 1.000 46.08557 156 ASP B C 1
ATOM 2408 O O . ASP B 1 39 ? 32.23284 -49.48488 10.08283 1.000 51.39407 156 ASP B O 1
ATOM 2413 N N . PHE B 1 40 ? 31.09612 -47.58090 10.51668 1.000 43.86378 157 PHE B N 1
ATOM 2414 C CA . PHE B 1 40 ? 32.27468 -46.88296 11.01680 1.000 56.45055 157 PHE B CA 1
ATOM 2415 C C . PHE B 1 40 ? 32.80565 -47.47865 12.31413 1.000 53.23100 157 PHE B C 1
ATOM 2416 O O . PHE B 1 40 ? 33.88933 -47.08456 12.75819 1.000 54.51063 157 PHE B O 1
ATOM 2424 N N . ARG B 1 41 ? 32.07571 -48.40961 12.92550 1.000 50.70992 158 ARG B N 1
ATOM 2425 C CA . ARG B 1 41 ? 32.52041 -49.12409 14.11501 1.000 54.94552 158 ARG B CA 1
ATOM 2426 C C . ARG B 1 41 ? 33.15162 -50.47153 13.79102 1.000 55.45120 158 ARG B C 1
ATOM 2427 O O . ARG B 1 41 ? 34.17941 -50.82648 14.37607 1.000 62.56454 158 ARG B O 1
ATOM 2435 N N . SER B 1 42 ? 32.56912 -51.22075 12.86525 1.000 60.31283 159 SER B N 1
ATOM 2436 C CA . SER B 1 42 ? 33.07127 -52.55427 12.55666 1.000 62.50401 159 SER B CA 1
ATOM 2437 C C . SER B 1 42 ? 34.37545 -52.46502 11.77159 1.000 62.49903 159 SER B C 1
ATOM 2438 O O . SER B 1 42 ? 34.44691 -51.73341 10.77715 1.000 59.07467 159 SER B O 1
ATOM 2441 N N . PRO B 1 43 ? 35.41841 -53.18341 12.17838 1.000 65.32903 160 PRO B N 1
ATOM 2442 C CA . PRO B 1 43 ? 36.64482 -53.22477 11.37684 1.000 62.05618 160 PRO B CA 1
ATOM 2443 C C . PRO B 1 43 ? 36.45009 -54.03151 10.10207 1.000 63.20646 160 PRO B C 1
ATOM 2444 O O . PRO B 1 43 ? 35.57362 -54.89276 10.00001 1.000 58.48643 160 PRO B O 1
ATOM 2448 N N . GLY B 1 44 ? 37.29192 -53.73398 9.11533 1.000 61.93696 161 GLY B N 1
ATOM 2449 C CA . GLY B 1 44 ? 37.24747 -54.44309 7.85220 1.000 56.09992 161 GLY B CA 1
ATOM 2450 C C . GLY B 1 44 ? 37.22196 -53.53733 6.63854 1.000 62.48543 161 GLY B C 1
ATOM 2451 O O . GLY B 1 44 ? 38.03063 -53.69837 5.71959 1.000 65.67975 161 GLY B O 1
ATOM 2452 N N . SER B 1 45 ? 36.29835 -52.57996 6.62269 1.000 60.70651 162 SER B N 1
ATOM 2453 C CA . SER B 1 45 ? 36.15407 -51.69499 5.47853 1.000 43.55124 162 SER B CA 1
ATOM 2454 C C . SER B 1 45 ? 37.28326 -50.66528 5.44637 1.000 52.29544 162 SER B C 1
ATOM 2455 O O . SER B 1 45 ? 38.03368 -50.48577 6.41007 1.000 46.33034 162 SER B O 1
ATOM 2458 N N . GLY B 1 46 ? 37.39591 -49.97971 4.30613 1.000 47.57744 163 GLY B N 1
ATOM 2459 C CA . GLY B 1 46 ? 38.41249 -48.95203 4.16521 1.000 48.21803 163 GLY B CA 1
ATOM 2460 C C . GLY B 1 46 ? 38.14544 -47.72646 5.01434 1.000 49.15906 163 GLY B C 1
ATOM 2461 O O . GLY B 1 46 ? 39.08370 -47.03337 5.41998 1.000 43.84515 163 GLY B O 1
ATOM 2462 N N . LEU B 1 47 ? 36.87053 -47.43687 5.28889 1.000 44.27672 164 LEU B N 1
ATOM 2463 C CA . LEU B 1 47 ? 36.53502 -46.32700 6.17529 1.000 46.94839 164 LEU B CA 1
ATOM 2464 C C . LEU B 1 47 ? 37.10911 -46.54512 7.56873 1.000 45.98615 164 LEU B C 1
ATOM 2465 O O . LEU B 1 47 ? 37.65109 -45.61603 8.17877 1.000 39.82912 164 LEU B O 1
ATOM 2470 N N . TYR B 1 48 ? 36.99881 -47.76995 8.08776 1.000 41.22204 165 TYR B N 1
ATOM 2471 C CA . TYR B 1 48 ? 37.57485 -48.07874 9.39188 1.000 44.45043 165 TYR B CA 1
ATOM 2472 C C . TYR B 1 48 ? 39.09093 -47.92891 9.37145 1.000 47.47147 165 TYR B C 1
ATOM 2473 O O . TYR B 1 48 ? 39.69311 -47.49190 10.35944 1.000 46.73100 165 TYR B O 1
ATOM 2482 N N . SER B 1 49 ? 39.72538 -48.28628 8.25207 1.000 44.65432 166 SER B N 1
ATOM 2483 C CA . SER B 1 49 ? 41.17619 -48.16382 8.15254 1.000 48.81299 166 SER B CA 1
ATOM 2484 C C . SER B 1 49 ? 41.60972 -46.70346 8.12219 1.000 46.27437 166 SER B C 1
ATOM 2485 O O . SER B 1 49 ? 42.64585 -46.34666 8.69442 1.000 41.78651 166 SER B O 1
ATOM 2488 N N . ASN B 1 50 ? 40.83424 -45.84299 7.45928 1.000 48.70155 167 ASN B N 1
ATOM 2489 C CA . ASN B 1 50 ? 41.17061 -44.42483 7.42641 1.000 47.59613 167 ASN B CA 1
ATOM 2490 C C . ASN B 1 50 ? 40.85235 -43.72220 8.73899 1.000 45.97625 167 ASN B C 1
ATOM 2491 O O . ASN B 1 50 ? 41.34422 -42.61217 8.96617 1.000 47.01378 167 ASN B O 1
ATOM 2496 N N . LEU B 1 51 ? 40.04682 -44.33756 9.60442 1.000 39.83699 168 LEU B N 1
ATOM 2497 C CA . LEU B 1 51 ? 39.69455 -43.72691 10.88009 1.000 42.79468 168 LEU B CA 1
ATOM 2498 C C . LEU B 1 51 ? 40.64309 -44.11266 12.00557 1.000 46.20256 168 LEU B C 1
ATOM 2499 O O . LEU B 1 51 ? 40.80854 -43.33873 12.95605 1.000 41.01710 168 LEU B O 1
ATOM 2504 N N . GLN B 1 52 ? 41.27340 -45.28610 11.92290 1.000 45.32508 169 GLN B N 1
ATOM 2505 C CA . GLN B 1 52 ? 42.16769 -45.72755 12.98589 1.000 55.24603 169 GLN B CA 1
ATOM 2506 C C . GLN B 1 52 ? 43.48407 -44.96219 13.00837 1.000 50.24288 169 GLN B C 1
ATOM 2507 O O . GLN B 1 52 ? 44.25945 -45.13107 13.95546 1.000 52.93046 169 GLN B O 1
ATOM 2513 N N . GLN B 1 53 ? 43.75652 -44.13061 12.00016 1.000 47.82919 170 GLN B N 1
ATOM 2514 C CA . GLN B 1 53 ? 44.93368 -43.27260 12.04141 1.000 49.25721 170 GLN B CA 1
ATOM 2515 C C . GLN B 1 53 ? 44.77579 -42.11507 13.01679 1.000 55.00044 170 GLN B C 1
ATOM 2516 O O . GLN B 1 53 ? 45.76480 -41.43410 13.30846 1.000 52.98555 170 GLN B O 1
ATOM 2522 N N . TYR B 1 54 ? 43.56549 -41.87583 13.52157 1.000 48.04052 171 TYR B N 1
ATOM 2523 C CA . TYR B 1 54 ? 43.31514 -40.80582 14.47536 1.000 40.29275 171 TYR B CA 1
ATOM 2524 C C . TYR B 1 54 ? 43.24440 -41.29315 15.91587 1.000 48.81065 171 TYR B C 1
ATOM 2525 O O . TYR B 1 54 ? 43.29282 -40.46439 16.83196 1.000 53.80541 171 TYR B O 1
ATOM 2534 N N . ASP B 1 55 ? 43.13236 -42.60347 16.13342 1.000 49.23611 172 ASP B N 1
ATOM 2535 C CA . ASP B 1 55 ? 43.08433 -43.19596 17.46941 1.000 55.21310 172 ASP B CA 1
ATOM 2536 C C . ASP B 1 55 ? 41.96024 -42.57510 18.29896 1.000 53.73542 172 ASP B C 1
ATOM 2537 O O . ASP B 1 55 ? 42.17657 -41.99425 19.36447 1.000 56.69697 172 ASP B O 1
ATOM 2542 N N . LEU B 1 56 ? 40.74423 -42.70515 17.77718 1.000 48.24344 173 LEU B N 1
ATOM 2543 C CA . LEU B 1 56 ? 39.58576 -42.12164 18.43486 1.000 42.55219 173 LEU B CA 1
ATOM 2544 C C . LEU B 1 56 ? 39.39220 -42.75277 19.81146 1.000 37.43604 173 LEU B C 1
ATOM 2545 O O . LEU B 1 56 ? 39.64567 -43.95073 19.98712 1.000 46.39824 173 LEU B O 1
ATOM 2550 N N . PRO B 1 57 ? 38.95951 -41.98006 20.81095 1.000 47.02463 174 PRO B N 1
ATOM 2551 C CA . PRO B 1 57 ? 38.64928 -42.59581 22.11135 1.000 43.23408 174 PRO B CA 1
ATOM 2552 C C . PRO B 1 57 ? 37.50118 -43.58300 22.02236 1.000 41.79923 174 PRO B C 1
ATOM 2553 O O . PRO B 1 57 ? 37.50672 -44.61154 22.71022 1.000 37.05981 174 PRO B O 1
ATOM 2557 N N . TYR B 1 58 ? 36.51525 -43.29238 21.17716 1.000 35.75446 175 TYR B N 1
ATOM 2558 C CA . TYR B 1 58 ? 35.41104 -44.19476 20.88799 1.000 36.28542 175 TYR B CA 1
ATOM 2559 C C . TYR B 1 58 ? 34.80205 -43.76528 19.56401 1.000 31.69832 175 TYR B C 1
ATOM 2560 O O . TYR B 1 58 ? 34.85127 -42.57712 19.22530 1.000 29.48876 175 TYR B O 1
ATOM 2569 N N . PRO B 1 59 ? 34.24355 -44.69781 18.78771 1.000 28.93802 176 PRO B N 1
ATOM 2570 C CA . PRO B 1 59 ? 33.78840 -44.34261 17.43289 1.000 31.54097 176 PRO B CA 1
ATOM 2571 C C . PRO B 1 59 ? 32.72987 -43.25486 17.39851 1.000 30.56414 176 PRO B C 1
ATOM 2572 O O . PRO B 1 59 ? 32.70644 -42.46640 16.44613 1.000 29.04626 176 PRO B O 1
ATOM 2576 N N . GLU B 1 60 ? 31.85961 -43.17653 18.40771 1.000 28.61900 177 GLU B N 1
ATOM 2577 C CA . GLU B 1 60 ? 30.78290 -42.19211 18.39834 1.000 25.94754 177 GLU B CA 1
ATOM 2578 C C . GLU B 1 60 ? 31.26616 -40.76856 18.64596 1.000 32.73357 177 GLU B C 1
ATOM 2579 O O . GLU B 1 60 ? 30.46942 -39.83415 18.50629 1.000 27.17568 177 GLU B O 1
ATOM 2585 N N . ALA B 1 61 ? 32.53853 -40.57527 19.00368 1.000 27.27536 178 ALA B N 1
ATOM 2586 C CA . ALA B 1 61 ? 33.07787 -39.22398 19.10716 1.000 24.02049 178 ALA B CA 1
ATOM 2587 C C . ALA B 1 61 ? 33.07124 -38.50642 17.76551 1.000 27.49095 178 ALA B C 1
ATOM 2588 O O . ALA B 1 61 ? 33.21262 -37.27953 17.72572 1.000 21.86514 178 ALA B O 1
ATOM 2590 N N . ILE B 1 62 ? 32.90777 -39.24796 16.66779 1.000 28.11662 179 ILE B N 1
ATOM 2591 C CA . ILE B 1 62 ? 32.81171 -38.64356 15.34790 1.000 26.28843 179 ILE B CA 1
ATOM 2592 C C . ILE B 1 62 ? 31.53593 -37.82324 15.20088 1.000 19.42353 179 ILE B C 1
ATOM 2593 O O . ILE B 1 62 ? 31.46128 -36.94702 14.33171 1.000 20.02120 179 ILE B O 1
ATOM 2598 N N . PHE B 1 63 ? 30.52962 -38.07620 16.03863 1.000 20.44041 180 PHE B N 1
ATOM 2599 C CA . PHE B 1 63 ? 29.28507 -37.31780 16.03784 1.000 22.64549 180 PHE B CA 1
ATOM 2600 C C . PHE B 1 63 ? 29.10271 -36.51418 17.32267 1.000 21.74242 180 PHE B C 1
ATOM 2601 O O . PHE B 1 63 ? 27.97311 -36.24258 17.73471 1.000 21.43754 180 PHE B O 1
ATOM 2609 N N . GLU B 1 64 ? 30.20137 -36.13343 17.96640 1.000 18.53112 181 GLU B N 1
ATOM 2610 C CA . GLU B 1 64 ? 30.16937 -35.32185 19.17503 1.000 21.28498 181 GLU B CA 1
ATOM 2611 C C . GLU B 1 64 ? 30.84925 -33.98689 18.89883 1.000 20.82203 181 GLU B C 1
ATOM 2612 O O . GLU B 1 64 ? 31.94063 -33.94751 18.32039 1.000 18.68820 181 GLU B O 1
ATOM 2618 N N . LEU B 1 65 ? 30.19910 -32.89920 19.30840 1.000 20.99915 182 LEU B N 1
ATOM 2619 C CA . LEU B 1 65 ? 30.67098 -31.54432 19.03772 1.000 17.14856 182 LEU B CA 1
ATOM 2620 C C . LEU B 1 65 ? 31.98796 -31.20806 19.73881 1.000 21.79613 182 LEU B C 1
ATOM 2621 O O . LEU B 1 65 ? 32.86120 -30.59504 19.11078 1.000 21.96155 182 LEU B O 1
ATOM 2626 N N . PRO B 1 66 ? 32.17900 -31.55443 21.02179 1.000 21.54818 183 PRO B N 1
ATOM 2627 C CA . PRO B 1 66 ? 33.48063 -31.25208 21.65037 1.000 22.85098 183 PRO B CA 1
ATOM 2628 C C . PRO B 1 66 ? 34.66093 -31.86810 20.92007 1.000 22.60410 183 PRO B C 1
ATOM 2629 O O . PRO B 1 66 ? 35.68052 -31.19624 20.71530 1.000 21.35643 183 PRO B O 1
ATOM 2633 N N . PHE B 1 67 ? 34.54876 -33.13120 20.50674 1.000 23.38868 184 PHE B N 1
ATOM 2634 C CA . PHE B 1 67 ? 35.64263 -33.75098 19.76802 1.000 24.28210 184 PHE B CA 1
ATOM 2635 C C . PHE B 1 67 ? 35.76855 -33.16610 18.36761 1.000 24.24833 184 PHE B C 1
ATOM 2636 O O . PHE B 1 67 ? 36.87763 -33.07115 17.82886 1.000 27.29596 184 PHE B O 1
ATOM 2644 N N . PHE B 1 68 ? 34.64422 -32.77781 17.76025 1.000 24.17517 185 PHE B N 1
ATOM 2645 C CA . PHE B 1 68 ? 34.68056 -32.22569 16.40905 1.000 26.40994 185 PHE B CA 1
ATOM 2646 C C . PHE B 1 68 ? 35.54386 -30.97287 16.35203 1.000 21.68686 185 PHE B C 1
ATOM 2647 O O . PHE B 1 68 ? 36.40960 -30.83954 15.48037 1.000 25.14933 185 PHE B O 1
ATOM 2655 N N . PHE B 1 69 ? 35.32236 -30.04034 17.27975 1.000 24.08874 186 PHE B N 1
ATOM 2656 C CA . PHE B 1 69 ? 36.12446 -28.82484 17.31273 1.000 22.40607 186 PHE B CA 1
ATOM 2657 C C . PHE B 1 69 ? 37.54878 -29.08435 17.78555 1.000 26.22799 186 PHE B C 1
ATOM 2658 O O . PHE B 1 69 ? 38.44043 -28.28085 17.49251 1.000 29.23251 186 PHE B O 1
ATOM 2666 N N . HIS B 1 70 ? 37.78424 -30.18296 18.50606 1.000 32.49287 187 HIS B N 1
ATOM 2667 C CA . HIS B 1 70 ? 39.15284 -30.56351 18.83865 1.000 30.60915 187 HIS B CA 1
ATOM 2668 C C . HIS B 1 70 ? 39.88698 -31.07360 17.60503 1.000 29.09365 187 HIS B C 1
ATOM 2669 O O . HIS B 1 70 ? 41.03157 -30.68482 17.34457 1.000 33.11096 187 HIS B O 1
ATOM 2676 N N . ASN B 1 71 ? 39.23754 -31.93784 16.82749 1.000 23.73778 188 ASN B N 1
ATOM 2677 C CA . ASN B 1 71 ? 39.83027 -32.49716 15.61304 1.000 27.81392 188 ASN B CA 1
ATOM 2678 C C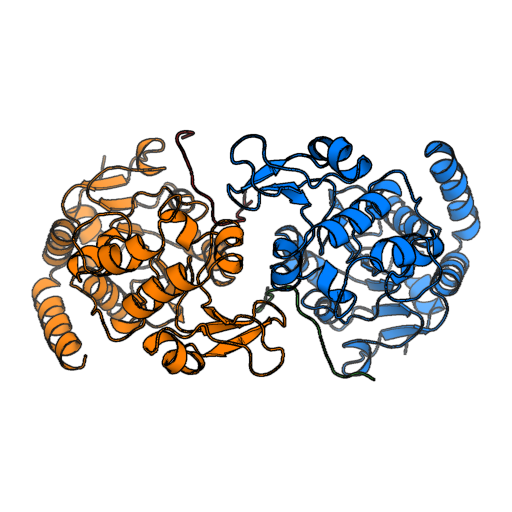 . ASN B 1 71 ? 38.69940 -32.83820 14.65332 1.000 24.52258 188 ASN B C 1
ATOM 2679 O O . ASN B 1 71 ? 38.03103 -33.87278 14.80419 1.000 24.89701 188 ASN B O 1
ATOM 2684 N N . PRO B 1 72 ? 38.44654 -31.98874 13.65234 1.000 27.16550 189 PRO B N 1
ATOM 2685 C CA . PRO B 1 72 ? 37.35282 -32.25916 12.70819 1.000 20.25065 189 PRO B CA 1
ATOM 2686 C C . PRO B 1 72 ? 37.69754 -33.27381 11.63118 1.000 26.23763 189 PRO B C 1
ATOM 2687 O O . PRO B 1 72 ? 36.78902 -33.71825 10.91592 1.000 28.11649 189 PRO B O 1
ATOM 2691 N N . LYS B 1 73 ? 38.96757 -33.65213 11.49333 1.000 28.60357 190 LYS B N 1
ATOM 2692 C CA . LYS B 1 73 ? 39.36040 -34.53880 10.40110 1.000 30.59755 190 LYS B CA 1
ATOM 2693 C C . LYS B 1 73 ? 38.70195 -35.91458 10.45106 1.000 28.48215 190 LYS B C 1
ATOM 2694 O O . LYS B 1 73 ? 38.35377 -36.43248 9.37519 1.000 29.73605 190 LYS B O 1
ATOM 2700 N N . PRO B 1 74 ? 38.51764 -36.56367 11.60990 1.000 26.84478 191 PRO B N 1
ATOM 2701 C CA . PRO B 1 74 ? 37.78508 -37.84301 11.59871 1.000 31.64593 191 PRO B CA 1
ATOM 2702 C C . PRO B 1 74 ? 36.37898 -37.73910 11.03205 1.000 30.41591 191 PRO B C 1
ATOM 2703 O O . PRO B 1 74 ? 35.94316 -38.64573 10.31084 1.000 26.16588 191 PRO B O 1
ATOM 2707 N N . PHE B 1 75 ? 35.65240 -36.65932 11.33268 1.000 25.65626 192 PHE B N 1
ATOM 2708 C CA . PHE B 1 75 ? 34.29588 -36.52282 10.80995 1.000 26.84510 192 PHE B CA 1
ATOM 2709 C C . PHE B 1 75 ? 34.30300 -36.36995 9.29512 1.000 26.33022 192 PHE B C 1
ATOM 2710 O O . PHE B 1 75 ? 33.53137 -37.02926 8.58831 1.000 23.40805 192 PHE B O 1
ATOM 2718 N N . PHE B 1 76 ? 35.16824 -35.49612 8.77723 1.000 25.37256 193 PHE B N 1
ATOM 2719 C CA . PHE B 1 76 ? 35.22044 -35.27226 7.33876 1.000 29.29053 193 PHE B CA 1
ATOM 2720 C C . PHE B 1 76 ? 35.79983 -36.46103 6.58468 1.000 25.37948 193 PHE B C 1
ATOM 2721 O O . PHE B 1 76 ? 35.64851 -36.53301 5.36104 1.000 29.45320 193 PHE B O 1
ATOM 2729 N N . THR B 1 77 ? 36.45652 -37.39023 7.28077 1.000 30.66308 194 THR B N 1
ATOM 2730 C CA . THR B 1 77 ? 36.81481 -38.65966 6.65683 1.000 30.82357 194 THR B CA 1
ATOM 2731 C C . THR B 1 77 ? 35.56729 -39.47468 6.33972 1.000 26.98482 194 THR B C 1
ATOM 2732 O O . THR B 1 77 ? 35.44160 -40.04102 5.24740 1.000 26.13993 194 THR B O 1
ATOM 2736 N N . LEU B 1 78 ? 34.63143 -39.54318 7.28930 1.000 25.35961 195 LEU B N 1
ATOM 2737 C CA . LEU B 1 78 ? 33.35960 -40.20998 7.03287 1.000 27.32515 195 LEU B CA 1
ATOM 2738 C C . LEU B 1 78 ? 32.52249 -39.42999 6.02797 1.000 26.00441 195 LEU B C 1
ATOM 2739 O O . LEU B 1 78 ? 31.82652 -40.02512 5.19672 1.000 27.91719 195 LEU B O 1
ATOM 2744 N N . ALA B 1 79 ? 32.57729 -38.09669 6.08992 1.000 26.02957 196 ALA B N 1
ATOM 2745 C CA . ALA B 1 79 ? 31.82085 -37.27760 5.14791 1.000 29.14269 196 ALA B CA 1
ATOM 2746 C C . ALA B 1 79 ? 32.28930 -37.50952 3.71725 1.000 27.11126 196 ALA B C 1
ATOM 2747 O O . ALA B 1 79 ? 31.47303 -37.57581 2.79041 1.000 27.14637 196 ALA B O 1
ATOM 2749 N N . LYS B 1 80 ? 33.60363 -37.63880 3.52097 1.000 23.95628 197 LYS B N 1
ATOM 2750 C CA . LYS B 1 80 ? 34.13706 -37.93776 2.19564 1.000 32.21907 197 LYS B CA 1
ATOM 2751 C C . LYS B 1 80 ? 33.62363 -39.27718 1.68287 1.000 31.31190 197 LYS B C 1
ATOM 2752 O O . LYS B 1 80 ? 33.36347 -39.43536 0.48439 1.000 26.08889 197 LYS B O 1
ATOM 2758 N N . GLU B 1 81 ? 33.46763 -40.25343 2.57797 1.000 25.41696 198 GLU B N 1
ATOM 2759 C CA . GLU B 1 81 ? 33.01446 -41.57466 2.15796 1.000 27.90960 198 GLU B CA 1
ATOM 2760 C C . GLU B 1 81 ? 31.51998 -41.58391 1.86568 1.000 30.36586 198 GLU B C 1
ATOM 2761 O O . GLU B 1 81 ? 31.07096 -42.25412 0.92868 1.000 32.65200 198 GLU B O 1
ATOM 2767 N N . LEU B 1 82 ? 30.73851 -40.83591 2.64194 1.000 31.63063 199 LEU B N 1
ATOM 2768 C CA . LEU B 1 82 ? 29.28619 -40.85024 2.53882 1.000 27.00125 199 LEU B CA 1
ATOM 2769 C C . LEU B 1 82 ? 28.72439 -39.73852 1.66314 1.000 31.08597 199 LEU B C 1
ATOM 2770 O O . LEU B 1 82 ? 27.50303 -39.66854 1.49530 1.000 28.22804 199 LEU B O 1
ATOM 2775 N N . TYR B 1 83 ? 29.56900 -38.86877 1.11183 1.000 29.30176 200 TYR B N 1
ATOM 2776 C CA . TYR B 1 83 ? 29.07322 -37.81219 0.24374 1.000 32.95816 200 TYR B CA 1
ATOM 2777 C C . TYR B 1 83 ? 28.39235 -38.42557 -0.98063 1.000 32.45021 200 TYR B C 1
ATOM 2778 O O . TYR B 1 83 ? 28.78841 -39.49904 -1.44519 1.000 36.40847 200 TYR B O 1
ATOM 2787 N N . PRO B 1 84 ? 27.35307 -37.77526 -1.50818 1.000 42.92140 201 PRO B N 1
ATOM 2788 C CA . PRO B 1 84 ? 26.56378 -38.39126 -2.58348 1.000 38.18586 201 PRO B CA 1
ATOM 2789 C C . PRO B 1 84 ? 27.41450 -38.73738 -3.79663 1.000 38.91648 201 PRO B C 1
ATOM 2790 O O . PRO B 1 84 ? 28.37427 -38.03911 -4.12907 1.000 39.49281 201 PRO B O 1
ATOM 2794 N N . GLY B 1 85 ? 27.05395 -39.83931 -4.45171 1.000 44.63923 202 GLY B N 1
ATOM 2795 C CA . GLY B 1 85 ? 27.74918 -40.31965 -5.62923 1.000 37.12619 202 GLY B CA 1
ATOM 2796 C C . GLY B 1 85 ? 28.53682 -41.59575 -5.42560 1.000 44.94687 202 GLY B C 1
ATOM 2797 O O . GLY B 1 85 ? 28.98531 -42.18857 -6.41586 1.000 49.68258 202 GLY B O 1
ATOM 2798 N N . ASN B 1 86 ? 28.71954 -42.04251 -4.18341 1.000 40.12626 203 ASN B N 1
ATOM 2799 C CA . ASN B 1 86 ? 29.50227 -43.23915 -3.89970 1.000 38.51306 203 ASN B CA 1
ATOM 2800 C C . ASN B 1 86 ? 28.65003 -44.47757 -3.66578 1.000 40.85740 203 ASN B C 1
ATOM 2801 O O . ASN B 1 86 ? 29.12618 -45.59390 -3.89642 1.000 38.79487 203 ASN B O 1
ATOM 2806 N N . TYR B 1 87 ? 27.40732 -44.31213 -3.21758 1.000 36.75869 204 TYR B N 1
ATOM 2807 C CA . TYR B 1 87 ? 26.52208 -45.43237 -2.93816 1.000 34.64999 204 TYR B CA 1
ATOM 2808 C C . TYR B 1 87 ? 25.17149 -45.20551 -3.60180 1.000 35.18894 204 TYR B C 1
ATOM 2809 O O . TYR B 1 87 ? 24.75095 -44.06656 -3.82302 1.000 36.40653 204 TYR B O 1
ATOM 2818 N N . LYS B 1 88 ? 24.49616 -46.30777 -3.92029 1.000 34.50996 205 LYS B N 1
ATOM 2819 C CA . LYS B 1 88 ? 23.22254 -46.26292 -4.61534 1.000 34.74818 205 LYS B CA 1
ATOM 2820 C C . LYS B 1 88 ? 22.12659 -46.90113 -3.76972 1.000 27.38902 205 LYS B C 1
ATOM 2821 O O . LYS B 1 88 ? 22.41081 -47.74268 -2.91143 1.000 26.39687 205 LYS B O 1
ATOM 2827 N N . PRO B 1 89 ? 20.86760 -46.51324 -3.97858 1.000 27.52944 206 PRO B N 1
ATOM 2828 C CA . PRO B 1 89 ? 19.77216 -47.15696 -3.24532 1.000 23.68577 206 PRO B CA 1
ATOM 2829 C C . PRO B 1 89 ? 19.65924 -48.62989 -3.60807 1.000 25.87122 206 PRO B C 1
ATOM 2830 O O . PRO B 1 89 ? 20.01585 -49.05141 -4.71059 1.000 26.85071 206 PRO B O 1
ATOM 2834 N N . ASN B 1 90 ? 19.16019 -49.41703 -2.66113 1.000 22.86629 207 ASN B N 1
ATOM 2835 C CA . ASN B 1 90 ? 18.93599 -50.83738 -2.87100 1.000 26.51219 207 ASN B CA 1
ATOM 2836 C C . ASN B 1 90 ? 17.43359 -51.11662 -2.93235 1.000 26.58619 207 ASN B C 1
ATOM 2837 O O . ASN B 1 90 ? 16.61260 -50.19507 -3.01834 1.000 28.12774 207 ASN B O 1
ATOM 2842 N N . VAL B 1 91 ? 17.07685 -52.40406 -2.88726 1.000 24.36276 208 VAL B N 1
ATOM 2843 C CA . VAL B 1 91 ? 15.68358 -52.81182 -3.06605 1.000 27.03677 208 VAL B CA 1
ATOM 2844 C C . VAL B 1 91 ? 14.78755 -52.15554 -2.02308 1.000 25.98172 208 VAL B C 1
ATOM 2845 O O . VAL B 1 91 ? 13.66067 -51.74169 -2.32429 1.000 25.93969 208 VAL B O 1
ATOM 2849 N N . THR B 1 92 ? 15.27777 -52.03458 -0.78693 1.000 24.01443 209 THR B N 1
ATOM 2850 C CA . THR B 1 92 ? 14.46634 -51.45785 0.28110 1.000 22.40834 209 THR B CA 1
ATOM 2851 C C . THR B 1 92 ? 14.08246 -50.01454 -0.02599 1.000 22.91159 209 THR B C 1
ATOM 2852 O O . THR B 1 92 ? 12.93307 -49.61194 0.19126 1.000 32.61342 209 THR B O 1
ATOM 2856 N N . HIS B 1 93 ? 15.02901 -49.22017 -0.53445 1.000 24.88043 210 HIS B N 1
ATOM 2857 C CA . HIS B 1 93 ? 14.72114 -47.83309 -0.87144 1.000 23.01674 210 HIS B CA 1
ATOM 2858 C C . HIS B 1 93 ? 13.70490 -47.75331 -2.00369 1.000 26.89698 210 HIS B C 1
ATOM 2859 O O . HIS B 1 93 ? 12.78810 -46.92418 -1.96876 1.000 24.55398 210 HIS B O 1
ATOM 2866 N N . TYR B 1 94 ? 13.84889 -48.61224 -3.01566 1.000 26.90063 211 TYR B N 1
ATOM 2867 C CA . TYR B 1 94 ? 12.95741 -48.56688 -4.16836 1.000 28.45091 211 TYR B CA 1
ATOM 2868 C C . TYR B 1 94 ? 11.57618 -49.12381 -3.85220 1.000 28.93256 211 TYR B C 1
ATOM 2869 O O . TYR B 1 94 ? 10.60088 -48.75248 -4.51504 1.000 32.61002 211 TYR B O 1
ATOM 2878 N N . PHE B 1 95 ? 11.46824 -50.01261 -2.86113 1.000 25.87462 212 PHE B N 1
ATOM 2879 C CA . PHE B 1 95 ? 10.14804 -50.40415 -2.37764 1.000 32.72256 212 PHE B CA 1
ATOM 2880 C C . PHE B 1 95 ? 9.40837 -49.20554 -1.79994 1.000 36.09608 212 PHE B C 1
ATOM 2881 O O . PHE B 1 95 ? 8.20427 -49.03593 -2.02744 1.000 34.70755 212 PHE B O 1
ATOM 2889 N N . LEU B 1 96 ? 10.11915 -48.35823 -1.05318 1.000 30.09752 213 LEU B N 1
ATOM 2890 C CA . LEU B 1 96 ? 9.51705 -47.13632 -0.53533 1.000 33.23704 213 LEU B CA 1
ATOM 2891 C C . LEU B 1 96 ? 9.31437 -46.10530 -1.63738 1.000 29.58253 213 LEU B C 1
ATOM 2892 O O . LEU B 1 96 ? 8.38739 -45.29149 -1.55913 1.000 31.47776 213 LEU B O 1
ATOM 2897 N N . ARG B 1 97 ? 10.16947 -46.11942 -2.66294 1.000 27.68026 214 ARG B N 1
ATOM 2898 C CA . ARG B 1 97 ? 9.96909 -45.24188 -3.81221 1.000 29.50064 214 ARG B CA 1
ATOM 2899 C C . ARG B 1 97 ? 8.69392 -45.60903 -4.56002 1.000 36.65889 214 ARG B C 1
ATOM 2900 O O . ARG B 1 97 ? 7.89149 -44.73594 -4.91138 1.000 35.30831 214 ARG B O 1
ATOM 2908 N N . LEU B 1 98 ? 8.49124 -46.90485 -4.81326 1.000 31.27318 215 LEU B N 1
ATOM 2909 C CA . LEU B 1 98 ? 7.25022 -47.34961 -5.43638 1.000 36.42424 215 LEU B CA 1
ATOM 2910 C C . LEU B 1 98 ? 6.05908 -47.13602 -4.51262 1.000 39.79287 215 LEU B C 1
ATOM 2911 O O . LEU B 1 98 ? 4.94264 -46.89970 -4.98741 1.000 35.20571 215 LEU B O 1
ATOM 2916 N N . LEU B 1 99 ? 6.27715 -47.21082 -3.19711 1.000 37.08149 216 LEU B N 1
ATOM 2917 C CA . LEU B 1 99 ? 5.20272 -46.93427 -2.24951 1.000 43.57620 216 LEU B CA 1
ATOM 2918 C C . LEU B 1 99 ? 4.70534 -45.50066 -2.39077 1.000 41.44777 216 LEU B C 1
ATOM 2919 O O . LEU B 1 99 ? 3.50666 -45.23248 -2.24620 1.000 43.87529 216 LEU B O 1
ATOM 2924 N N . HIS B 1 100 ? 5.61268 -44.56643 -2.68405 1.000 36.58920 217 HIS B N 1
ATOM 2925 C CA . HIS B 1 100 ? 5.21707 -43.18061 -2.90873 1.000 32.08031 217 HIS B CA 1
ATOM 2926 C C . HIS B 1 100 ? 4.58844 -42.98957 -4.28366 1.000 37.95912 217 HIS B C 1
ATOM 2927 O O . HIS B 1 100 ? 3.62847 -42.22375 -4.42633 1.000 39.66973 217 HIS B O 1
ATOM 2934 N N . ASP B 1 101 ? 5.11841 -43.66975 -5.30527 1.000 38.74773 218 ASP B N 1
ATOM 2935 C CA . ASP B 1 101 ? 4.57672 -43.52165 -6.65315 1.000 39.44969 218 ASP B CA 1
ATOM 2936 C C . ASP B 1 101 ? 3.12729 -43.98185 -6.73258 1.000 37.00162 218 ASP B C 1
ATOM 2937 O O . ASP B 1 101 ? 2.35846 -43.46975 -7.55450 1.000 43.45602 218 ASP B O 1
ATOM 2942 N N . LYS B 1 102 ? 2.73557 -44.94234 -5.89271 1.000 38.04691 219 LYS B N 1
ATOM 2943 C CA . LYS B 1 102 ? 1.34139 -45.36266 -5.84075 1.000 40.58137 219 LYS B CA 1
ATOM 2944 C C . LYS B 1 102 ? 0.45680 -44.33195 -5.15255 1.000 46.18046 219 LYS B C 1
ATOM 2945 O O . LYS B 1 102 ? -0.76181 -44.34708 -5.35184 1.000 54.16164 219 LYS B O 1
ATOM 2951 N N . GLY B 1 103 ? 1.03872 -43.44227 -4.35297 1.000 48.23138 220 GLY B N 1
ATOM 2952 C CA . GLY B 1 103 ? 0.26807 -42.48025 -3.59142 1.000 41.18980 220 GLY B CA 1
ATOM 2953 C C . GLY B 1 103 ? -0.08361 -42.91500 -2.18820 1.000 42.44188 220 GLY B C 1
ATOM 2954 O O . GLY B 1 103 ? -1.07750 -42.42963 -1.63499 1.000 40.49389 220 GLY B O 1
ATOM 2955 N N . LEU B 1 104 ? 0.70336 -43.80716 -1.58881 1.000 38.28619 221 LEU B N 1
ATOM 2956 C CA . LEU B 1 104 ? 0.40364 -44.36663 -0.27883 1.000 42.12161 221 LEU B CA 1
ATOM 2957 C C . LEU B 1 104 ? 1.36752 -43.90566 0.80528 1.000 41.28180 221 LEU B C 1
ATOM 2958 O O . LEU B 1 104 ? 1.16406 -44.23914 1.97782 1.000 40.03414 221 LEU B O 1
ATOM 2963 N N . LEU B 1 105 ? 2.40588 -43.15237 0.45276 1.000 41.47673 222 LEU B N 1
ATOM 2964 C CA . LEU B 1 105 ? 3.41897 -42.72506 1.41204 1.000 39.06046 222 LEU B CA 1
ATOM 2965 C C . LEU B 1 105 ? 3.03725 -41.35827 1.96820 1.000 36.54927 222 LEU B C 1
ATOM 2966 O O . LEU B 1 105 ? 3.06553 -40.35612 1.24660 1.000 42.36738 222 LEU B O 1
ATOM 2971 N N . LEU B 1 106 ? 2.67941 -41.31738 3.25277 1.000 39.36095 223 LEU B N 1
ATOM 2972 C CA . LEU B 1 106 ? 2.44286 -40.03850 3.91406 1.000 34.41147 223 LEU B CA 1
ATOM 2973 C C . LEU B 1 106 ? 3.76141 -39.32716 4.19239 1.000 36.33216 223 LEU B C 1
ATOM 2974 O O . LEU B 1 106 ? 3.96144 -38.17626 3.78657 1.000 38.38346 223 LEU B O 1
ATOM 2979 N N . ARG B 1 107 ? 4.68074 -40.00618 4.87517 1.000 36.17984 224 ARG B N 1
ATOM 2980 C CA . ARG B 1 107 ? 5.98579 -39.43552 5.17380 1.000 39.23470 224 ARG B CA 1
ATOM 2981 C C . ARG B 1 107 ? 6.96543 -40.56265 5.46479 1.000 31.56691 224 ARG B C 1
ATOM 2982 O O . ARG B 1 107 ? 6.58722 -41.60876 5.99938 1.000 34.46946 224 ARG B O 1
ATOM 2990 N N . LEU B 1 108 ? 8.22805 -40.33309 5.10829 1.000 31.89079 225 LEU B N 1
ATOM 2991 C CA . LEU B 1 108 ? 9.31641 -41.26332 5.38457 1.000 26.47609 225 LEU B CA 1
ATOM 2992 C C . LEU B 1 108 ? 10.28769 -40.58514 6.33970 1.000 25.09764 225 LEU B C 1
ATOM 2993 O O . LEU B 1 108 ? 10.92228 -39.58771 5.97935 1.000 26.88183 225 LEU B O 1
ATOM 2998 N N . TYR B 1 109 ? 10.40452 -41.12678 7.54843 1.000 26.48487 226 TYR B N 1
ATOM 2999 C CA . TYR B 1 109 ? 11.33319 -40.62398 8.55290 1.000 27.08717 226 TYR B CA 1
ATOM 3000 C C . TYR B 1 109 ? 12.56538 -41.52028 8.57214 1.000 25.70444 226 TYR B C 1
ATOM 3001 O O . TYR B 1 109 ? 12.44815 -42.73826 8.74459 1.000 23.92371 226 TYR B O 1
ATOM 3010 N N . THR B 1 110 ? 13.74035 -40.92054 8.39185 1.000 21.71263 227 THR B N 1
ATOM 3011 C CA . THR B 1 110 ? 14.98052 -41.67236 8.27127 1.000 24.11022 227 THR B CA 1
ATOM 3012 C C . THR B 1 110 ? 16.01188 -41.16321 9.26798 1.000 25.81330 227 THR B C 1
ATOM 3013 O O . THR B 1 110 ? 16.13111 -39.95538 9.49642 1.000 26.19933 227 THR B O 1
ATOM 3017 N N . GLN B 1 111 ? 16.74415 -42.10016 9.86989 1.000 21.79145 228 GLN B N 1
ATOM 3018 C CA . GLN B 1 111 ? 17.89706 -41.78847 10.70335 1.000 25.99375 228 GLN B CA 1
ATOM 3019 C C . GLN B 1 111 ? 19.19478 -41.74598 9.91288 1.000 22.26093 228 GLN B C 1
ATOM 3020 O O . GLN B 1 111 ? 20.22002 -41.31645 10.45347 1.000 28.06304 228 GLN B O 1
ATOM 3026 N N . ASN B 1 112 ? 19.17367 -42.18362 8.65826 1.000 18.33628 229 ASN B N 1
ATOM 3027 C CA . ASN B 1 112 ? 20.38881 -42.31570 7.87301 1.000 21.33282 229 ASN B CA 1
ATOM 3028 C C . ASN B 1 112 ? 20.81241 -40.97754 7.28552 1.000 22.09283 229 ASN B C 1
ATOM 3029 O O . ASN B 1 112 ? 19.99183 -40.08844 7.04049 1.000 20.01931 229 ASN B O 1
ATOM 3034 N N . ILE B 1 113 ? 22.11838 -40.84622 7.05967 1.000 24.12544 230 ILE B N 1
ATOM 3035 C CA . ILE B 1 113 ? 22.70980 -39.66050 6.46104 1.000 22.28329 230 ILE B CA 1
ATOM 3036 C C . ILE B 1 113 ? 23.34143 -39.96120 5.10919 1.000 22.04006 230 ILE B C 1
ATOM 3037 O O . ILE B 1 113 ? 24.06451 -39.12536 4.56780 1.000 24.20093 230 ILE B O 1
ATOM 3042 N N . ASP B 1 114 ? 23.08305 -41.14409 4.55129 1.000 23.56893 231 ASP B N 1
ATOM 3043 C CA . ASP B 1 114 ? 23.60287 -41.49654 3.23741 1.000 22.68262 231 ASP B CA 1
ATOM 3044 C C . ASP B 1 114 ? 22.84861 -40.82145 2.09982 1.000 23.41890 231 ASP B C 1
ATOM 3045 O O . ASP B 1 114 ? 23.31379 -40.87328 0.95589 1.000 27.35720 231 ASP B O 1
ATOM 3050 N N . GLY B 1 115 ? 21.70654 -40.19672 2.38256 1.000 20.86900 232 GLY B N 1
ATOM 3051 C CA . GLY B 1 115 ? 20.94833 -39.50900 1.35702 1.000 21.73942 232 GLY B CA 1
ATOM 3052 C C . GLY B 1 115 ? 20.37919 -40.40055 0.28007 1.000 28.38986 232 GLY B C 1
ATOM 3053 O O . GLY B 1 115 ? 20.05409 -39.91255 -0.80474 1.000 26.78470 232 GLY B O 1
ATOM 3054 N N . LEU B 1 116 ? 20.24541 -41.70087 0.54632 1.000 29.07160 233 LEU B N 1
ATOM 3055 C CA . LEU B 1 116 ? 19.77607 -42.62351 -0.48084 1.000 28.90842 233 LEU B CA 1
ATOM 3056 C C . LEU B 1 116 ? 18.27739 -42.50926 -0.72851 1.000 25.77021 233 LEU B C 1
ATOM 3057 O O . LEU B 1 116 ? 17.80969 -42.87373 -1.81249 1.000 22.05849 233 LEU B O 1
ATOM 3062 N N . GLU B 1 117 ? 17.51284 -42.01936 0.25065 1.000 25.96627 234 GLU B N 1
ATOM 3063 C CA . GLU 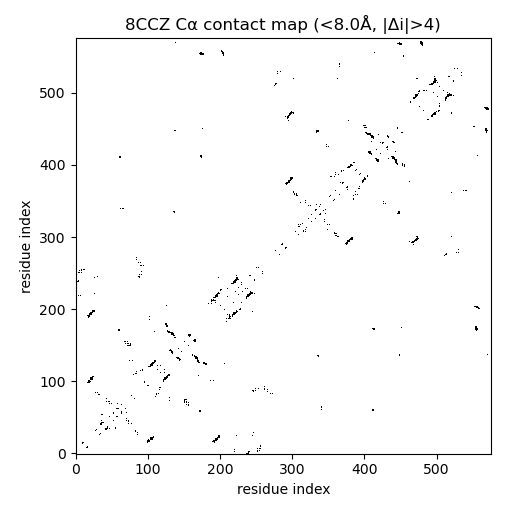B 1 117 ? 16.08953 -41.79133 0.02459 1.000 23.89366 234 GLU B CA 1
ATOM 3064 C C . GLU B 1 117 ? 15.87253 -40.76340 -1.07727 1.000 27.72832 234 GLU B C 1
ATOM 3065 O O . GLU B 1 117 ? 14.99064 -40.92982 -1.92791 1.000 26.74353 234 GLU B O 1
ATOM 3071 N N . ARG B 1 118 ? 16.67083 -39.69257 -1.07690 1.000 25.23656 235 ARG B N 1
ATOM 3072 C CA . ARG B 1 118 ? 16.58180 -38.69586 -2.13874 1.000 31.42849 235 ARG B CA 1
ATOM 3073 C C . ARG B 1 118 ? 16.99399 -39.28356 -3.48224 1.000 30.22383 235 ARG B C 1
ATOM 3074 O O . ARG B 1 118 ? 16.34333 -39.03273 -4.50382 1.000 27.05879 235 ARG B O 1
ATOM 3082 N N . VAL B 1 119 ? 18.07207 -40.07071 -3.49785 1.000 32.29999 236 VAL B N 1
ATOM 3083 C CA . VAL B 1 119 ? 18.58258 -40.61928 -4.74985 1.000 34.22039 236 VAL B CA 1
ATOM 3084 C C . VAL B 1 119 ? 17.59682 -41.61144 -5.35569 1.000 32.23061 236 VAL B C 1
ATOM 3085 O O . VAL B 1 119 ? 17.49598 -41.72442 -6.58412 1.000 35.41371 236 VAL B O 1
ATOM 3089 N N . SER B 1 120 ? 16.84152 -42.32965 -4.52108 1.000 28.66080 237 SER B N 1
ATOM 3090 C CA . SER B 1 120 ? 15.88077 -43.30119 -5.03224 1.000 26.81583 237 SER B CA 1
ATOM 3091 C C . SER B 1 120 ? 14.70663 -42.65224 -5.75373 1.000 30.80183 237 SER B C 1
ATOM 3092 O O . SER B 1 120 ? 13.90411 -43.37060 -6.35928 1.000 31.58771 237 SER B O 1
ATOM 3095 N N . GLY B 1 121 ? 14.58242 -41.32964 -5.70213 1.000 25.89363 238 GLY B N 1
ATOM 3096 C CA . GLY B 1 121 ? 13.51933 -40.62899 -6.38779 1.000 37.57364 238 GLY B CA 1
ATOM 3097 C C . GLY B 1 121 ? 12.38345 -40.13954 -5.52027 1.000 31.75498 238 GLY B C 1
ATOM 3098 O O . GLY B 1 121 ? 11.35145 -39.72804 -6.06253 1.000 39.52422 238 GLY B O 1
ATOM 3099 N N . ILE B 1 122 ? 12.53067 -40.17254 -4.20034 1.000 37.15204 239 ILE B N 1
ATOM 3100 C CA . ILE B 1 122 ? 11.47740 -39.70232 -3.30487 1.000 40.85296 239 ILE B CA 1
ATOM 3101 C C . ILE B 1 122 ? 11.64617 -38.20049 -3.10563 1.000 37.96055 239 ILE B C 1
ATOM 3102 O O . ILE B 1 122 ? 12.73673 -37.74219 -2.72918 1.000 35.93305 239 ILE B O 1
ATOM 3107 N N . PRO B 1 123 ? 10.61028 -37.40172 -3.35993 1.000 41.25839 240 PRO B N 1
ATOM 3108 C CA . PRO B 1 123 ? 10.74301 -35.94915 -3.20641 1.000 39.64667 240 PRO B CA 1
ATOM 3109 C C . PRO B 1 123 ? 11.01581 -35.55886 -1.76129 1.000 33.46656 240 PRO B C 1
ATOM 3110 O O . PRO B 1 123 ? 10.65162 -36.26801 -0.82062 1.000 33.38763 240 PRO B O 1
ATOM 3114 N N . ALA B 1 124 ? 11.65985 -34.40002 -1.59449 1.000 36.40475 241 ALA B N 1
ATOM 3115 C CA . ALA B 1 124 ? 12.03530 -33.94462 -0.25909 1.000 31.30482 241 ALA B CA 1
ATOM 3116 C C . ALA B 1 124 ? 10.81726 -33.62990 0.59911 1.000 37.45961 241 ALA B C 1
ATOM 3117 O O . ALA B 1 124 ? 10.89186 -33.70643 1.83102 1.000 30.69892 241 ALA B O 1
ATOM 3119 N N . SER B 1 125 ? 9.69109 -33.27836 -0.02638 1.000 34.94291 242 SER B N 1
ATOM 3120 C CA . SER B 1 125 ? 8.49012 -32.95710 0.73718 1.000 31.43500 242 SER B CA 1
ATOM 3121 C C . SER B 1 125 ? 7.94176 -34.17598 1.46745 1.000 34.02724 242 SER B C 1
ATOM 3122 O O . SER B 1 125 ? 7.25721 -34.02866 2.48595 1.000 41.00726 242 SER B O 1
ATOM 3125 N N . LYS B 1 126 ? 8.22590 -35.37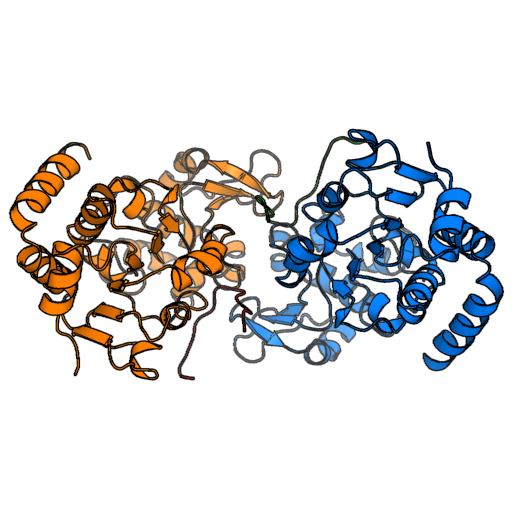750 0.96680 1.000 32.25150 243 LYS B N 1
ATOM 3126 C CA . LYS B 1 126 ? 7.82109 -36.61466 1.61946 1.000 27.58347 243 LYS B CA 1
ATOM 3127 C C . LYS B 1 126 ? 8.85662 -37.13381 2.60839 1.000 31.51890 243 LYS B C 1
ATOM 3128 O O . LYS B 1 126 ? 8.56969 -38.09079 3.33613 1.000 27.50236 243 LYS B O 1
ATOM 3134 N N . LEU B 1 127 ? 10.04101 -36.53119 2.65695 1.000 32.21067 244 LEU B N 1
ATOM 3135 C CA . LEU B 1 127 ? 11.14913 -37.03093 3.45677 1.000 30.79425 244 LEU B CA 1
ATOM 3136 C C . LEU B 1 127 ? 11.37337 -36.15374 4.67963 1.000 26.47091 244 LEU B C 1
ATOM 3137 O O . LEU B 1 127 ? 11.25695 -34.92637 4.60817 1.000 26.97941 244 LEU B O 1
ATOM 3142 N N . VAL B 1 128 ? 11.69738 -36.79390 5.79850 1.000 30.62378 245 VAL B N 1
ATOM 3143 C CA . VAL B 1 128 ? 12.14114 -36.11308 7.00887 1.000 25.25555 245 VAL B CA 1
ATOM 3144 C C . VAL B 1 128 ? 13.47730 -36.73851 7.38375 1.000 24.39627 245 VAL B C 1
ATOM 3145 O O . VAL B 1 128 ? 13.52371 -37.79761 8.02177 1.000 29.83048 245 VAL B O 1
ATOM 3149 N N . GLU B 1 129 ? 14.57015 -36.09632 6.97347 1.000 23.49039 246 GLU B N 1
ATOM 3150 C CA . GLU B 1 129 ? 15.91644 -36.55436 7.30990 1.000 23.80799 246 GLU B CA 1
ATOM 3151 C C . GLU B 1 129 ? 16.21226 -36.11458 8.74085 1.000 22.17930 246 GLU B C 1
ATOM 3152 O O . GLU B 1 129 ? 16.81622 -35.07141 9.00362 1.000 23.84745 246 GLU B O 1
ATOM 3158 N N . ALA B 1 130 ? 15.76919 -36.94899 9.68503 1.000 23.26710 247 ALA B N 1
ATOM 3159 C CA . ALA B 1 130 ? 15.74896 -36.57299 11.09371 1.000 23.91550 247 ALA B CA 1
ATOM 3160 C C . ALA B 1 130 ? 17.13938 -36.43066 11.69766 1.000 28.60794 247 ALA B C 1
ATOM 3161 O O . ALA B 1 130 ? 17.27368 -35.81685 12.76104 1.000 24.36847 247 ALA B O 1
ATOM 3163 N N . HIS B 1 131 ? 18.17176 -36.98352 11.06101 1.000 25.56317 248 HIS B N 1
ATOM 3164 C CA . HIS B 1 131 ? 19.53277 -36.88619 11.57281 1.000 23.74793 248 HIS B CA 1
ATOM 3165 C C . HIS B 1 131 ? 20.43976 -36.06864 10.65978 1.000 21.34087 248 HIS B C 1
ATOM 3166 O O . HIS B 1 131 ? 21.66673 -36.15156 10.77322 1.000 27.21667 248 HIS B O 1
ATOM 3173 N N . GLY B 1 132 ? 19.86306 -35.28086 9.76251 1.000 19.45091 249 GLY B N 1
ATOM 3174 C CA . GLY B 1 132 ? 20.63074 -34.35563 8.95548 1.000 21.09463 249 GLY B CA 1
ATOM 3175 C C . GLY B 1 132 ? 20.90347 -34.86702 7.55596 1.000 25.55902 249 GLY B C 1
ATOM 3176 O O . GLY B 1 132 ? 20.43099 -35.92381 7.12666 1.000 24.02175 249 GLY B O 1
ATOM 3177 N N . THR B 1 133 ? 21.69938 -34.08112 6.83462 1.000 23.83823 250 THR B N 1
ATOM 3178 C CA . THR B 1 133 ? 22.01908 -34.37611 5.44639 1.000 26.91137 250 THR B CA 1
ATOM 3179 C C . THR B 1 133 ? 23.33448 -33.70442 5.08182 1.000 26.09357 250 THR B C 1
ATOM 3180 O O . THR B 1 133 ? 23.73096 -32.70991 5.69554 1.000 23.52319 250 THR B O 1
ATOM 3184 N N . PHE B 1 134 ? 24.00618 -34.26579 4.07866 1.000 27.75201 251 PHE B N 1
ATOM 3185 C CA . PHE B 1 134 ? 25.20920 -33.67091 3.51271 1.000 19.69834 251 PHE B CA 1
ATOM 3186 C C . PHE B 1 134 ? 24.90621 -32.69732 2.38271 1.000 27.37997 251 PHE B C 1
ATOM 3187 O O . PHE B 1 134 ? 25.83942 -32.13028 1.80446 1.000 28.75383 251 PHE B O 1
ATOM 3195 N N . ALA B 1 135 ? 23.62937 -32.49263 2.05476 1.000 30.55229 252 ALA B N 1
ATOM 3196 C CA . ALA B 1 135 ? 23.25528 -31.59020 0.97396 1.000 28.59395 252 ALA B CA 1
ATOM 3197 C C . ALA B 1 135 ? 23.42253 -30.12289 1.34222 1.000 29.37040 252 ALA B C 1
ATOM 3198 O O . ALA B 1 135 ? 23.37094 -29.26975 0.45000 1.000 28.62072 252 ALA B O 1
ATOM 3200 N N . SER B 1 136 ? 23.61691 -29.80756 2.62005 1.000 27.96476 253 SER B N 1
ATOM 3201 C CA . SER B 1 136 ? 23.81769 -28.43003 3.04035 1.000 28.98586 253 SER B CA 1
ATOM 3202 C C . SER B 1 136 ? 24.78948 -28.40525 4.20911 1.000 25.77640 253 SER B C 1
ATOM 3203 O O . SER B 1 136 ? 25.03376 -29.42253 4.86320 1.000 24.37795 253 SER B O 1
ATOM 3206 N N . ALA B 1 137 ? 25.34364 -27.22314 4.46366 1.000 25.75517 254 ALA B N 1
ATOM 3207 C CA . ALA B 1 137 ? 26.29946 -27.03426 5.54191 1.000 24.41575 254 ALA B CA 1
ATOM 3208 C C . ALA B 1 137 ? 26.08650 -25.66382 6.16646 1.000 26.97301 254 ALA B C 1
ATOM 3209 O O . ALA B 1 137 ? 25.40078 -24.79891 5.61361 1.000 24.24303 254 ALA B O 1
ATOM 3211 N N . THR B 1 138 ? 26.69071 -25.47455 7.33645 1.000 26.81903 255 THR B N 1
ATOM 3212 C CA . THR B 1 138 ? 26.54416 -24.24612 8.10251 1.000 21.97912 255 THR B CA 1
ATOM 3213 C C . THR B 1 138 ? 27.86856 -23.92096 8.77151 1.000 20.35967 255 THR B C 1
ATOM 3214 O O . THR B 1 138 ? 28.50529 -24.80501 9.35229 1.000 22.79547 255 THR B O 1
ATOM 3218 N N . CYS B 1 139 ? 28.28301 -22.66035 8.68155 1.000 19.62843 256 CYS B N 1
ATOM 3219 C CA . CYS B 1 139 ? 29.47978 -22.22311 9.38387 1.000 21.39225 256 CYS B CA 1
ATOM 3220 C C . CYS B 1 139 ? 29.24044 -22.26315 10.88662 1.000 20.96649 256 CYS B C 1
ATOM 3221 O O . CYS B 1 139 ? 28.23870 -21.73810 11.38215 1.000 19.12036 256 CYS B O 1
ATOM 3224 N N . THR B 1 140 ? 30.16643 -22.88964 11.61274 1.000 22.96724 257 THR B N 1
ATOM 3225 C CA . THR B 1 140 ? 30.00818 -23.04432 13.05270 1.000 19.85609 257 THR B CA 1
ATOM 3226 C C . THR B 1 140 ? 30.13492 -21.72605 13.80428 1.000 22.01638 257 THR B C 1
ATOM 3227 O O . THR B 1 140 ? 29.75250 -21.65959 14.97688 1.000 20.22743 257 THR B O 1
ATOM 3231 N N . VAL B 1 141 ? 30.64559 -20.67881 13.16018 1.000 20.88743 258 VAL B N 1
ATOM 3232 C CA . VAL B 1 141 ? 30.89214 -19.40899 13.83386 1.000 24.18253 258 VAL B CA 1
ATOM 3233 C C . VAL B 1 141 ? 29.79701 -18.40163 13.50330 1.000 26.95390 258 VAL B C 1
ATOM 3234 O O . VAL B 1 141 ? 29.08737 -17.92674 14.39699 1.000 28.41205 258 VAL B O 1
ATOM 3238 N N . CYS B 1 142 ? 29.65074 -18.06605 12.22222 1.000 26.25391 259 CYS B N 1
ATOM 3239 C CA . CYS B 1 142 ? 28.76078 -16.99316 11.79739 1.000 25.95467 259 CYS B CA 1
ATOM 3240 C C . CYS B 1 142 ? 27.40549 -17.48358 11.30304 1.000 27.70242 259 CYS B C 1
ATOM 3241 O O . CYS B 1 142 ? 26.56774 -16.65714 10.93062 1.000 29.26825 259 CYS B O 1
ATOM 3244 N N . GLN B 1 143 ? 27.17401 -18.79617 11.27805 1.000 25.96696 260 GLN B N 1
ATOM 3245 C CA . GLN B 1 143 ? 25.90034 -19.42163 10.92115 1.000 26.54825 260 GLN B CA 1
ATOM 3246 C C . GLN B 1 143 ? 25.51581 -19.22718 9.45959 1.000 29.89451 260 GLN B C 1
ATOM 3247 O O . GLN B 1 143 ? 24.35022 -19.43731 9.10498 1.000 28.50360 260 GLN B O 1
ATOM 3253 N N . ARG B 1 144 ? 26.45105 -18.84361 8.60068 1.000 25.31677 261 ARG B N 1
ATOM 3254 C CA . ARG B 1 144 ? 26.13145 -18.66724 7.18834 1.000 21.20962 261 ARG B CA 1
ATOM 3255 C C . ARG B 1 144 ? 25.88586 -20.02301 6.53533 1.000 25.31019 261 ARG B C 1
ATOM 3256 O O . ARG B 1 144 ? 26.71146 -20.93334 6.67575 1.000 25.15186 261 ARG B O 1
ATOM 3264 N N . PRO B 1 145 ? 24.77108 -20.20068 5.83122 1.000 30.76667 262 PRO B N 1
ATOM 3265 C CA . PRO B 1 145 ? 24.47550 -21.48809 5.19853 1.000 30.15453 262 PRO B CA 1
ATOM 3266 C C . PRO B 1 145 ? 25.15691 -21.64720 3.84932 1.000 28.56253 262 PRO B C 1
ATOM 3267 O O . PRO B 1 145 ? 25.38523 -20.68738 3.11175 1.000 31.24091 262 PRO B O 1
ATOM 3271 N N . PHE B 1 146 ? 25.47613 -22.90175 3.53051 1.000 27.20466 263 PHE B N 1
ATOM 3272 C CA . PHE B 1 146 ? 26.14598 -23.25452 2.28764 1.000 26.64416 263 PHE B CA 1
ATOM 3273 C C . PHE B 1 146 ? 25.48014 -24.47130 1.66305 1.000 34.52073 263 PHE B C 1
ATOM 3274 O O . PHE B 1 146 ? 25.04630 -25.37966 2.38585 1.000 29.45591 263 PHE B O 1
ATOM 3282 N N . PRO B 1 147 ? 25.37924 -24.51790 0.33731 1.000 32.79766 264 PRO B N 1
ATOM 3283 C CA . PRO B 1 147 ? 25.04322 -25.78309 -0.32123 1.000 29.22943 264 PRO B CA 1
ATOM 3284 C C . PRO B 1 147 ? 26.17288 -26.78288 -0.13062 1.000 28.12227 264 PRO B C 1
ATOM 3285 O O . PRO B 1 147 ? 27.34961 -26.41435 -0.08225 1.000 29.95976 264 PRO B O 1
ATOM 3289 N N . GLY B 1 148 ? 25.80260 -28.05938 -0.00630 1.000 27.63417 265 GLY B N 1
ATOM 3290 C CA . GLY B 1 148 ? 26.79806 -29.08990 0.24387 1.000 30.56611 265 GLY B CA 1
ATOM 3291 C C . GLY B 1 148 ? 27.85797 -29.17882 -0.83578 1.000 33.98048 265 GLY B C 1
ATOM 3292 O O . GLY B 1 148 ? 28.98318 -29.61355 -0.57391 1.000 29.97211 265 GLY B O 1
ATOM 3293 N N . GLU B 1 149 ? 27.52034 -28.76269 -2.05758 1.000 34.57170 266 GLU B N 1
ATOM 3294 C CA . GLU B 1 149 ? 28.46841 -28.81058 -3.16234 1.000 32.28736 266 GLU B CA 1
ATOM 3295 C C . GLU B 1 149 ? 29.55838 -27.75607 -3.03372 1.000 31.24662 266 GLU B C 1
ATOM 3296 O O . GLU B 1 149 ? 30.64179 -27.93170 -3.60159 1.000 37.77856 266 GLU B O 1
ATOM 3302 N N . ASP B 1 150 ? 29.29885 -26.66868 -2.30197 1.000 35.74537 267 ASP B N 1
ATOM 3303 C CA . ASP B 1 150 ? 30.28550 -25.60280 -2.16967 1.000 32.69104 267 ASP B CA 1
ATOM 3304 C C . ASP B 1 150 ? 31.50864 -26.03262 -1.37138 1.000 34.39519 267 ASP B C 1
ATOM 3305 O O . ASP B 1 150 ? 32.55653 -25.38669 -1.47656 1.000 36.43858 267 ASP B O 1
ATOM 3310 N N . ILE B 1 151 ? 31.40344 -27.09742 -0.57822 1.000 33.23748 268 ILE B N 1
ATOM 3311 C CA . ILE B 1 151 ? 32.52412 -27.60628 0.20153 1.000 34.45429 268 ILE B CA 1
ATOM 3312 C C . ILE B 1 151 ? 32.97108 -28.97923 -0.28036 1.000 30.76059 268 ILE B C 1
ATOM 3313 O O . ILE B 1 151 ? 33.84030 -29.59603 0.34361 1.000 35.39025 268 ILE B O 1
ATOM 3318 N N . ARG B 1 152 ? 32.39801 -29.47608 -1.37985 1.000 33.24730 269 ARG B N 1
ATOM 3319 C CA . ARG B 1 152 ? 32.73911 -30.81428 -1.85393 1.000 29.50288 269 ARG B CA 1
ATOM 3320 C C . ARG B 1 152 ? 34.20499 -30.90488 -2.26097 1.000 38.87441 269 ARG B C 1
ATOM 3321 O O . ARG B 1 152 ? 34.85507 -31.93367 -2.04033 1.000 33.93895 269 ARG B O 1
ATOM 3329 N N . ALA B 1 153 ? 34.74422 -29.83611 -2.85201 1.000 35.07545 270 ALA B N 1
ATOM 3330 C CA . ALA B 1 153 ? 36.13162 -29.85775 -3.30574 1.000 36.76033 270 ALA B CA 1
ATOM 3331 C C . ALA B 1 153 ? 37.09146 -30.02483 -2.13345 1.000 36.13901 270 ALA B C 1
ATOM 3332 O O . ALA B 1 153 ? 38.01128 -30.85041 -2.18133 1.000 32.93621 270 ALA B O 1
ATOM 3334 N N . ASP B 1 154 ? 36.89193 -29.24362 -1.06782 1.000 35.20873 271 ASP B N 1
ATOM 3335 C CA . ASP B 1 154 ? 37.73294 -29.37920 0.11829 1.000 36.79397 271 ASP B CA 1
ATOM 3336 C C . ASP B 1 154 ? 37.57602 -30.75421 0.75460 1.000 32.81885 271 ASP B C 1
ATOM 3337 O O . ASP B 1 154 ? 38.55947 -31.35260 1.20908 1.000 32.05929 271 ASP B O 1
ATOM 3342 N N . VAL B 1 155 ? 36.34500 -31.26973 0.79794 1.000 33.08295 272 VAL B N 1
ATOM 3343 C CA . VAL B 1 155 ? 36.09717 -32.56109 1.43476 1.000 29.86586 272 VAL B CA 1
ATOM 3344 C C . VAL B 1 155 ? 36.79308 -33.67774 0.66676 1.000 36.84274 272 VAL B C 1
ATOM 3345 O O . VAL B 1 155 ? 37.43023 -34.55814 1.25758 1.000 31.06558 272 VAL B O 1
ATOM 3349 N N . MET B 1 156 ? 36.68581 -33.65560 -0.66372 1.000 35.09007 273 MET B N 1
ATOM 3350 C CA . MET B 1 156 ? 37.32440 -34.68209 -1.47780 1.000 38.91344 273 MET B CA 1
ATOM 3351 C C . MET B 1 156 ? 38.84361 -34.59933 -1.43010 1.000 42.02690 273 MET B C 1
ATOM 3352 O O . MET B 1 156 ? 39.51360 -35.60073 -1.70314 1.000 44.12218 273 MET B O 1
ATOM 3357 N N . ALA B 1 157 ? 39.39940 -33.43939 -1.08591 1.000 38.94059 274 ALA B N 1
ATOM 3358 C CA . ALA B 1 157 ? 40.83992 -33.25616 -0.99080 1.000 35.92224 274 ALA B CA 1
ATOM 3359 C C . ALA B 1 157 ? 41.34957 -33.34712 0.44141 1.000 37.94552 274 ALA B C 1
ATOM 3360 O O . ALA B 1 157 ? 42.49118 -32.95629 0.70619 1.000 50.20879 274 ALA B O 1
ATOM 3362 N N . ASP B 1 158 ? 40.52707 -33.84664 1.36687 1.000 39.70747 275 ASP B N 1
ATOM 3363 C CA . ASP B 1 158 ? 40.89947 -34.00038 2.77446 1.000 39.37881 275 ASP B CA 1
ATOM 3364 C C . ASP B 1 158 ? 41.26680 -32.66485 3.41599 1.000 37.62545 275 ASP B C 1
ATOM 3365 O O . ASP B 1 158 ? 42.09591 -32.60780 4.32757 1.000 37.57541 275 ASP B O 1
ATOM 3370 N N . ARG B 1 159 ? 40.65501 -31.58248 2.94471 1.000 33.21375 276 ARG B N 1
ATOM 3371 C CA . ARG B 1 159 ? 40.83260 -30.26064 3.52927 1.000 35.46875 276 ARG B CA 1
ATOM 3372 C C . ARG B 1 159 ? 39.59932 -29.90090 4.34532 1.000 29.81990 276 ARG B C 1
ATOM 3373 O O . ARG B 1 159 ? 38.46880 -30.06562 3.87477 1.000 34.66015 276 ARG B O 1
ATOM 3381 N N . VAL B 1 160 ? 39.81774 -29.41427 5.56242 1.000 27.21844 277 VAL B N 1
ATOM 3382 C CA . VAL B 1 160 ? 38.72031 -28.96232 6.41291 1.000 28.66018 277 VAL B CA 1
ATOM 3383 C C . VAL B 1 160 ? 38.14224 -27.68879 5.80722 1.000 27.74866 277 VAL B C 1
ATOM 3384 O O . VAL B 1 160 ? 38.85686 -26.68336 5.68233 1.000 27.66557 277 VAL B O 1
ATOM 3388 N N . PRO B 1 161 ? 36.86921 -27.68444 5.41448 1.000 28.66529 278 PRO B N 1
ATOM 3389 C CA . PRO B 1 161 ? 36.30573 -26.49813 4.75866 1.000 28.47847 278 PRO B CA 1
ATOM 3390 C C . PRO B 1 161 ? 36.20697 -25.32019 5.71539 1.000 33.09953 278 PRO B C 1
ATOM 3391 O O . PRO B 1 161 ? 35.83150 -25.46791 6.88078 1.000 26.45293 278 PRO B O 1
ATOM 3395 N N . ARG B 1 162 ? 36.55019 -24.14081 5.20511 1.000 28.02745 279 ARG B N 1
ATOM 3396 C CA . ARG B 1 162 ? 36.57066 -22.91521 5.98653 1.000 30.10194 279 ARG B CA 1
ATOM 3397 C C . ARG B 1 162 ? 35.59338 -21.90552 5.40090 1.000 28.28316 279 ARG B C 1
ATOM 3398 O O . ARG B 1 162 ? 35.37502 -21.85858 4.18635 1.000 27.32741 279 ARG B O 1
ATOM 3406 N N . CYS B 1 163 ? 35.00987 -21.09786 6.27715 1.000 26.36898 280 CYS B N 1
ATOM 3407 C CA . CYS B 1 163 ? 34.03697 -20.10419 5.84131 1.000 22.96403 280 CYS B CA 1
ATOM 3408 C C . CYS B 1 163 ? 34.74270 -18.96106 5.12195 1.000 23.06815 280 CYS B C 1
ATOM 3409 O O . CYS B 1 163 ? 35.70412 -18.39773 5.65689 1.000 30.68312 280 CYS B O 1
ATOM 3412 N N . PRO B 1 164 ? 34.30220 -18.58753 3.91750 1.000 26.52469 281 PRO B N 1
ATOM 3413 C CA . PRO B 1 164 ? 34.94553 -17.46716 3.21513 1.000 25.06772 281 PRO B CA 1
ATOM 3414 C C . PRO B 1 164 ? 34.72570 -16.12063 3.88208 1.000 28.22846 281 PRO B C 1
ATOM 3415 O O . PRO B 1 164 ? 35.42840 -15.16277 3.53769 1.000 28.38689 281 PRO B O 1
ATOM 3419 N N . VAL B 1 165 ? 33.78789 -16.01153 4.81828 1.000 26.46749 282 VAL B N 1
ATOM 3420 C CA . VAL B 1 165 ? 33.48878 -14.72160 5.43016 1.000 26.00533 282 VAL B CA 1
ATOM 3421 C C . VAL B 1 165 ? 34.23471 -14.53570 6.74576 1.000 28.53941 282 VAL B C 1
ATOM 3422 O O . VAL B 1 165 ? 34.77427 -13.45903 7.00736 1.000 30.96591 282 VAL B O 1
ATOM 3426 N N . CYS B 1 166 ? 34.29205 -15.57009 7.58877 1.000 29.06531 283 CYS B N 1
ATOM 3427 C CA . CYS B 1 166 ? 34.88870 -15.44617 8.91066 1.000 24.88020 283 CYS B CA 1
ATOM 3428 C C . CYS B 1 166 ? 35.96785 -16.47902 9.20804 1.000 26.54000 283 CYS B C 1
ATOM 3429 O O . CYS B 1 166 ? 36.51765 -16.46431 10.31536 1.000 26.32691 283 CYS B O 1
ATOM 3432 N N . THR B 1 167 ? 36.28108 -17.37012 8.26531 1.000 25.07457 284 THR B N 1
ATOM 3433 C CA . THR B 1 167 ? 37.28395 -18.42874 8.38665 1.000 23.93405 284 THR B CA 1
ATOM 3434 C C . THR B 1 167 ? 36.91991 -19.48433 9.42142 1.000 28.25271 284 THR B C 1
ATOM 3435 O O . THR B 1 167 ? 37.79528 -20.24861 9.84377 1.000 31.82132 284 THR B O 1
ATOM 3439 N N . GLY B 1 168 ? 35.66398 -19.55006 9.85083 1.000 27.31806 285 GLY B N 1
ATOM 3440 C CA . GLY B 1 168 ? 35.25797 -20.60526 10.75125 1.000 28.18751 285 GLY B CA 1
ATOM 3441 C C . GLY B 1 168 ? 35.09880 -21.93212 10.03682 1.000 25.04600 285 GLY B C 1
ATOM 3442 O O . GLY B 1 168 ? 34.97838 -22.00702 8.81311 1.000 26.61209 285 GLY B O 1
ATOM 3443 N N . VAL B 1 169 ? 35.10787 -23.00574 10.82607 1.000 32.51566 286 VAL B N 1
ATOM 3444 C CA . VAL B 1 169 ? 34.90321 -24.33721 10.27132 1.000 24.91002 286 VAL B CA 1
ATOM 3445 C C . VAL B 1 169 ? 33.46867 -24.45761 9.77628 1.000 20.26307 286 VAL B C 1
ATOM 3446 O O . VAL B 1 169 ? 32.51680 -24.11190 10.48871 1.000 22.31216 286 VAL B O 1
ATOM 3450 N N . VAL B 1 170 ? 33.30799 -24.93718 8.54690 1.000 22.07495 287 VAL B N 1
ATOM 3451 C CA . VAL B 1 170 ? 31.99677 -25.16020 7.95171 1.000 22.74393 287 VAL B CA 1
ATOM 3452 C C . VAL B 1 170 ? 31.62974 -26.62223 8.15699 1.000 18.43421 287 VAL B C 1
ATOM 3453 O O . VAL B 1 170 ? 32.32912 -27.52197 7.67659 1.000 26.32316 287 VAL B O 1
ATOM 3457 N N . LYS B 1 171 ? 30.53993 -26.85925 8.87743 1.000 20.67257 288 LYS B N 1
ATOM 3458 C CA . LYS B 1 171 ? 30.12531 -28.20023 9.24296 1.000 22.90297 288 LYS B CA 1
ATOM 3459 C C . LYS B 1 171 ? 28.89136 -28.60416 8.45509 1.000 20.35782 288 LYS B C 1
ATOM 3460 O O . LYS B 1 171 ? 27.90953 -27.84944 8.42511 1.000 22.90886 288 LYS B O 1
ATOM 3466 N N . PRO B 1 172 ? 28.90808 -29.76167 7.79342 1.000 23.61620 289 PRO B N 1
ATOM 3467 C CA . PRO B 1 172 ? 27.69505 -30.24863 7.12823 1.000 26.22001 289 PRO B CA 1
ATOM 3468 C C . PRO B 1 172 ? 26.54647 -30.37574 8.11789 1.000 23.34463 289 PRO B C 1
ATOM 3469 O O . PRO B 1 172 ? 26.74804 -30.64440 9.30404 1.000 25.76759 289 PRO B O 1
ATOM 3473 N N . ASP B 1 173 ? 25.32834 -30.17796 7.61773 1.000 21.67814 290 ASP B N 1
ATOM 3474 C CA . ASP B 1 173 ? 24.15640 -30.15616 8.48456 1.000 21.39108 290 ASP B CA 1
ATOM 3475 C C . ASP B 1 173 ? 23.79561 -31.55120 8.98222 1.000 23.48748 290 ASP B C 1
ATOM 3476 O O . ASP B 1 173 ? 22.64757 -31.98542 8.85244 1.000 20.79503 290 ASP B O 1
ATOM 3481 N N . ILE B 1 174 ? 24.76748 -32.25602 9.55252 1.000 22.24758 291 ILE B N 1
ATOM 3482 C CA . ILE B 1 174 ? 24.53563 -33.55064 10.17981 1.000 18.15097 291 ILE B CA 1
ATOM 3483 C C . ILE B 1 174 ? 24.26669 -33.32217 11.66005 1.000 19.31485 291 ILE B C 1
ATOM 3484 O O . ILE B 1 174 ? 25.00086 -32.58319 12.32714 1.000 22.56517 291 ILE B O 1
ATOM 3489 N N . VAL B 1 175 ? 23.21303 -33.94931 12.17508 1.000 22.06229 292 VAL B N 1
ATOM 3490 C CA . VAL B 1 175 ? 22.81336 -33.76195 13.56638 1.000 25.72296 292 VAL B CA 1
ATOM 3491 C C . VAL B 1 175 ? 23.77206 -34.54477 14.45842 1.000 25.01257 292 VAL B C 1
ATOM 3492 O O . VAL B 1 175 ? 23.79067 -35.77790 14.43921 1.000 24.25128 292 VAL B O 1
ATOM 3496 N N . PHE B 1 176 ? 24.57113 -33.82707 15.24194 1.000 23.06416 293 PHE B N 1
ATOM 3497 C CA . PHE B 1 176 ? 25.43338 -34.46394 16.22192 1.000 23.40217 293 PHE B CA 1
ATOM 3498 C C . PHE B 1 176 ? 24.6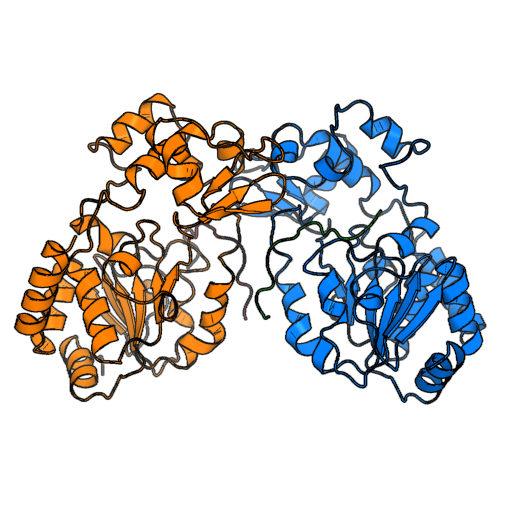4948 -34.76846 17.49539 1.000 25.69084 293 PHE B C 1
ATOM 3499 O O . PHE B 1 176 ? 23.52081 -34.30984 17.69080 1.000 24.75220 293 PHE B O 1
ATOM 3507 N N . PHE B 1 177 ? 25.26558 -35.55639 18.37286 1.000 25.32805 294 PHE B N 1
ATOM 3508 C CA . PHE B 1 177 ? 24.67130 -35.80826 19.67713 1.000 26.12349 294 PHE B CA 1
ATOM 3509 C C . PHE B 1 177 ? 24.64255 -34.52129 20.49202 1.000 20.72022 294 PHE B C 1
ATOM 3510 O O . PHE B 1 177 ? 25.58725 -33.72708 20.46722 1.000 22.82411 294 PHE B O 1
ATOM 3518 N N . GLY B 1 178 ? 23.54408 -34.31448 21.21499 1.000 23.96446 295 GLY B N 1
ATOM 3519 C CA . GLY B 1 178 ? 23.32199 -33.07787 21.92771 1.000 22.22662 295 GLY B CA 1
ATOM 3520 C C . GLY B 1 178 ? 22.62517 -32.00253 21.12719 1.000 28.71635 295 GLY B C 1
ATOM 3521 O O . GLY B 1 178 ? 22.16373 -31.01644 21.71490 1.000 29.97584 295 GLY B O 1
ATOM 3522 N N . GLU B 1 179 ? 22.53426 -32.15660 19.81020 1.000 29.45232 296 GLU B N 1
ATOM 3523 C CA . GLU B 1 179 ? 21.83483 -31.17905 18.99241 1.000 35.35003 296 GLU B CA 1
ATOM 3524 C C . GLU B 1 179 ? 20.39890 -31.61760 18.74588 1.000 29.69806 296 GLU B C 1
ATOM 3525 O O . GLU B 1 179 ? 20.14010 -32.80670 18.52380 1.000 29.86554 296 GLU B O 1
ATOM 3531 N N . PRO B 1 180 ? 19.45321 -30.68510 18.78798 1.000 34.65988 297 PRO B N 1
ATOM 3532 C CA . PRO B 1 180 ? 18.07026 -31.02719 18.44891 1.000 36.49139 297 PRO B CA 1
ATOM 3533 C C . PRO B 1 180 ? 17.93461 -31.37203 16.97473 1.000 32.02431 297 PRO B C 1
ATOM 3534 O O . PRO B 1 180 ? 18.72257 -30.94664 16.12859 1.000 31.77300 297 PRO B O 1
ATOM 3538 N N . LEU B 1 181 ? 16.91482 -32.17179 16.67998 1.000 33.37624 298 LEU B N 1
ATOM 3539 C CA . LEU B 1 181 ? 16.66586 -32.60933 15.31974 1.000 31.97661 298 LEU B CA 1
ATOM 3540 C C . LEU B 1 181 ? 16.23423 -31.42479 14.45498 1.000 28.98085 298 LEU B C 1
ATOM 3541 O O . LEU B 1 181 ? 15.81474 -30.38780 14.97497 1.000 35.23279 298 LEU B O 1
ATOM 3546 N N . PRO B 1 182 ? 16.34728 -31.54702 13.13010 1.000 34.99589 299 PRO B N 1
ATOM 3547 C CA . PRO B 1 182 ? 15.96082 -30.43747 12.24845 1.000 36.26138 299 PRO B CA 1
ATOM 3548 C C . PRO B 1 182 ? 14.50077 -30.05007 12.43231 1.000 36.44820 299 PRO B C 1
ATOM 3549 O O . PRO B 1 182 ? 13.70523 -30.74906 13.06403 1.000 34.42189 299 PRO B O 1
ATOM 3553 N N . GLN B 1 183 ? 14.14973 -28.89844 11.85570 1.000 40.46304 300 GLN B N 1
ATOM 3554 C CA . GLN B 1 183 ? 12.81274 -28.35128 12.05887 1.000 49.53639 300 GLN B CA 1
ATOM 3555 C C . GLN B 1 183 ? 11.73644 -29.22098 11.41979 1.000 37.10855 300 GLN B C 1
ATOM 3556 O O . GLN B 1 183 ? 10.60557 -29.26711 11.91798 1.000 34.53411 300 GLN B O 1
ATOM 3562 N N . ARG B 1 184 ? 12.06363 -29.92013 10.32961 1.000 42.25748 301 ARG B N 1
ATOM 3563 C CA . ARG B 1 184 ? 11.07924 -30.77430 9.67337 1.000 37.12132 301 ARG B CA 1
ATOM 3564 C C . ARG B 1 184 ? 10.64949 -31.94590 10.54562 1.000 36.05748 301 ARG B C 1
ATOM 3565 O O . ARG B 1 184 ? 9.59959 -32.54332 10.28426 1.000 32.72259 301 ARG B O 1
ATOM 3573 N N . PHE B 1 185 ? 11.43165 -32.28801 11.57287 1.000 32.15354 302 PHE B N 1
ATOM 3574 C CA . PHE B 1 185 ? 11.05013 -33.37219 12.47040 1.000 36.91887 302 PHE B CA 1
ATOM 3575 C C . PHE B 1 185 ? 9.74982 -33.07783 13.20601 1.000 32.60542 302 PHE B C 1
ATOM 3576 O O . PHE B 1 185 ? 9.05759 -34.01475 13.61960 1.000 30.17311 302 PHE B O 1
ATOM 3584 N N . LEU B 1 186 ? 9.39453 -31.80107 13.36618 1.000 40.64656 303 LEU B N 1
ATOM 3585 C CA . LEU B 1 186 ? 8.14372 -31.44184 14.02232 1.000 40.96220 303 LEU B CA 1
ATOM 3586 C C . LEU B 1 186 ? 6.91281 -31.84765 13.22215 1.000 39.40761 303 LEU B C 1
ATOM 3587 O O . LEU B 1 186 ? 5.79638 -31.70859 13.73249 1.000 44.41449 303 LEU B O 1
ATOM 3592 N N . LEU B 1 187 ? 7.08154 -32.34055 11.99160 1.000 37.83415 304 LEU B N 1
ATOM 3593 C CA . LEU B 1 187 ? 5.94023 -32.81149 11.21542 1.000 36.99811 304 LEU B CA 1
ATOM 3594 C C . LEU B 1 187 ? 5.29642 -34.04913 11.82587 1.000 32.96549 304 LEU B C 1
ATOM 3595 O O . LEU B 1 187 ? 4.18333 -34.41036 11.43042 1.000 40.52667 304 LEU B O 1
ATOM 3600 N N . HIS B 1 188 ? 5.96961 -34.70505 12.77463 1.000 33.01254 305 HIS B N 1
ATOM 3601 C CA . HIS B 1 188 ? 5.41476 -35.89224 13.41186 1.000 38.79442 305 HIS B CA 1
ATOM 3602 C C . HIS B 1 188 ? 4.19588 -35.57304 14.26723 1.000 44.68229 305 HIS B C 1
ATOM 3603 O O . HIS B 1 188 ? 3.41701 -36.48123 14.57548 1.000 47.69657 305 HIS B O 1
ATOM 3610 N N . VAL B 1 189 ? 4.02767 -34.31094 14.67059 1.000 43.79038 306 VAL B N 1
ATOM 3611 C CA . VAL B 1 189 ? 2.85423 -33.91724 15.43973 1.000 47.79195 306 VAL B CA 1
ATOM 3612 C C . VAL B 1 189 ? 1.58330 -34.17099 14.63949 1.000 42.30736 306 VAL B C 1
ATOM 3613 O O . VAL B 1 189 ? 0.55838 -34.58117 15.20184 1.000 49.84400 306 VAL B O 1
ATOM 3617 N N . VAL B 1 190 ? 1.62389 -33.94362 13.32571 1.000 39.69595 307 VAL B N 1
ATOM 3618 C CA . VAL B 1 190 ? 0.46474 -34.15861 12.48023 1.000 49.83711 307 VAL B CA 1
ATOM 3619 C C . VAL B 1 190 ? 0.55269 -35.45259 11.67854 1.000 44.61734 307 VAL B C 1
ATOM 3620 O O . VAL B 1 190 ? -0.48544 -36.07525 11.42469 1.000 46.50750 307 VAL B O 1
ATOM 3624 N N . ASP B 1 191 ? 1.75296 -35.90163 11.30685 1.000 46.13948 308 ASP B N 1
ATOM 3625 C CA . ASP B 1 191 ? 1.86342 -37.08598 10.45761 1.000 40.78012 308 ASP B CA 1
ATOM 3626 C C . ASP B 1 191 ? 1.41660 -38.34508 11.19410 1.000 43.64939 308 ASP B C 1
ATOM 3627 O O . ASP B 1 191 ? 0.53053 -39.07318 10.73546 1.000 47.34191 308 ASP B O 1
ATOM 3632 N N . PHE B 1 192 ? 2.01616 -38.60774 12.34974 1.000 40.79864 309 PHE B N 1
ATOM 3633 C CA . PHE B 1 192 ? 1.76792 -39.87214 13.03876 1.000 48.82713 309 PHE B CA 1
ATOM 3634 C C . PHE B 1 192 ? 0.32231 -40.03950 13.48705 1.000 54.87165 309 PHE B C 1
ATOM 3635 O O . PHE B 1 192 ? -0.18961 -41.16999 13.39049 1.000 56.59309 309 PHE B O 1
ATOM 3643 N N . PRO B 1 193 ? -0.38922 -39.01720 13.97812 1.000 53.89249 310 PRO B N 1
ATOM 3644 C CA . PRO B 1 193 ? -1.83080 -39.20833 14.21979 1.000 57.59634 310 PRO B CA 1
ATOM 3645 C C . PRO B 1 193 ? -2.61628 -39.50051 12.95442 1.000 57.52125 310 PRO B C 1
ATOM 3646 O O . PRO B 1 193 ? -3.59875 -40.24966 13.00906 1.000 59.79392 310 PRO B O 1
ATOM 3650 N N . MET B 1 194 ? -2.20735 -38.93869 11.81172 1.000 55.45878 311 MET B N 1
ATOM 3651 C CA . MET B 1 194 ? -2.92211 -39.18606 10.56242 1.000 52.63240 311 MET B CA 1
ATOM 3652 C C . MET B 1 194 ? -2.71492 -40.60680 10.05505 1.000 53.12815 311 MET B C 1
ATOM 3653 O O . MET B 1 194 ? -3.57852 -41.14159 9.35013 1.000 56.59622 311 MET B O 1
ATOM 3658 N N . ALA B 1 195 ? -1.58725 -41.22605 10.39458 1.000 56.40683 312 ALA B N 1
ATOM 3659 C CA . ALA B 1 195 ? -1.21942 -42.50237 9.79905 1.000 54.16528 312 ALA B CA 1
ATOM 3660 C C . ALA B 1 195 ? -2.20459 -43.59938 10.18282 1.000 57.69166 312 ALA B C 1
ATOM 3661 O O . ALA B 1 195 ? -2.79045 -43.59294 11.26847 1.000 60.06713 312 ALA B O 1
ATOM 3663 N N . ASP B 1 196 ? -2.38579 -44.54777 9.26373 1.000 52.22766 313 ASP B N 1
ATOM 3664 C CA . ASP B 1 196 ? -3.14998 -45.75870 9.51913 1.000 57.75533 313 ASP B CA 1
ATOM 3665 C C . ASP B 1 196 ? -2.29334 -47.01414 9.43495 1.000 57.80534 313 ASP B C 1
ATOM 3666 O O . ASP B 1 196 ? -2.80841 -48.11610 9.65760 1.000 50.16271 313 ASP B O 1
ATOM 3671 N N . LEU B 1 197 ? -1.00451 -46.87743 9.12626 1.000 50.80318 314 LEU B N 1
ATOM 3672 C CA . LEU B 1 197 ? -0.07413 -47.99813 9.08710 1.000 51.89791 314 LEU B CA 1
ATOM 3673 C C . LEU B 1 197 ? 1.32687 -47.46814 9.34975 1.000 42.36178 314 LEU B C 1
ATOM 3674 O O . LEU B 1 197 ? 1.71990 -46.44695 8.77835 1.000 36.90079 314 LEU B O 1
ATOM 3679 N N . LEU B 1 198 ? 2.07177 -48.15739 10.21115 1.000 44.46751 315 LEU B N 1
ATOM 3680 C CA . LEU B 1 198 ? 3.42253 -47.75506 10.58504 1.000 43.12322 315 LEU B CA 1
ATOM 3681 C C . LEU B 1 198 ? 4.40226 -48.83222 10.14416 1.000 37.37784 315 LEU B C 1
ATOM 3682 O O . LEU B 1 198 ? 4.28387 -49.99070 10.55821 1.000 43.87796 315 LEU B O 1
ATOM 3687 N N . LEU B 1 199 ? 5.36607 -48.45004 9.31132 1.000 36.91154 316 LEU B N 1
ATOM 3688 C CA . LEU B 1 199 ? 6.41590 -49.34795 8.85054 1.000 34.95459 316 LEU B CA 1
ATOM 3689 C C . LEU B 1 199 ? 7.73728 -48.94753 9.49150 1.000 32.30264 316 LEU B C 1
ATOM 3690 O O . LEU B 1 199 ? 8.14725 -47.78503 9.40697 1.000 40.84232 316 LEU B O 1
ATOM 3695 N N . ILE B 1 200 ? 8.39464 -49.90804 10.13440 1.000 32.29167 317 ILE B N 1
ATOM 3696 C CA . ILE B 1 200 ? 9.67954 -49.69497 10.79056 1.000 34.61958 317 ILE B CA 1
ATOM 3697 C C . ILE B 1 200 ? 10.66532 -50.69208 10.19990 1.000 37.98784 317 ILE B C 1
ATOM 3698 O O . ILE B 1 200 ? 10.47919 -51.90850 10.33160 1.000 38.88068 317 ILE B O 1
ATOM 3703 N N . LEU B 1 201 ? 11.70875 -50.18125 9.54812 1.000 31.57155 318 LEU B N 1
ATOM 3704 C CA . LEU B 1 201 ? 12.59923 -51.00324 8.73746 1.000 27.58722 318 LEU B CA 1
ATOM 3705 C C . LEU B 1 201 ? 14.04073 -50.79381 9.17643 1.000 30.24061 318 LEU B C 1
ATOM 3706 O O . LEU B 1 201 ? 14.55528 -49.67259 9.11093 1.000 26.47004 318 LEU B O 1
ATOM 3711 N N . GLY B 1 202 ? 14.68308 -51.87231 9.62361 1.000 28.06838 319 GLY B N 1
ATOM 3712 C CA . GLY B 1 202 ? 16.11491 -51.90212 9.86384 1.000 32.34930 319 GLY B CA 1
ATOM 3713 C C . GLY B 1 202 ? 16.67614 -50.84291 10.79109 1.000 33.68268 319 GLY B C 1
ATOM 3714 O O . GLY B 1 202 ? 17.53599 -50.05717 10.38423 1.000 31.10708 319 GLY B O 1
ATOM 3715 N N . THR B 1 203 ? 16.21913 -50.81618 12.04062 1.000 31.91037 320 THR B N 1
ATOM 3716 C CA . THR B 1 203 ? 16.73733 -49.86720 13.01549 1.000 35.06975 320 THR B CA 1
ATOM 3717 C C . THR B 1 203 ? 16.67038 -50.48484 14.40372 1.000 42.31206 320 THR B C 1
ATOM 3718 O O . THR B 1 203 ? 15.73056 -51.21862 14.72058 1.000 40.68174 320 THR B O 1
ATOM 3722 N N . SER B 1 204 ? 17.67680 -50.18440 15.22484 1.000 38.42349 321 SER B N 1
ATOM 3723 C CA . SER B 1 204 ? 17.71975 -50.68213 16.59303 1.000 42.84659 321 SER B CA 1
ATOM 3724 C C . SER B 1 204 ? 16.87506 -49.85397 17.55136 1.000 43.64911 321 SER B C 1
ATOM 3725 O O . SER B 1 204 ? 16.65440 -50.29191 18.68604 1.000 44.04868 321 SER B O 1
ATOM 3728 N N . LEU B 1 205 ? 16.40420 -48.67954 17.12328 1.000 34.32116 322 LEU B N 1
ATOM 3729 C CA . LEU B 1 205 ? 15.56208 -47.80936 17.94695 1.000 39.57310 322 LEU B CA 1
ATOM 3730 C C . LEU B 1 205 ? 16.24645 -47.45928 19.26705 1.000 39.20030 322 LEU B C 1
ATOM 3731 O O . LEU B 1 205 ? 15.63219 -47.49140 20.33493 1.000 45.42314 322 LEU B O 1
ATOM 3736 N N . GLU B 1 206 ? 17.53197 -47.11676 19.19325 1.000 30.77368 323 GLU B N 1
ATOM 3737 C CA . GLU B 1 206 ? 18.32209 -46.78223 20.37073 1.000 39.90660 323 GLU B CA 1
ATOM 3738 C C . GLU B 1 206 ? 18.75011 -45.32091 20.39673 1.000 33.34860 323 GLU B C 1
ATOM 3739 O O . GLU B 1 206 ? 19.61353 -44.95295 21.19997 1.000 39.85539 323 GLU B O 1
ATOM 3745 N N . VAL B 1 207 ? 18.17220 -44.48134 19.54274 1.000 33.74853 324 VAL B N 1
ATOM 3746 C CA . VAL B 1 207 ? 18.50012 -43.06152 19.48169 1.000 33.44892 324 VAL B CA 1
ATOM 3747 C C . VAL B 1 207 ? 17.20907 -42.27203 19.63928 1.000 28.70503 324 VAL B C 1
ATOM 3748 O O . VAL B 1 207 ? 16.26902 -42.44521 18.85328 1.000 31.85097 324 VAL B O 1
ATOM 3752 N N . GLU B 1 208 ? 17.16201 -41.40868 20.65945 1.000 35.07105 325 GLU B N 1
ATOM 3753 C CA . GLU B 1 208 ? 16.05601 -40.50613 20.93555 1.000 30.64907 325 GLU B CA 1
ATOM 3754 C C . GLU B 1 208 ? 16.31290 -39.14371 20.29641 1.000 36.31380 325 GLU B C 1
ATOM 3755 O O . GLU B 1 208 ? 17.46807 -38.75296 20.09862 1.000 28.61474 325 GLU B O 1
ATOM 3761 N N . PRO B 1 209 ? 15.25884 -38.38190 19.95714 1.000 34.71830 326 PRO B N 1
ATOM 3762 C CA . PRO B 1 209 ? 13.83877 -38.70589 20.13358 1.000 37.68428 326 PRO B CA 1
ATOM 3763 C C . PRO B 1 209 ? 13.22247 -39.46619 18.96044 1.000 37.10019 326 PRO B C 1
ATOM 3764 O O . PRO B 1 209 ? 11.99672 -39.55411 18.87713 1.000 37.89580 326 PRO B O 1
ATOM 3768 N N . PHE B 1 210 ? 14.05808 -40.00594 18.06913 1.000 33.43042 327 PHE B N 1
ATOM 3769 C CA . PHE B 1 210 ? 13.53175 -40.72403 16.91155 1.000 32.69665 327 PHE B CA 1
ATOM 3770 C C . PHE B 1 210 ? 12.82211 -42.00537 17.32992 1.000 32.40358 327 PHE B C 1
ATOM 3771 O O . PHE B 1 210 ? 11.74974 -42.32778 16.80482 1.000 37.44430 327 PHE B O 1
ATOM 3779 N N . ALA B 1 211 ? 13.40709 -42.75010 18.27058 1.000 33.16493 328 ALA B N 1
ATOM 3780 C CA . ALA B 1 211 ? 12.84468 -44.03375 18.67214 1.000 38.37277 328 ALA B CA 1
ATOM 3781 C C . ALA B 1 211 ? 11.50234 -43.89365 19.37767 1.000 45.19575 328 ALA B C 1
ATOM 3782 O O . ALA B 1 211 ? 10.73580 -44.86171 19.41848 1.000 46.43162 328 ALA B O 1
ATOM 3784 N N A SER B 1 212 ? 11.20060 -42.71910 19.93127 0.656 38.98333 329 SER B N 1
ATOM 3785 N N B SER B 1 212 ? 11.19913 -42.71900 19.93010 0.344 39.07926 329 SER B N 1
ATOM 3786 C CA A SER B 1 212 ? 9.93911 -42.50890 20.62872 0.656 42.56296 329 SER B CA 1
ATOM 3787 C CA B SER B 1 212 ? 9.93776 -42.51284 20.62936 0.344 42.55386 329 SER B CA 1
ATOM 3788 C C A SER B 1 212 ? 8.75786 -42.32951 19.68469 0.656 43.47450 329 SER B C 1
ATOM 3789 C C B SER B 1 212 ? 8.75906 -42.30334 19.68794 0.344 43.42623 329 SER B C 1
ATOM 3790 O O A SER B 1 212 ? 7.61197 -42.34662 20.14694 0.656 44.31287 329 SER B O 1
ATOM 3791 O O B SER B 1 212 ? 7.61563 -42.27259 20.15554 0.344 44.30631 329 SER B O 1
ATOM 3796 N N . LEU B 1 213 ? 9.00300 -42.16118 18.38269 1.000 44.10004 330 LEU B N 1
ATOM 3797 C CA . LEU B 1 213 ? 7.91095 -41.95328 17.43751 1.000 40.74001 330 LEU B CA 1
ATOM 3798 C C . LEU B 1 213 ? 7.04613 -43.19287 17.25594 1.000 36.95749 330 LEU B C 1
ATOM 3799 O O . LEU B 1 213 ? 5.91550 -43.07584 16.77179 1.000 40.35069 330 LEU B O 1
ATOM 3804 N N . THR B 1 214 ? 7.54814 -44.37125 17.63140 1.000 38.06604 331 THR B N 1
ATOM 3805 C CA . THR B 1 214 ? 6.77314 -45.59873 17.49304 1.000 39.81285 331 THR B CA 1
ATOM 3806 C C . THR B 1 214 ? 5.49125 -45.57510 18.31599 1.000 41.59991 331 THR B C 1
ATOM 3807 O O . THR B 1 214 ? 4.55848 -46.32582 18.01027 1.000 51.10566 331 THR B O 1
ATOM 3811 N N . GLU B 1 215 ? 5.42177 -44.73434 19.34676 1.000 47.30975 332 GLU B N 1
ATOM 3812 C CA . GLU B 1 215 ? 4.23427 -44.62442 20.18228 1.000 48.39995 332 GLU B CA 1
ATOM 3813 C C . GLU B 1 215 ? 3.26090 -43.55520 19.70379 1.000 46.06681 332 GLU B C 1
ATOM 3814 O O . GLU B 1 215 ? 2.13234 -43.50045 20.20412 1.000 49.07221 332 GLU B O 1
ATOM 3820 N N . ALA B 1 216 ? 3.66296 -42.71186 18.75233 1.000 46.80691 333 ALA B N 1
ATOM 3821 C CA . ALA B 1 216 ? 2.85052 -41.57342 18.34297 1.000 46.08168 333 ALA B CA 1
ATOM 3822 C C . ALA B 1 216 ? 1.67948 -41.95379 17.44562 1.000 51.19768 333 ALA B C 1
ATOM 3823 O O . ALA B 1 216 ? 0.84579 -41.09060 17.14989 1.000 46.49711 333 ALA B O 1
ATOM 3825 N N . VAL B 1 217 ? 1.59357 -43.20092 17.00439 1.000 46.23747 334 VAL B N 1
ATOM 3826 C CA . VAL B 1 217 ? 0.45672 -43.66083 16.21625 1.000 52.56647 334 VAL B CA 1
ATOM 3827 C C . VAL B 1 217 ? -0.62048 -44.16952 17.16194 1.000 53.40733 334 VAL B C 1
ATOM 3828 O O . VAL B 1 217 ? -0.33865 -44.61577 18.27923 1.000 52.49122 334 VAL B O 1
ATOM 3832 N N . ARG B 1 218 ? -1.87106 -44.09275 16.71265 1.000 55.01001 335 ARG B N 1
ATOM 3833 C CA . ARG B 1 218 ? -2.98643 -44.57047 17.51700 1.000 56.86008 335 ARG B CA 1
ATOM 3834 C C . ARG B 1 218 ? -2.87533 -46.07291 17.74833 1.000 57.87615 335 ARG B C 1
ATOM 3835 O O . ARG B 1 218 ? -2.25455 -46.80137 16.96948 1.000 61.68889 335 ARG B O 1
ATOM 3843 N N . SER B 1 219 ? -3.49139 -46.53756 18.83816 1.000 65.19086 336 SER B N 1
ATOM 3844 C CA . SER B 1 219 ? -3.51911 -47.96793 19.11995 1.000 59.97312 336 SER B CA 1
ATOM 3845 C C . SER B 1 219 ? -4.33214 -48.74040 18.08942 1.000 52.79457 336 SER B C 1
ATOM 3846 O O . SER B 1 219 ? -4.19356 -49.96480 17.99889 1.000 57.39072 336 SER B O 1
ATOM 3849 N N . SER B 1 220 ? -5.17315 -48.05518 17.31650 1.000 58.60531 337 SER B N 1
ATOM 3850 C CA . SER B 1 220 ? -5.90949 -48.66661 16.21831 1.000 59.20721 337 SER B CA 1
ATOM 3851 C C . SER B 1 220 ? -5.07081 -48.82240 14.95719 1.000 60.64230 337 SER B C 1
ATOM 3852 O O . SER B 1 220 ? -5.58327 -49.32216 13.94983 1.000 62.56375 337 SER B O 1
ATOM 3855 N N . VAL B 1 221 ? -3.80825 -48.41525 14.98800 1.000 60.25912 338 VAL B N 1
ATOM 3856 C CA . VAL B 1 221 ? -2.93972 -48.41866 13.81575 1.000 56.01385 338 VAL B CA 1
ATOM 3857 C C . VAL B 1 221 ? -1.97051 -49.59531 13.94368 1.000 49.33054 338 VAL B C 1
ATOM 3858 O O . VAL B 1 221 ? -1.25837 -49.68086 14.95348 1.000 49.27342 338 VAL B O 1
ATOM 3862 N N . PRO B 1 222 ? -1.91992 -50.50016 12.97099 1.000 56.68334 339 PRO B N 1
ATOM 3863 C CA . PRO B 1 222 ? -0.93358 -51.58486 13.03281 1.000 56.71530 339 PRO B CA 1
ATOM 3864 C C . PRO B 1 222 ? 0.48169 -51.05809 12.86144 1.000 47.43447 339 PRO B C 1
ATOM 3865 O O . PRO B 1 222 ? 0.72580 -50.07436 12.15793 1.000 43.72335 339 PRO B O 1
ATOM 3869 N N . ARG B 1 223 ? 1.42228 -51.73147 13.51956 1.000 47.37598 340 ARG B N 1
ATOM 3870 C CA . ARG B 1 223 ? 2.83833 -51.37284 13.46754 1.000 46.06202 340 ARG B CA 1
ATOM 3871 C C . ARG B 1 223 ? 3.61760 -52.58216 12.95819 1.000 43.12687 340 ARG B C 1
ATOM 3872 O O . ARG B 1 223 ? 3.82767 -53.55158 13.69418 1.000 50.73850 340 ARG B O 1
ATOM 3880 N N . LEU B 1 224 ? 4.04509 -52.52341 11.70015 1.000 45.60281 341 LEU B N 1
ATOM 3881 C CA . LEU B 1 224 ? 4.81357 -53.59219 11.07531 1.000 43.22684 341 LEU B CA 1
ATOM 3882 C C . LEU B 1 224 ? 6.30206 -53.29648 11.20238 1.000 39.44559 341 LEU B C 1
ATOM 3883 O O . LEU B 1 224 ? 6.76158 -52.21546 10.81797 1.000 43.71521 341 LEU B O 1
ATOM 3888 N N . LEU B 1 225 ? 7.04878 -54.25950 11.73749 1.000 43.05887 342 LEU B N 1
ATOM 3889 C CA . LEU B 1 225 ? 8.48707 -54.13321 11.93655 1.000 38.81336 342 LEU B CA 1
ATOM 3890 C C . LEU B 1 225 ? 9.20127 -55.15619 11.06645 1.000 44.68212 342 LEU B C 1
ATOM 3891 O O . LEU B 1 225 ? 8.97337 -56.36239 11.20830 1.000 44.34208 342 LEU B O 1
ATOM 3896 N N . ILE B 1 226 ? 10.05976 -54.67522 10.16883 1.000 40.80701 343 ILE B N 1
ATOM 3897 C CA . ILE B 1 226 ? 10.92483 -55.55039 9.38644 1.000 39.00217 343 ILE B CA 1
ATOM 3898 C C . ILE B 1 226 ? 12.36098 -55.30635 9.82685 1.000 41.23049 343 ILE B C 1
ATOM 3899 O O . ILE B 1 226 ? 13.02978 -54.39060 9.33420 1.000 36.78268 343 ILE B O 1
ATOM 3904 N N . ASN B 1 227 ? 12.83835 -56.11994 10.76464 1.000 40.93595 344 ASN B N 1
ATOM 3905 C CA . ASN B 1 227 ? 14.15450 -55.93445 11.35494 1.000 42.98259 344 ASN B CA 1
ATOM 3906 C C . ASN B 1 227 ? 14.66902 -57.28965 11.81853 1.000 47.60116 344 ASN B C 1
ATOM 3907 O O . ASN B 1 227 ? 13.91796 -58.26316 11.91280 1.000 43.30385 344 ASN B O 1
ATOM 3912 N N . ARG B 1 228 ? 15.97307 -57.34619 12.09821 1.000 46.39557 345 ARG B N 1
ATOM 3913 C CA . ARG B 1 228 ? 16.56636 -58.58347 12.59222 1.000 51.21629 345 ARG B CA 1
ATOM 3914 C C . ARG B 1 228 ? 15.99692 -58.97654 13.94847 1.000 56.42678 345 ARG B C 1
ATOM 3915 O O . ARG B 1 228 ? 15.82159 -60.16865 14.22487 1.000 52.17668 345 ARG B O 1
ATOM 3923 N N . ASP B 1 229 ? 15.69320 -57.99759 14.79867 1.000 55.06642 346 ASP B N 1
ATOM 3924 C CA . ASP B 1 229 ? 15.21509 -58.26217 16.14705 1.000 55.80555 346 ASP B CA 1
ATOM 3925 C C . ASP B 1 229 ? 14.03736 -57.35366 16.47110 1.000 54.03917 346 ASP B C 1
ATOM 3926 O O . ASP B 1 229 ? 13.84315 -56.30476 15.85277 1.000 47.51581 346 ASP B O 1
ATOM 3931 N N . LEU B 1 230 ? 13.24853 -57.77798 17.45626 1.000 56.59309 347 LEU B N 1
ATOM 3932 C CA . LEU B 1 230 ? 12.23675 -56.92107 18.06125 1.000 51.69288 347 LEU B CA 1
ATOM 3933 C C . LEU B 1 230 ? 12.92561 -56.01741 19.07648 1.000 57.50561 347 LEU B C 1
ATOM 3934 O O . LEU B 1 230 ? 13.47645 -56.50265 20.07038 1.000 56.16767 347 LEU B O 1
ATOM 3939 N N . VAL B 1 231 ? 12.91023 -54.70755 18.82479 1.000 53.78091 348 VAL B N 1
ATOM 3940 C CA . VAL B 1 231 ? 13.76143 -53.77238 19.54732 1.000 53.68938 348 VAL B CA 1
ATOM 3941 C C . VAL B 1 231 ? 12.96743 -52.55442 19.99711 1.000 56.99746 348 VAL B C 1
ATOM 3942 O O . VAL B 1 231 ? 11.93424 -52.20334 19.42429 1.000 63.32574 348 VAL B O 1
ATOM 3946 N N . GLY B 1 232 ? 13.48179 -51.90595 21.03970 1.000 58.36444 349 GLY B N 1
ATOM 3947 C CA . GLY B 1 232 ? 12.98672 -50.62491 21.47903 1.000 63.12001 349 GLY B CA 1
ATOM 3948 C C . GLY B 1 232 ? 11.57876 -50.66360 22.03480 1.000 66.61129 349 GLY B C 1
ATOM 3949 O O . GLY B 1 232 ? 11.16481 -51.62418 22.69229 1.000 66.04730 349 GLY B O 1
ATOM 3950 N N . PRO B 1 233 ? 10.81880 -49.59247 21.78771 1.000 65.78986 350 PRO B N 1
ATOM 3951 C CA . PRO B 1 233 ? 9.44219 -49.52745 22.30903 1.000 65.61547 350 PRO B CA 1
ATOM 3952 C C . PRO B 1 233 ? 8.54601 -50.64591 21.81100 1.000 64.01483 350 PRO B C 1
ATOM 3953 O O . PRO B 1 233 ? 7.57251 -50.99234 22.49007 1.000 63.04562 350 PRO B O 1
ATOM 3957 N N . LEU B 1 234 ? 8.83824 -51.22412 20.64467 1.000 60.44697 351 LEU B N 1
ATOM 3958 C CA . LEU B 1 234 ? 8.06813 -52.37752 20.19377 1.000 64.40033 351 LEU B CA 1
ATOM 3959 C C . LEU B 1 234 ? 8.30381 -53.58859 21.08545 1.000 63.39605 351 LEU B C 1
ATOM 3960 O O . LEU B 1 234 ? 7.42349 -54.44789 21.20759 1.000 62.73828 351 LEU B O 1
ATOM 3965 N N . ALA B 1 235 ? 9.47613 -53.67114 21.71703 1.000 62.52516 352 ALA B N 1
ATOM 3966 C CA . ALA B 1 235 ? 9.81482 -54.84008 22.52020 1.000 66.54823 352 ALA B CA 1
ATOM 3967 C C . ALA B 1 235 ? 9.16728 -54.78391 23.89918 1.000 69.40573 352 ALA B C 1
ATOM 3968 O O . ALA B 1 235 ? 8.58150 -55.77218 24.35502 1.000 72.23275 352 ALA B O 1
ATOM 3970 N N . TRP B 1 236 ? 9.26074 -53.64013 24.58081 1.000 68.33512 353 TRP B N 1
ATOM 3971 C CA . TRP B 1 236 ? 8.72565 -53.52144 25.93094 1.000 68.42271 353 TRP B CA 1
ATOM 3972 C C . TRP B 1 236 ? 7.35631 -52.85343 25.99431 1.000 68.69836 353 TRP B C 1
ATOM 3973 O O . TRP B 1 236 ? 6.73187 -52.87077 27.06010 1.000 70.30674 353 TRP B O 1
ATOM 3984 N N . HIS B 1 237 ? 6.86644 -52.28206 24.89523 1.000 70.96131 354 HIS B N 1
ATOM 3985 C CA . HIS B 1 237 ? 5.49958 -51.75906 24.81839 1.000 66.71666 354 HIS B CA 1
ATOM 3986 C C . HIS B 1 237 ? 4.77475 -52.38288 23.63021 1.000 67.19322 354 HIS B C 1
ATOM 3987 O O . HIS B 1 237 ? 4.40166 -51.68733 22.68084 1.000 67.17041 354 HIS B O 1
ATOM 3994 N N . PRO B 1 238 ? 4.55219 -53.69596 23.64813 1.000 64.71298 355 PRO B N 1
ATOM 3995 C CA . PRO B 1 238 ? 3.89782 -54.33854 22.50552 1.000 61.46789 355 PRO B CA 1
ATOM 3996 C C . PRO B 1 238 ? 2.41358 -54.01667 22.45970 1.000 63.52426 355 PRO B C 1
ATOM 3997 O O . PRO B 1 238 ? 1.78004 -53.70704 23.47063 1.000 68.95123 355 PRO B O 1
ATOM 4001 N N . ARG B 1 239 ? 1.86011 -54.10339 21.25329 1.000 59.94255 356 ARG B N 1
ATOM 4002 C CA . ARG B 1 239 ? 0.44928 -53.84412 21.01417 1.000 62.80825 356 ARG B CA 1
ATOM 4003 C C . ARG B 1 239 ? -0.18060 -55.04702 20.32315 1.000 62.65818 356 ARG B C 1
ATOM 4004 O O . ARG B 1 239 ? 0.50437 -55.98017 19.89591 1.000 62.11705 356 ARG B O 1
ATOM 4012 N N . SER B 1 240 ? -1.51011 -55.01421 20.21420 1.000 65.81357 357 SER B N 1
ATOM 4013 C CA . SER B 1 240 ? -2.23952 -56.14317 19.64834 1.000 63.63287 357 SER B CA 1
ATOM 4014 C C . SER B 1 240 ? -2.12310 -56.20826 18.13070 1.000 60.47170 357 SER B C 1
ATOM 4015 O O . SER B 1 240 ? -2.20967 -57.29906 17.55539 1.000 67.03947 357 SER B O 1
ATOM 4018 N N . ARG B 1 241 ? -1.93034 -55.06832 17.46688 1.000 59.22516 358 ARG B N 1
ATOM 4019 C CA . ARG B 1 241 ? -1.84464 -55.01984 16.01402 1.000 62.89036 358 ARG B CA 1
ATOM 4020 C C . ARG B 1 241 ? -0.40734 -54.90219 15.51635 1.000 63.33885 358 ARG B C 1
ATOM 4021 O O . ARG B 1 241 ? -0.17988 -54.40667 14.40748 1.000 58.83281 358 ARG B O 1
ATOM 4029 N N . ASP B 1 242 ? 0.56409 -55.34823 16.30822 1.000 57.51746 359 ASP B N 1
ATOM 4030 C CA . ASP B 1 242 ? 1.96460 -55.30554 15.91136 1.000 56.96924 359 ASP B CA 1
ATOM 4031 C C . ASP B 1 242 ? 2.33023 -56.57989 15.16214 1.000 57.72774 359 ASP B C 1
ATOM 4032 O O . ASP B 1 242 ? 1.98235 -57.68411 15.59300 1.000 62.38792 359 ASP B O 1
ATOM 4037 N N . VAL B 1 243 ? 3.02640 -56.42132 14.04032 1.000 57.01631 360 VAL B N 1
ATOM 4038 C CA . VAL B 1 243 ? 3.51812 -57.53887 13.24353 1.000 54.79258 360 VAL B CA 1
ATOM 4039 C C . VAL B 1 243 ? 5.03380 -57.42854 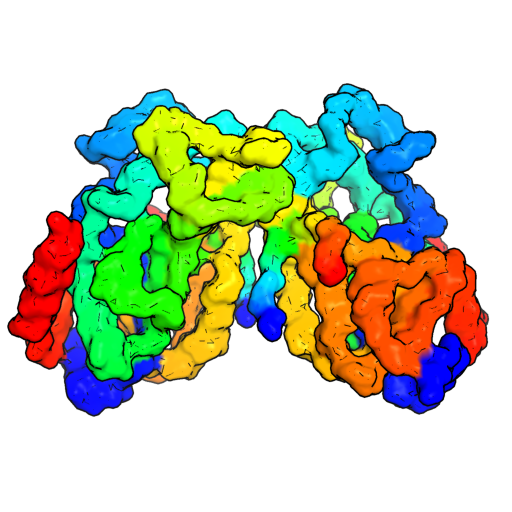13.18637 1.000 50.01789 360 VAL B C 1
ATOM 4040 O O . VAL B 1 243 ? 5.57081 -56.41179 12.72988 1.000 44.68469 360 VAL B O 1
ATOM 4044 N N . ALA B 1 244 ? 5.72081 -58.46770 13.65053 1.000 51.27859 361 ALA B N 1
ATOM 4045 C CA . ALA B 1 244 ? 7.17853 -58.48151 13.73283 1.000 44.93477 361 ALA B CA 1
ATOM 4046 C C . ALA B 1 244 ? 7.71485 -59.48145 12.71207 1.000 53.14758 361 ALA B C 1
ATOM 4047 O O . ALA B 1 244 ? 8.00589 -60.63408 13.03160 1.000 55.79326 361 ALA B O 1
ATOM 4049 N N . GLN B 1 245 ? 7.84217 -59.02630 11.46449 1.000 47.09775 362 GLN B N 1
ATOM 4050 C CA . GLN B 1 245 ? 8.49384 -59.80981 10.41537 1.000 39.98153 362 GLN B CA 1
ATOM 4051 C C . GLN B 1 245 ? 9.99652 -59.76630 10.67884 1.000 46.05139 362 GLN B C 1
ATOM 4052 O O . GLN B 1 245 ? 10.74227 -58.94927 10.13232 1.000 46.68727 362 GLN B O 1
ATOM 4058 N N . LEU B 1 246 ? 10.44327 -60.66524 11.55183 1.000 42.22305 363 LEU B N 1
ATOM 4059 C CA . LEU B 1 246 ? 11.81428 -60.65590 12.04105 1.000 49.42954 363 LEU B CA 1
ATOM 4060 C C . LEU B 1 246 ? 12.70389 -61.51146 11.14843 1.000 49.81621 363 LEU B C 1
ATOM 4061 O O . LEU B 1 246 ? 12.34805 -62.64269 10.80238 1.000 50.02076 363 LEU B O 1
ATOM 4066 N N . GLY B 1 247 ? 13.85504 -60.96712 10.78704 1.000 51.08237 364 GLY B N 1
ATOM 4067 C CA . GLY B 1 247 ? 14.78575 -61.62012 9.89246 1.000 53.68418 364 GLY B CA 1
ATOM 4068 C C . GLY B 1 247 ? 15.58107 -60.58052 9.12777 1.000 51.79914 364 GLY B C 1
ATOM 4069 O O . GLY B 1 247 ? 15.70384 -59.43885 9.56000 1.000 48.31055 364 GLY B O 1
ATOM 4070 N N . ASP B 1 248 ? 16.11877 -61.00032 7.98463 1.000 43.63231 365 ASP B N 1
ATOM 4071 C CA . ASP B 1 248 ? 16.83577 -60.07011 7.12356 1.000 40.96710 365 ASP B CA 1
ATOM 4072 C C . ASP B 1 248 ? 15.87635 -59.01749 6.58103 1.000 32.49884 365 ASP B C 1
ATOM 4073 O O . ASP B 1 248 ? 14.73279 -59.31869 6.22802 1.000 33.31021 365 ASP B O 1
ATOM 4078 N N . VAL B 1 249 ? 16.34895 -57.77080 6.52317 1.000 35.74623 366 VAL B N 1
ATOM 4079 C CA . VAL B 1 249 ? 15.48248 -56.66108 6.13336 1.000 29.53102 366 VAL B CA 1
ATOM 4080 C C . VAL B 1 249 ? 15.05535 -56.79791 4.67624 1.000 30.45204 366 VAL B C 1
ATOM 4081 O O . VAL B 1 249 ? 13.87215 -56.65813 4.34422 1.000 29.40315 366 VAL B O 1
ATOM 4085 N N . VAL B 1 250 ? 16.00981 -57.07536 3.78562 1.000 28.47666 367 VAL B N 1
ATOM 4086 C CA . VAL B 1 250 ? 15.68364 -57.21365 2.36906 1.000 34.88117 367 VAL B CA 1
ATOM 4087 C C . VAL B 1 250 ? 14.79575 -58.43082 2.13877 1.000 29.91004 367 VAL B C 1
ATOM 4088 O O . VAL B 1 250 ? 13.88461 -58.40176 1.30192 1.000 30.29573 367 VAL B O 1
ATOM 4092 N N . HIS B 1 251 ? 15.03705 -59.51433 2.88142 1.000 33.37421 368 HIS B N 1
ATOM 4093 C CA . HIS B 1 251 ? 14.17034 -60.68466 2.78220 1.000 38.77069 368 HIS B CA 1
ATOM 4094 C C . HIS B 1 251 ? 12.73710 -60.34409 3.16996 1.000 38.90485 368 HIS B C 1
ATOM 4095 O O . HIS B 1 251 ? 11.78650 -60.78902 2.51586 1.000 34.24172 368 HIS B O 1
ATOM 4102 N N . GLY B 1 252 ? 12.56185 -59.55358 4.23043 1.000 39.62041 369 GLY B N 1
ATOM 4103 C CA . GLY B 1 252 ? 11.22052 -59.17008 4.63792 1.000 31.14543 369 GLY B CA 1
ATOM 4104 C C . GLY B 1 252 ? 10.54867 -58.24912 3.63837 1.000 34.24455 369 GLY B C 1
ATOM 4105 O O . GLY B 1 252 ? 9.33868 -58.34024 3.41199 1.000 31.50340 369 GLY B O 1
ATOM 4106 N N . VAL B 1 253 ? 11.32142 -57.34919 3.02762 1.000 28.17326 370 VAL B N 1
ATOM 4107 C CA . VAL B 1 253 ? 10.76105 -56.45127 2.02362 1.000 34.68753 370 VAL B CA 1
ATOM 4108 C C . VAL B 1 253 ? 10.37568 -57.22600 0.76908 1.000 31.61780 370 VAL B C 1
ATOM 4109 O O . VAL B 1 253 ? 9.31200 -56.99327 0.18298 1.000 33.19138 370 VAL B O 1
ATOM 4113 N N . GLU B 1 254 ? 11.22421 -58.16584 0.34380 1.000 31.95549 371 GLU B N 1
ATOM 4114 C CA . GLU B 1 254 ? 10.90514 -58.97928 -0.82669 1.000 35.65571 371 GLU B CA 1
ATOM 4115 C C . GLU B 1 254 ? 9.64084 -59.80115 -0.60919 1.000 30.68029 371 GLU B C 1
ATOM 4116 O O . GLU B 1 254 ? 8.86064 -60.01104 -1.54545 1.000 34.90337 371 GLU B O 1
ATOM 4122 N N . SER B 1 255 ? 9.41971 -60.27246 0.61937 1.000 32.23225 372 SER B N 1
ATOM 4123 C CA . SER B 1 255 ? 8.20626 -61.02810 0.91133 1.000 36.00181 372 SER B CA 1
ATOM 4124 C C . SER B 1 255 ? 6.97528 -60.13254 0.86280 1.000 43.20640 372 SER B C 1
ATOM 4125 O O . SER B 1 255 ? 5.93436 -60.52785 0.32489 1.000 42.66056 372 SER B O 1
ATOM 4128 N N . LEU B 1 256 ? 7.07578 -58.92194 1.41821 1.000 28.83325 373 LEU B N 1
ATOM 4129 C CA . LEU B 1 256 ? 5.95285 -57.99090 1.37390 1.000 29.26843 373 LEU B CA 1
ATOM 4130 C C . LEU B 1 256 ? 5.64774 -57.56854 -0.05841 1.000 36.75901 373 LEU B C 1
ATOM 4131 O O . LEU B 1 256 ? 4.47853 -57.47307 -0.45012 1.000 37.72135 373 LEU B O 1
ATOM 4136 N N . VAL B 1 257 ? 6.68880 -57.31571 -0.85584 1.000 32.81171 374 VAL B N 1
ATOM 4137 C CA . VAL B 1 257 ? 6.48712 -56.90031 -2.24220 1.000 42.07513 374 VAL B CA 1
ATOM 4138 C C . VAL B 1 257 ? 5.76296 -57.98737 -3.02770 1.000 37.63063 374 VAL B C 1
ATOM 4139 O O . VAL B 1 257 ? 4.88842 -57.69894 -3.85467 1.000 39.14861 374 VAL B O 1
ATOM 4143 N N . GLU B 1 258 ? 6.10373 -59.25297 -2.77380 1.000 39.50945 375 GLU B N 1
ATOM 4144 C CA . GLU B 1 258 ? 5.43672 -60.35384 -3.46300 1.000 43.94679 375 GLU B CA 1
ATOM 4145 C C . GLU B 1 258 ? 3.96027 -60.42095 -3.09280 1.000 45.76214 375 GLU B C 1
ATOM 4146 O O . GLU B 1 258 ? 3.09493 -60.56290 -3.96469 1.000 40.67036 375 GLU B O 1
ATOM 4152 N N . LEU B 1 259 ? 3.65373 -60.32207 -1.79668 1.000 44.37358 376 LEU B N 1
ATOM 4153 C CA . LEU B 1 259 ? 2.26675 -60.37844 -1.34993 1.000 45.04182 376 LEU B CA 1
ATOM 4154 C C . LEU B 1 259 ? 1.44797 -59.20340 -1.86584 1.000 43.66012 376 LEU B C 1
ATOM 4155 O O . LEU B 1 259 ? 0.22011 -59.31007 -1.95718 1.000 50.03312 376 LEU B O 1
ATOM 4160 N N . LEU B 1 260 ? 2.09733 -58.08792 -2.20264 1.000 45.64163 377 LEU B N 1
ATOM 4161 C CA . LEU B 1 260 ? 1.41040 -56.97298 -2.83991 1.000 45.46059 377 LEU B CA 1
ATOM 4162 C C . LEU B 1 260 ? 1.19689 -57.19539 -4.33016 1.000 46.40435 377 LEU B C 1
ATOM 4163 O O . LEU B 1 260 ? 0.32748 -56.54652 -4.92168 1.000 46.74182 377 LEU B O 1
ATOM 4168 N N . GLY B 1 261 ? 1.96184 -58.09497 -4.94466 1.000 45.95174 378 GLY B N 1
ATOM 4169 C CA . GLY B 1 261 ? 1.92630 -58.25016 -6.38367 1.000 43.36563 378 GLY B CA 1
ATOM 4170 C C . GLY B 1 261 ? 2.74989 -57.23397 -7.13673 1.000 44.83936 378 GLY B C 1
ATOM 4171 O O . GLY B 1 261 ? 2.51548 -57.02365 -8.33068 1.000 40.37622 378 GLY B O 1
ATOM 4172 N N . TRP B 1 262 ? 3.71352 -56.59640 -6.47283 1.000 39.65849 379 TRP B N 1
ATOM 4173 C CA . TRP B 1 262 ? 4.52469 -55.53946 -7.06026 1.000 36.69437 379 TRP B CA 1
ATOM 4174 C C . TRP B 1 262 ? 5.89857 -56.02180 -7.50675 1.000 30.27817 379 TRP B C 1
ATOM 4175 O O . TRP B 1 262 ? 6.73760 -55.19487 -7.87746 1.000 30.74843 379 TRP B O 1
ATOM 4186 N N . THR B 1 263 ? 6.14827 -57.33376 -7.47875 1.000 33.17238 380 THR B N 1
ATOM 4187 C CA . THR B 1 263 ? 7.49918 -57.84217 -7.70881 1.000 33.72726 380 THR B CA 1
ATOM 4188 C C . THR B 1 263 ? 8.01961 -57.44950 -9.08652 1.000 35.27903 380 THR B C 1
ATOM 4189 O O . THR B 1 263 ? 9.11907 -56.89731 -9.21194 1.000 29.28427 380 THR B O 1
ATOM 4193 N N . GLU B 1 264 ? 7.24204 -57.72705 -10.13539 1.000 32.08076 381 GLU B N 1
ATOM 4194 C CA . GLU B 1 264 ? 7.69052 -57.40229 -11.48553 1.000 26.21593 381 GLU B CA 1
ATOM 4195 C C . GLU B 1 264 ? 7.78652 -55.89597 -11.69207 1.000 33.28233 381 GLU B C 1
ATOM 4196 O O . GLU B 1 264 ? 8.68476 -55.41702 -12.39463 1.000 29.63862 381 GLU B O 1
ATOM 4202 N N . GLU B 1 265 ? 6.87372 -55.13181 -11.08765 1.000 30.81045 382 GLU B N 1
ATOM 4203 C CA . GLU B 1 265 ? 6.92514 -53.68082 -11.23272 1.000 28.49917 382 GLU B CA 1
ATOM 4204 C C . GLU B 1 265 ? 8.12966 -53.09664 -10.50426 1.000 24.96124 382 GLU B C 1
ATOM 4205 O O . GLU B 1 265 ? 8.76094 -52.15408 -10.99628 1.000 27.85467 382 GLU B O 1
ATOM 4211 N N . MET B 1 266 ? 8.47019 -53.64773 -9.33648 1.000 30.36213 383 MET B N 1
ATOM 4212 C CA . MET B 1 266 ? 9.62326 -53.15012 -8.59109 1.000 34.53703 383 MET B CA 1
ATOM 4213 C C . MET B 1 266 ? 10.92374 -53.44004 -9.33137 1.000 30.95905 383 MET B C 1
ATOM 4214 O O . MET B 1 266 ? 11.79878 -52.57188 -9.43179 1.000 27.83316 383 MET B O 1
ATOM 4219 N N . ARG B 1 267 ? 11.06613 -54.65869 -9.86099 1.000 28.65188 384 ARG B N 1
ATOM 4220 C CA . ARG B 1 267 ? 12.29608 -55.02483 -10.55801 1.000 26.45129 384 ARG B CA 1
ATOM 4221 C C . ARG B 1 267 ? 12.50175 -54.17169 -11.80321 1.000 28.24356 384 ARG B C 1
ATOM 4222 O O . ARG B 1 267 ? 13.62970 -53.76506 -12.10616 1.000 32.19675 384 ARG B O 1
ATOM 4230 N N . ASP B 1 268 ? 11.42377 -53.88854 -12.53799 1.000 28.91650 385 ASP B N 1
ATOM 4231 C CA . ASP B 1 268 ? 11.52421 -52.95815 -13.65716 1.000 30.50637 385 ASP B CA 1
ATOM 4232 C C . ASP B 1 268 ? 11.88337 -51.56010 -13.17269 1.000 29.33987 385 ASP B C 1
ATOM 4233 O O . ASP B 1 268 ? 12.67069 -50.85490 -13.81465 1.000 30.81146 385 ASP B O 1
ATOM 4238 N N . LEU B 1 269 ? 11.31504 -51.14372 -12.03864 1.000 29.83981 386 LEU B N 1
ATOM 4239 C CA . LEU B 1 269 ? 11.66347 -49.84962 -11.46096 1.000 31.45701 386 LEU B CA 1
ATOM 4240 C C . LEU B 1 269 ? 13.12875 -49.81464 -11.04667 1.000 25.30540 386 LEU B C 1
ATOM 4241 O O . LEU B 1 269 ? 13.84385 -48.84631 -11.32896 1.000 30.29553 386 LEU B O 1
ATOM 4246 N N . VAL B 1 270 ? 13.59280 -50.87137 -10.37498 1.000 28.38003 387 VAL B N 1
ATOM 4247 C CA . VAL B 1 270 ? 14.98552 -50.93279 -9.93798 1.000 27.50863 387 VAL B CA 1
ATOM 4248 C C . VAL B 1 270 ? 15.92398 -50.93449 -11.13806 1.000 30.31516 387 VAL B C 1
ATOM 4249 O O . VAL B 1 270 ? 16.95342 -50.24791 -11.14020 1.000 29.98358 387 VAL B O 1
ATOM 4253 N N . GLN B 1 271 ? 15.58293 -51.70137 -12.17745 1.000 30.70907 388 GLN B N 1
ATOM 4254 C CA . GLN B 1 271 ? 16.43130 -51.77336 -13.36441 1.000 30.44015 388 GLN B CA 1
ATOM 4255 C C . GLN B 1 271 ? 16.62790 -50.39784 -13.99002 1.000 34.16309 388 GLN B C 1
ATOM 4256 O O . GLN B 1 271 ? 17.75877 -49.98868 -14.27726 1.000 33.37475 388 GLN B O 1
ATOM 4262 N N . ARG B 1 272 ? 15.53263 -49.66483 -14.20245 1.000 34.16323 389 ARG B N 1
ATOM 4263 C CA . ARG B 1 272 ? 15.62415 -48.38084 -14.88909 1.000 36.22104 389 ARG B CA 1
ATOM 4264 C C . ARG B 1 272 ? 16.25845 -47.30718 -14.01427 1.000 37.34457 389 ARG B C 1
ATOM 4265 O O . ARG B 1 272 ? 16.85567 -46.36012 -14.53808 1.000 37.87704 389 ARG B O 1
ATOM 4273 N N . GLU B 1 273 ? 16.14337 -47.42909 -12.69077 1.000 32.08691 390 GLU B N 1
ATOM 4274 C CA . GLU B 1 273 ? 16.69193 -46.40058 -11.81328 1.000 37.10278 390 GLU B CA 1
ATOM 4275 C C . GLU B 1 273 ? 18.19080 -46.57457 -11.60095 1.000 36.75134 390 GLU B C 1
ATOM 4276 O O . GLU B 1 273 ? 18.92397 -45.58326 -11.51468 1.000 41.37584 390 GLU B O 1
ATOM 4282 N N . THR B 1 274 ? 18.66606 -47.81918 -11.51205 1.000 36.06443 391 THR B N 1
ATOM 4283 C CA . THR B 1 274 ? 20.09961 -48.04160 -11.35403 1.000 41.86801 391 THR B CA 1
ATOM 4284 C C . THR B 1 274 ? 20.86778 -47.66469 -12.61392 1.000 49.93585 391 THR B C 1
ATOM 4285 O O . THR B 1 274 ? 22.05246 -47.31999 -12.53541 1.000 52.77206 391 THR B O 1
ATOM 4289 N N . GLY B 1 275 ? 20.21702 -47.72263 -13.77718 1.000 45.65056 392 GLY B N 1
ATOM 4290 C CA . GLY B 1 275 ? 20.89665 -47.36192 -15.01020 1.000 39.41194 392 GLY B CA 1
ATOM 4291 C C . GLY B 1 275 ? 21.17538 -45.87474 -15.11231 1.000 47.83647 392 GLY B C 1
ATOM 4292 O O . GLY B 1 275 ? 22.26344 -45.46514 -15.52654 1.000 52.02772 392 GLY B O 1
ATOM 4293 N N . LYS B 1 276 ? 20.20131 -45.04618 -14.73354 1.000 50.47571 393 LYS B N 1
ATOM 4294 C CA . LYS B 1 276 ? 20.37044 -43.59773 -14.75486 1.000 52.43523 393 LYS B CA 1
ATOM 4295 C C . LYS B 1 276 ? 21.29508 -43.09026 -13.65711 1.000 50.36653 393 LYS B C 1
ATOM 4296 O O . LYS B 1 276 ? 21.55262 -41.88253 -13.60166 1.000 48.48096 393 LYS B O 1
ATOM 4302 N N . LEU B 1 277 ? 21.79591 -43.96767 -12.79387 1.000 49.07335 394 LEU B N 1
ATOM 4303 C CA . LEU B 1 277 ? 22.69293 -43.56778 -11.71676 1.000 52.80194 394 LEU B CA 1
ATOM 4304 C C . LEU B 1 277 ? 24.14159 -43.88768 -12.06881 1.000 55.88702 394 LEU B C 1
ATOM 4305 O O . LEU B 1 277 ? 24.41226 -44.79037 -12.86092 1.000 55.77209 394 LEU B O 1
ATOM 4310 N N . GLY C 2 8 ? 5.40171 -23.10708 13.56820 1.000 67.59388 44 GLY C N 1
ATOM 4311 C CA . GLY C 2 8 ? 6.39886 -22.12608 13.18186 1.000 73.88482 44 GLY C CA 1
ATOM 4312 C C . GLY C 2 8 ? 6.77653 -22.22453 11.71831 1.000 80.31418 44 GLY C C 1
ATOM 4313 O O . GLY C 2 8 ? 6.93398 -23.32186 11.18289 1.000 81.69000 44 GLY C O 1
ATOM 4314 N N . ILE C 2 9 ? 6.92696 -21.07578 11.06867 1.000 84.76095 45 ILE C N 1
ATOM 4315 C CA . ILE C 2 9 ? 7.23021 -21.01885 9.64057 1.000 87.84700 45 ILE C CA 1
ATOM 4316 C C . ILE C 2 9 ? 8.72986 -20.75482 9.51601 1.000 87.26512 45 ILE C C 1
ATOM 4317 O O . ILE C 2 9 ? 9.19664 -19.61316 9.51510 1.000 81.14663 45 ILE C O 1
ATOM 4322 N N . SER C 2 10 ? 9.49767 -21.84431 9.42949 1.000 85.39973 46 SER C N 1
ATOM 4323 C CA . SER C 2 10 ? 10.94545 -21.79845 9.20233 1.000 86.72062 46 SER C CA 1
ATOM 4324 C C . SER C 2 10 ? 11.66984 -21.01499 10.29580 1.000 80.97854 46 SER C C 1
ATOM 4325 O O . SER C 2 10 ? 12.54904 -20.19625 10.01919 1.000 81.72260 46 SER C O 1
ATOM 4328 N N . TYR C 2 11 ? 11.30360 -21.27134 11.54869 1.000 80.98047 47 TYR C N 1
ATOM 4329 C CA . TYR C 2 11 ? 11.99047 -20.68844 12.69511 1.000 74.49993 47 TYR C CA 1
ATOM 4330 C C . TYR C 2 11 ? 13.15748 -21.59099 13.07955 1.000 72.97109 47 TYR C C 1
ATOM 4331 O O . TYR C 2 11 ? 12.95212 -22.74268 13.47872 1.000 75.46156 47 TYR C O 1
ATOM 4340 N N . GLY C 2 12 ? 14.37762 -21.06773 12.96364 1.000 59.55053 48 GLY C N 1
ATOM 4341 C CA . GLY C 2 12 ? 15.56553 -21.88795 13.12240 1.000 53.03851 48 GLY C CA 1
ATOM 4342 C C . GLY C 2 12 ? 16.53433 -21.45789 14.20841 1.000 49.50364 48 GLY C C 1
ATOM 4343 O O . GLY C 2 12 ? 16.12304 -21.09816 15.31574 1.000 45.83800 48 GLY C O 1
ATOM 4344 N N . ARG C 2 13 ? 17.82923 -21.49402 13.89652 1.000 41.09252 49 ARG C N 1
ATOM 4345 C CA . ARG C 2 13 ? 18.86706 -21.28051 14.89430 1.000 39.93842 49 ARG C CA 1
ATOM 4346 C C . ARG C 2 13 ? 18.85156 -19.84570 15.41661 1.000 33.28282 49 ARG C C 1
ATOM 4347 O O . ARG C 2 13 ? 18.23288 -18.94462 14.84195 1.000 32.17912 49 ARG C O 1
ATOM 4355 N N . LYS C 2 14 ? 19.56541 -19.64250 16.52154 1.000 29.87192 50 LYS C N 1
ATOM 4356 C CA . LYS C 2 14 ? 19.87288 -18.29907 16.99251 1.000 26.12594 50 LYS C CA 1
ATOM 4357 C C . LYS C 2 14 ? 20.92606 -17.68430 16.07935 1.000 27.73254 50 LYS C C 1
ATOM 4358 O O . LYS C 2 14 ? 22.03632 -18.21329 15.95796 1.000 30.05288 50 LYS C O 1
ATOM 4364 N N . LYS C 2 15 ? 20.57941 -16.57274 15.43421 1.000 27.86221 51 LYS C N 1
ATOM 4365 C CA . LYS C 2 15 ? 21.42929 -15.97799 14.41444 1.000 31.21945 51 LYS C CA 1
ATOM 4366 C C . LYS C 2 15 ? 21.38918 -14.46064 14.52602 1.000 28.05935 51 LYS C C 1
ATOM 4367 O O . LYS C 2 15 ? 20.43054 -13.88240 15.04512 1.000 35.06554 51 LYS C O 1
ATOM 4373 N N . ARG C 2 16 ? 22.44833 -13.82321 14.03543 1.000 33.73375 52 ARG C N 1
ATOM 4374 C CA . ARG C 2 16 ? 22.58500 -12.37508 14.09610 1.000 35.38590 52 ARG C CA 1
ATOM 4375 C C . ARG C 2 16 ? 22.04332 -11.72887 12.82639 1.000 39.45835 52 ARG C C 1
ATOM 4376 O O . ARG C 2 16 ? 22.11449 -12.30016 11.73536 1.000 39.39609 52 ARG C O 1
ATOM 4384 N N . ARG C 2 17 ? 21.50017 -10.52353 12.98014 1.000 47.32481 53 ARG C N 1
ATOM 4385 C CA . ARG C 2 17 ? 20.77207 -9.86331 11.90532 1.000 60.59461 53 ARG C CA 1
ATOM 4386 C C . ARG C 2 17 ? 21.69547 -8.88569 11.17395 1.000 64.98389 53 ARG C C 1
ATOM 4387 O O . ARG C 2 17 ? 22.92245 -9.00097 11.24121 1.000 62.26350 53 ARG C O 1
ATOM 4395 N N . GLN C 2 18 ? 21.11585 -7.92918 10.45623 1.000 73.65620 54 GLN C N 1
ATOM 4396 C CA . GLN C 2 18 ? 21.87165 -6.96847 9.65566 1.000 81.76931 54 GLN C CA 1
ATOM 4397 C C . GLN C 2 18 ? 21.06939 -5.67178 9.58213 1.000 83.81868 54 GLN C C 1
ATOM 4398 O O . GLN C 2 18 ? 20.26183 -5.37625 10.46964 1.000 81.02319 54 GLN C O 1
ATOM 4404 N N . ARG C 2 19 ? 21.32084 -4.88412 8.53142 1.000 85.31334 55 ARG C N 1
ATOM 4405 C CA . ARG C 2 19 ? 20.51333 -3.73637 8.11260 1.000 82.64839 55 ARG C CA 1
ATOM 4406 C C . ARG C 2 19 ? 20.69883 -2.49474 8.97554 1.000 87.50540 55 ARG C C 1
ATOM 4407 O O . ARG C 2 19 ? 19.80478 -1.64573 9.00203 1.000 85.13143 55 ARG C O 1
ATOM 4415 N N . ARG C 2 20 ? 21.82113 -2.33331 9.67485 1.000 88.93308 56 ARG C N 1
ATOM 4416 C CA . ARG C 2 20 ? 21.98087 -1.18518 10.55812 1.000 90.46478 56 ARG C CA 1
ATOM 4417 C C . ARG C 2 20 ? 23.39590 -0.62876 10.47494 1.000 92.43343 56 ARG C C 1
ATOM 4418 O O . ARG C 2 20 ? 24.28076 -1.19738 9.82863 1.000 83.87933 56 ARG C O 1
ATOM 4426 N N . ARG C 2 21 ? 23.58304 0.51770 11.12877 1.000 90.18534 57 ARG C N 1
ATOM 4427 C CA . ARG C 2 21 ? 24.88126 1.17630 11.24878 1.000 92.33655 57 ARG C CA 1
ATOM 4428 C C . ARG C 2 21 ? 25.46877 1.54363 9.88991 1.000 96.39395 57 ARG C C 1
ATOM 4429 O O . ARG C 2 21 ? 26.07880 2.60158 9.73421 1.000 98.02585 57 ARG C O 1
ATOM 4437 N N . GLY D 2 8 ? 2.47586 -36.07356 26.34716 1.000 69.49708 44 GLY D N 1
ATOM 4438 C CA . GLY D 2 8 ? 3.57558 -35.16531 26.61522 1.000 74.28155 44 GLY D CA 1
ATOM 4439 C C . GLY D 2 8 ? 4.58592 -35.10155 25.48660 1.000 75.03795 44 GLY D C 1
ATOM 4440 O O . GLY D 2 8 ? 5.04144 -36.13288 24.99238 1.000 73.52432 44 GLY D O 1
ATOM 4441 N N . ILE D 2 9 ? 4.93884 -33.88543 25.07774 1.000 74.46741 45 ILE D N 1
ATOM 4442 C CA . ILE D 2 9 ? 5.87432 -33.65715 23.98105 1.000 78.27524 45 ILE D CA 1
ATOM 4443 C C . ILE D 2 9 ? 7.02864 -32.83307 24.53677 1.000 79.47739 45 ILE D C 1
ATOM 4444 O O . ILE D 2 9 ? 6.90343 -31.61782 24.73089 1.000 76.93358 45 ILE D O 1
ATOM 4449 N N . SER D 2 10 ? 8.15711 -33.49228 24.79730 1.000 76.06338 46 SER D N 1
ATOM 4450 C CA . SER D 2 10 ? 9.38273 -32.83664 25.24663 1.000 73.73330 46 SER D CA 1
ATOM 4451 C C . SER D 2 10 ? 10.55736 -33.38273 24.43569 1.000 77.55438 46 SER D C 1
ATOM 4452 O O . SER D 2 10 ? 11.49017 -33.98633 24.96456 1.000 77.68784 46 SER D O 1
ATOM 4455 N N . TYR D 2 11 ? 10.50358 -33.15810 23.12413 1.000 80.49548 47 TYR D N 1
ATOM 4456 C CA . TYR D 2 11 ? 11.41788 -33.78782 22.17208 1.000 77.87141 47 TYR D CA 1
ATOM 4457 C C . TYR D 2 11 ? 12.57458 -32.82974 21.90271 1.000 72.07268 47 TYR D C 1
ATOM 4458 O O . TYR D 2 11 ? 12.43237 -31.85596 21.15828 1.000 74.77856 47 TYR D O 1
ATOM 4467 N N . GLY D 2 12 ? 13.72792 -33.12106 22.49915 1.000 62.07990 48 GLY D N 1
ATOM 4468 C CA . GLY D 2 12 ? 14.86338 -32.22575 22.41768 1.000 59.55296 48 GLY D CA 1
ATOM 4469 C C . GLY D 2 12 ? 16.05665 -32.75361 21.64798 1.000 48.68922 48 GLY D C 1
ATOM 4470 O O . GLY D 2 12 ? 15.97179 -33.00905 20.44246 1.000 50.96731 48 GLY D O 1
ATOM 4471 N N . ARG D 2 13 ? 17.17760 -32.92012 22.34441 1.000 43.89577 49 ARG D N 1
ATOM 4472 C CA . ARG D 2 13 ? 18.44433 -33.21368 21.69438 1.000 39.59677 49 ARG D CA 1
ATOM 4473 C C . ARG D 2 13 ? 18.48548 -34.64802 21.17496 1.000 38.37792 49 ARG D C 1
ATOM 4474 O O . ARG D 2 13 ? 17.77501 -35.53736 21.65144 1.000 36.72262 49 ARG D O 1
ATOM 4482 N N . LYS D 2 14 ? 19.34340 -34.86257 20.18042 1.000 30.37812 50 LYS D N 1
ATOM 4483 C CA . LYS D 2 14 ? 19.71288 -36.21280 19.77816 1.000 27.17085 50 LYS D CA 1
ATOM 4484 C C . LYS D 2 14 ? 20.52285 -36.85283 20.89805 1.000 29.91827 50 LYS D C 1
ATOM 4485 O O . LYS D 2 14 ? 21.58976 -36.35015 21.26636 1.000 31.64493 50 LYS D O 1
ATOM 4491 N N . LYS D 2 15 ? 20.01546 -37.95277 21.44790 1.000 30.97982 51 LYS D N 1
ATOM 4492 C CA . LYS D 2 15 ? 20.60148 -38.55438 22.63540 1.000 33.94558 51 LYS D CA 1
ATOM 4493 C C . LYS D 2 15 ? 20.54335 -40.07075 22.53515 1.000 32.08598 51 LYS D C 1
ATOM 4494 O O . LYS D 2 15 ? 19.65694 -40.63475 21.88768 1.000 33.50813 51 LYS D O 1
ATOM 4500 N N . ARG D 2 16 ? 21.49791 -40.72170 23.19710 1.000 32.14005 52 ARG D N 1
ATOM 4501 C CA . ARG D 2 16 ? 21.62387 -42.17355 23.17351 1.000 42.02812 52 ARG D CA 1
ATOM 4502 C C . ARG D 2 16 ? 20.79851 -42.77785 24.30597 1.000 51.23942 52 ARG D C 1
ATOM 4503 O O . ARG D 2 16 ? 21.05127 -42.50229 25.48439 1.000 46.77503 52 ARG D O 1
ATOM 4511 N N . ARG D 2 17 ? 19.81343 -43.59805 23.94335 1.000 52.16390 53 ARG D N 1
ATOM 4512 C CA . ARG D 2 17 ? 18.89636 -44.20575 24.90043 1.000 59.36049 53 ARG D CA 1
ATOM 4513 C C . ARG D 2 17 ? 19.44072 -45.55719 25.34363 1.000 69.93509 53 ARG D C 1
ATOM 4514 O O . ARG D 2 17 ? 19.80377 -46.38884 24.50697 1.000 66.41554 53 ARG D O 1
ATOM 4522 N N . GLN D 2 18 ? 19.50178 -45.77579 26.65756 1.000 73.89166 54 GLN D N 1
ATOM 4523 C CA . GLN D 2 18 ? 20.15438 -46.96415 27.20419 1.000 76.61383 54 GLN D CA 1
ATOM 4524 C C . GLN D 2 18 ? 19.35405 -47.52104 28.37451 1.000 80.13895 54 GLN D C 1
ATOM 4525 O O . GLN D 2 18 ? 19.31513 -46.91172 29.44895 1.000 80.92387 54 GLN D O 1
ATOM 4531 N N . ARG D 2 19 ? 18.71777 -48.67305 28.15771 1.000 79.72015 55 ARG D N 1
ATOM 4532 C CA . ARG D 2 19 ? 18.42405 -49.67226 29.18465 1.000 80.86138 55 ARG D CA 1
ATOM 4533 C C . ARG D 2 19 ? 17.25264 -49.34771 30.10209 1.000 83.64114 55 ARG D C 1
ATOM 4534 O O . ARG D 2 19 ? 17.01065 -50.10338 31.05020 1.000 77.71368 55 ARG D O 1
ATOM 4542 N N . ARG D 2 20 ? 16.51680 -48.26562 29.86840 1.000 89.00472 56 ARG D N 1
ATOM 4543 C CA . ARG D 2 20 ? 15.53909 -47.81293 30.85068 1.000 84.45242 56 ARG D CA 1
ATOM 4544 C C . ARG D 2 20 ? 14.09083 -48.11812 30.47888 1.000 83.51831 56 ARG D C 1
ATOM 4545 O O . ARG D 2 20 ? 13.18488 -47.72420 31.22295 1.000 83.15040 56 ARG D O 1
ATOM 4553 N N . ARG D 2 21 ? 13.85253 -48.82860 29.37843 1.000 80.49934 57 ARG D N 1
ATOM 4554 C CA . ARG D 2 21 ? 12.49879 -49.18546 28.94897 1.000 80.08317 57 ARG D CA 1
ATOM 4555 C C . ARG D 2 21 ? 11.59898 -47.95780 28.82470 1.000 83.03929 57 ARG D C 1
ATOM 4556 O O . ARG D 2 21 ? 11.97217 -46.95909 28.21107 1.000 82.83381 57 ARG D O 1
#

Radius of gyration: 26.99 Å; Cα contacts (8 Å, |Δi|>4): 1067; chains: 4; bounding box: 55×69×66 Å

Solvent-accessible surface area: 25513 Å² total; per-residue (Å²): 200,37,52,23,101,64,0,0,82,46,0,128,80,91,57,8,79,103,0,0,0,0,0,1,73,28,0,3,87,65,26,48,23,31,75,33,151,55,102,76,30,48,5,48,67,76,10,120,129,37,139,39,95,81,48,60,1,2,30,5,19,24,30,2,41,143,37,20,78,0,3,12,27,5,0,69,44,17,7,79,77,90,46,90,7,20,36,0,2,1,0,0,39,7,0,37,74,60,56,4,7,29,44,0,0,0,22,12,20,17,25,4,1,107,52,0,31,1,51,59,72,47,4,1,42,0,10,3,33,11,70,39,0,12,1,20,22,40,18,100,104,23,64,3,124,95,7,91,72,40,2,68,48,93,128,32,1,139,2,109,92,46,95,6,17,1,16,0,36,3,9,0,10,12,38,55,20,49,72,97,6,58,50,8,65,80,2,0,51,92,5,24,0,0,0,0,0,1,12,52,4,72,26,8,7,0,0,32,0,0,68,35,5,152,96,85,11,5,0,0,0,0,10,180,52,82,12,7,18,4,31,108,101,85,63,89,88,12,10,42,44,86,29,89,15,31,93,1,0,78,30,0,0,106,56,3,54,17,17,121,81,9,143,74,28,37,113,176,25,35,40,154,73,147,125,156,35,51,19,111,49,0,1,102,41,3,156,75,142,58,6,77,90,0,0,0,0,0,1,69,25,0,2,78,69,26,45,28,20,78,48,146,52,93,74,40,49,6,63,58,80,7,102,120,58,124,38,93,86,35,69,1,2,21,5,18,25,35,2,43,148,38,20,92,0,3,12,24,5,0,75,46,15,7,48,55,92,38,82,8,21,38,0,1,0,0,0,39,8,0,38,74,70,50,5,2,30,42,0,0,0,25,12,22,13,4,3,1,70,47,0,36,6,59,72,74,55,5,1,35,0,10,3,23,2,42,37,0,12,1,20,23,44,17,105,106,13,72,2,118,96,9,92,70,40,1,68,49,100,128,30,0,140,2,105,97,44,97,5,15,1,16,0,36,2,10,0,13,12,37,48,18,49,73,99,6,63,51,6,79,76,2,0,62,86,0,20,0,0,0,0,0,1,10,57,4,87,31,12,4,0,0,28,0,0,66,34,5,116,83,73,1,5,1,0,2,0,12,170,58,77,30,8,14,4,42,95,80,96,50,75,83,29,15,46,47,76,24,95,14,28,99,0,0,86,35,0,2,108,61,2,44,25,21,126,75,8,140,58,24,31,126,162,18,62,62,158,74,63,148,95,42,28,77,11,65,67,124,133,167,118,279,119,103,92,55,26,77,13,67,56,98,110,173,184,168

InterPro domains:
  IPR003000 Sirtuin family [PF02146] (145-326)
  IPR026590 Sirtuin family, catalytic core domain [PS50305] (118-380)
  IPR026591 Sirtuin, catalytic core small domain superfamily [G3DSA:3.30.1600.10] (151-299)
  IPR029035 DHS-like NAD/FAD-binding domain superfamily [SSF52467] (124-394)
  IPR050134 NAD-dependent sirtuin protein deacylases [PTHR11085] (122-383)

Organism: Homo sapiens (NCBI:txid9606)

Nearest PDB structures (foldseek):
  8hlw-assembly1_A  TM=9.919E-01  e=1.382E-51  Homo sapiens
  6iso-assembly1_A  TM=9.598E-01  e=1.205E-52  Homo sapiens
  6iso-assembly3_E  TM=9.702E-01  e=1.026E-51  Homo sapiens
  4bn5-assembly2_B  TM=9.812E-01  e=4.542E-51  Homo sapiens
  4o8z-assembly1_A  TM=9.343E-01  e=7.312E-51  Homo sapiens

Foldseek 3Di:
DDELLRVLVCVLVVVFQAEEEEEECLQCVVQVLDDLQDDDDPLVVVLVVDPDPHPLVLQADVVCVVPVLNVLSSVLCLPPDNTEGDLVLLLVVVSVVVNRYNAYEYCDASCRNVLSPDDPVRYDNFFAYLQKKAFPPPRDIDGSVVCNVCSNVSHQDADPPPRGGIGHGGHGPPGGTDPSVVCLLVSQQVGQEYEYFGDQLPDPPSSVSQVSHDQNREYEYQEQDQHGCCVVPNHPRYYYNHDRRVVSSCVSCVSNVCNVVSVVSCVVSVVVSD/DEDELLNVLVCVLVVVFQQEEEEEECLQCVVQVLDDCQDPDDVLVVVLVVVVDPHSLCLQPDVVCVVPVLNVLSSVLCLPPDNTEGDLSLLLVVVSVVVNRQNAYEYQDASCRNVLSPDDVVRYFNFFAYLQKKAFPPPRDIGGSVVCNVCSNVSHQDADPPPRGGIGHGGNGPPRGTDPCVVCLLPSQQVGQEYEYFEDQLPDPPSSVSQPSHDLNHAYEYQYQDQHGCCVVPPGRHYYYNHDRRVVSSCVSCVSNVCNVVSVVSVVVSVVVD/DPPDDDDDDDDDDD/DDDDDDDDDDDDDD

Sequence (576 aa):
KLSLQDVAELIRARACQRVVVMVGAGISTPSGIPDFRSPGSGLYSNLQQYDLPYPEAIFELPFFFHNPKPFFTLAKELYPGNYKPNVTHYFLRLLHDKGLLLRLYTQNIDGLERVSGIPASKLVEAHGTFASSATCTVCQRPFPGEDIRADVMADRVPRCPVCTGVVKPDIVFFGEPLPQRFLLHVVDFPMADLLLILGTSLEVEPFASLTEAVRSSVPRLLINRDLVGPLAWHPRSRDVAQLGDVVHGVESLVELLGWTEEMRDLVQRETGKLDGKLSLQDVAELIRARACQRVVVMVGAGISTPSGIPDFRSPGSGLYSNLQQYDLPYPEAIFELPFFFHNPKPFFTLAKELYPGNYKPNVTHYFLRLLHDKGLLLRLYTQNIDGLERVSGIPASKLVEAHGTFASATCTVCQRPFPGEDIRADVMADRVPRCPVCTGVVKPDIVFFGEPLPQRFLLHVVDFPMADLLLILGTSLEVEPFASSLTEAVRSSVPRLLINRDLVGPLAWHPRSRDVAQLGDVVHGVESLVELLGWTEEMRDLVQRETGKLGISYGRKKRRQRRRGISYGRKKRRQRRR

B-factor: mean 38.87, std 14.05, range [14.59, 98.03]

GO terms:
  GO:0008053 mitochondrial fusion (P, IDA)
  GO:0005759 mitochondrial matrix (C, IDA)
  GO:1901671 positive regulation of superoxide dismutase activity (P, IDA)
  GO:1902553 positive regulation of catalase activity (P, IDA)
  GO:0005739 mitochondrion (C, IDA)
  GO:0008270 zinc ion binding (F, IDA)
  GO:0006476 protein deacetylation (P, IDA)
  GO:0141208 NAD-dependent protein lysine delactylase activity (F, IDA)
  GO:0034979 NAD-dependent protein lysine deacetylase activity (F, EXP)
  GO:0034983 peptidyl-lysine deacetylation (P, IMP)
  GO:0009060 aerobic respiration (P, IMP)
  GO:0005515 protein binding (F, IPI)
  GO:0005739 mitochondrion (C, IMP)
  GO:0034979 NAD-dependent protein lysine deacetylase activity (F, IMP)
  GO:1903862 positive regulation of oxidative phosphorylation (P, IMP)
  GO:0005739 mitochondrion (C, HTP)
  GO:0005654 nucleoplasm (C, TAS)
  GO:0005759 mitochondrial matrix (C, TAS)
  GO:0033558 protein lysine deacetylase activity (F, TAS)
  GO:0034979 NAD-dependent protein lysine deacetylase activity (F, TAS)

Secondary structure (DSSP, 8-state):
---HHHHHHHHHTTS--SEEEEE-GGGTGGGT---TTSTTSHHHHHHHTS--SSGGGGGBHHHHHH--HHHHHHHHHHSTTS----HHHHHHHHHHHTT-EEEEEE---S-HHHHTT--GGGEEETTEEEEEEEETTT--EEEGGGGHHHHHTT---B-TTT-PBEEEEE--BTSBPPGGGGGHHHHHHH-SEEEEES----EETTGGGGGSS-TTS-EEEEESS--THHHHS--TTEEEEES-HHHHHHHHHHHHT-HHHHHHHHHHHHHHT-/----HHHHHHHHHTTS---EEEEE-GGGTGGGTPPPSSSBTBHHHHHHTTS--SSGGGGGBHHHHHH--HHHHHHHHHHSTTS----HHHHHHHHHHHTT-EEEEEE---S-HHHHTT--GGGEEETTEEEEEEEETTT--EEEGGGGHHHHHTT---B-TTT-PBEEEEE--BTSBPPGGGGGHHHHHHH-SEEEEES----EETTGGGGGSS-TTS-EEEEESS--THHHHS--TTEEEEES-HHHHHHHHHHHHT-HHHHHHHHHHHHHT-/--S--B-EE--S--/-----B-EE--S--